Protein AF-A0A4R2L717-F1 (afdb_monomer_lite)

Radius of gyration: 45.85 Å; chains: 1; bounding box: 84×86×149 Å

Structure (mmCIF, N/CA/C/O backbone):
data_AF-A0A4R2L717-F1
#
_entry.id   AF-A0A4R2L717-F1
#
loop_
_atom_site.group_PDB
_atom_site.id
_atom_site.type_symbol
_atom_site.label_atom_id
_atom_site.label_alt_id
_atom_site.label_comp_id
_atom_site.label_asym_id
_atom_site.label_entity_id
_atom_site.label_seq_id
_atom_site.pdbx_PDB_ins_code
_atom_site.Cartn_x
_atom_site.Cartn_y
_atom_site.Cartn_z
_atom_site.occupancy
_atom_site.B_iso_or_equiv
_atom_site.auth_seq_id
_atom_site.auth_comp_id
_atom_site.auth_asym_id
_atom_site.auth_atom_id
_atom_site.pdbx_PDB_model_num
ATOM 1 N N . MET A 1 1 ? -19.821 -28.194 11.674 1.00 50.19 1 MET A N 1
ATOM 2 C CA . MET A 1 1 ? -19.256 -29.071 12.723 1.00 50.19 1 MET A CA 1
ATOM 3 C C . MET A 1 1 ? -17.752 -29.122 12.517 1.00 50.19 1 MET A C 1
ATOM 5 O O . MET A 1 1 ? -17.297 -29.710 11.534 1.00 50.19 1 MET A O 1
ATOM 9 N N . PHE A 1 2 ? -17.032 -28.384 13.361 1.00 59.56 2 PHE A N 1
ATOM 10 C CA . PHE A 1 2 ? -15.597 -28.119 13.251 1.00 59.56 2 PHE A CA 1
ATOM 11 C C . PHE A 1 2 ? -14.777 -29.414 13.313 1.00 59.56 2 PHE A C 1
ATOM 13 O O . PHE A 1 2 ? -15.174 -30.356 13.999 1.00 59.56 2 PHE A O 1
ATOM 20 N N . SER A 1 3 ? -13.671 -29.494 12.567 1.00 55.31 3 SER A N 1
ATOM 21 C CA . SER A 1 3 ? -12.818 -30.693 12.468 1.00 55.31 3 SER A CA 1
ATOM 22 C C . SER A 1 3 ? -12.301 -31.165 13.831 1.00 55.31 3 SER A C 1
ATOM 24 O O . SER A 1 3 ? -12.278 -32.369 14.065 1.00 55.31 3 SER A O 1
ATOM 26 N N . TRP A 1 4 ? -11.991 -30.240 14.741 1.00 62.75 4 TRP A N 1
ATOM 27 C CA . TRP A 1 4 ? -11.524 -30.509 16.108 1.00 62.75 4 TRP A CA 1
ATOM 28 C C . TRP A 1 4 ? -12.632 -30.970 17.077 1.00 62.75 4 TRP A C 1
ATOM 30 O O . TRP A 1 4 ? -12.350 -31.631 18.075 1.00 62.75 4 TRP A O 1
ATOM 40 N N . LEU A 1 5 ? -13.908 -30.721 16.756 1.00 59.00 5 LEU A N 1
ATOM 41 C CA . LEU A 1 5 ? -15.060 -31.270 17.491 1.00 59.00 5 LEU A CA 1
ATOM 42 C C . LEU A 1 5 ? -15.490 -32.653 16.981 1.00 59.00 5 LEU A C 1
ATOM 44 O O . LEU A 1 5 ? -16.258 -33.352 17.648 1.00 59.00 5 LEU A O 1
ATOM 48 N N . ARG A 1 6 ? -15.023 -33.086 15.800 1.00 52.25 6 ARG A N 1
ATOM 49 C CA . ARG A 1 6 ? -15.427 -34.378 15.226 1.00 52.25 6 ARG A CA 1
ATOM 50 C C . ARG A 1 6 ? -14.872 -35.532 16.061 1.00 52.25 6 ARG A C 1
ATOM 52 O O . ARG A 1 6 ? -13.673 -35.772 16.091 1.00 52.25 6 ARG A O 1
ATOM 59 N N . GLY A 1 7 ? -15.776 -36.288 16.683 1.00 55.59 7 GLY A N 1
ATOM 60 C CA . GLY A 1 7 ? -15.457 -37.501 17.443 1.00 55.59 7 GLY A CA 1
ATOM 61 C C . GLY A 1 7 ? -15.521 -37.345 18.964 1.00 55.59 7 GLY A C 1
ATOM 62 O O . GLY A 1 7 ? -15.533 -38.363 19.656 1.00 55.59 7 GLY A O 1
ATOM 63 N N . ARG A 1 8 ? -15.641 -36.119 19.498 1.00 63.66 8 ARG A N 1
ATOM 64 C CA . ARG A 1 8 ? -15.919 -35.907 20.928 1.00 63.66 8 ARG A CA 1
ATOM 65 C C . ARG A 1 8 ? -17.413 -36.136 21.193 1.00 63.66 8 ARG A C 1
ATOM 67 O O . ARG A 1 8 ? -18.266 -35.520 20.557 1.00 63.66 8 ARG A O 1
ATOM 74 N N . LYS A 1 9 ? -17.744 -37.078 22.084 1.00 63.84 9 LYS A N 1
ATOM 75 C CA . LYS A 1 9 ? -19.128 -37.320 22.527 1.00 63.84 9 LYS A CA 1
ATOM 76 C C . LYS A 1 9 ? -19.512 -36.271 23.567 1.00 63.84 9 LYS A C 1
ATOM 78 O O . LYS A 1 9 ? -18.685 -35.943 24.410 1.00 63.84 9 LYS A O 1
ATOM 83 N N . LYS A 1 10 ? -20.768 -35.809 23.529 1.00 69.94 10 LYS A N 1
ATOM 84 C CA . LYS A 1 10 ? -21.333 -34.938 24.567 1.00 69.94 10 LYS A CA 1
ATOM 85 C C . LYS A 1 10 ? -21.115 -35.595 25.945 1.00 69.94 10 LYS A C 1
ATOM 87 O O . LYS A 1 10 ? -21.568 -36.731 26.113 1.00 69.94 10 LYS A O 1
ATOM 92 N N . PRO A 1 11 ? -20.415 -34.935 26.880 1.00 67.69 11 PRO A N 1
ATOM 93 C CA . PRO A 1 11 ? -20.192 -35.470 28.215 1.00 67.69 11 PRO A CA 1
ATOM 94 C C . PRO A 1 11 ? -21.500 -35.530 29.017 1.00 67.69 11 PRO A C 1
ATOM 96 O O . PRO A 1 11 ? -22.428 -34.755 28.771 1.00 67.69 11 PRO A O 1
ATOM 99 N N . ASP A 1 12 ? -21.578 -36.478 29.953 1.00 62.78 12 ASP A N 1
ATOM 100 C CA . ASP A 1 12 ? -22.677 -36.588 30.918 1.00 62.78 12 ASP A CA 1
ATOM 101 C C . ASP A 1 12 ? -22.446 -35.543 32.019 1.00 62.78 12 ASP A C 1
ATOM 103 O O . ASP A 1 12 ? -21.710 -35.763 32.979 1.00 62.78 12 ASP A O 1
ATOM 107 N N . THR A 1 13 ? -22.939 -34.328 31.781 1.00 60.38 13 THR A N 1
ATOM 108 C CA . THR A 1 13 ? -22.642 -33.149 32.601 1.00 60.38 13 THR A CA 1
ATOM 109 C C . THR A 1 13 ? -23.613 -33.039 33.771 1.00 60.38 13 THR A C 1
ATOM 111 O O . THR A 1 13 ? -24.789 -32.746 33.560 1.00 60.38 13 THR A O 1
ATOM 114 N N . ASP A 1 14 ? -23.105 -33.143 35.000 1.00 58.16 14 ASP A N 1
ATOM 115 C CA . ASP A 1 14 ? -23.853 -32.835 36.235 1.00 58.16 14 ASP A CA 1
ATOM 116 C C . ASP A 1 14 ? -23.930 -31.308 36.513 1.00 58.16 14 ASP A C 1
ATOM 118 O O . ASP A 1 14 ? -24.453 -30.873 37.534 1.00 58.16 14 ASP A O 1
ATOM 122 N N . GLY A 1 15 ? -23.403 -30.471 35.602 1.00 58.78 15 GLY A N 1
ATOM 123 C CA . GLY A 1 15 ? -23.671 -29.025 35.526 1.00 58.78 15 GLY A CA 1
ATOM 124 C C . GLY A 1 15 ? -23.180 -28.166 36.698 1.00 58.78 15 GLY A C 1
ATOM 125 O O . GLY A 1 15 ? -23.770 -27.123 36.959 1.00 58.78 15 GLY A O 1
ATOM 126 N N . LYS A 1 16 ? -22.128 -28.580 37.417 1.00 69.25 16 LYS A N 1
ATOM 127 C CA . LYS A 1 16 ? -21.693 -27.919 38.667 1.00 69.25 16 LYS A CA 1
ATOM 128 C C . LYS A 1 16 ? -20.899 -26.622 38.482 1.00 69.25 16 LYS A C 1
ATOM 130 O O . LYS A 1 16 ? -20.743 -25.878 39.447 1.00 69.25 16 LYS A O 1
ATOM 135 N N . VAL A 1 17 ? -20.394 -26.350 37.277 1.00 80.38 17 VAL A N 1
ATOM 136 C CA . VAL A 1 17 ? -19.567 -25.168 36.990 1.00 80.38 17 VAL A CA 1
ATOM 137 C C . VAL A 1 17 ? -20.219 -24.319 35.901 1.00 80.38 17 VAL A C 1
ATOM 139 O O . VAL A 1 17 ? -20.562 -24.823 34.828 1.00 80.38 17 VAL A O 1
ATOM 142 N N . THR A 1 18 ? -20.394 -23.028 36.178 1.00 86.69 18 THR A N 1
ATOM 143 C CA . THR A 1 18 ? -20.945 -22.045 35.238 1.00 86.69 18 THR A CA 1
ATOM 144 C C . THR A 1 18 ? -19.836 -21.193 34.640 1.00 86.69 18 THR A C 1
ATOM 146 O O . THR A 1 18 ? -18.924 -20.759 35.345 1.00 86.69 18 THR A O 1
ATOM 149 N N . LEU A 1 19 ? -19.920 -20.946 33.332 1.00 91.69 19 LEU A N 1
ATOM 150 C CA . LEU A 1 19 ? -19.039 -20.028 32.618 1.00 91.69 19 LEU A CA 1
ATOM 151 C C . LEU A 1 19 ? -19.712 -18.653 32.533 1.00 91.69 19 LEU A C 1
ATOM 153 O O . LEU A 1 19 ? -20.883 -18.546 32.177 1.00 91.69 19 LEU A O 1
ATOM 157 N N . HIS A 1 20 ? -18.966 -17.607 32.855 1.00 92.06 20 HIS A N 1
ATOM 158 C CA . HIS A 1 20 ? -19.392 -16.219 32.780 1.00 92.06 20 HIS A CA 1
ATOM 159 C C . HIS A 1 20 ? -18.513 -15.476 31.780 1.00 92.06 20 HIS A C 1
ATOM 161 O O . HIS A 1 20 ? -17.288 -15.527 31.870 1.00 92.06 20 HIS A O 1
ATOM 167 N N . GLU A 1 21 ? -19.148 -14.776 30.846 1.00 93.50 21 GLU A N 1
ATOM 168 C CA . GLU A 1 21 ? -18.487 -13.897 29.882 1.00 93.50 21 GLU A CA 1
ATOM 169 C C . GLU A 1 21 ? -18.650 -12.430 30.294 1.00 93.50 21 GLU A C 1
ATOM 171 O O . GLU A 1 21 ? -19.705 -12.025 30.791 1.00 93.50 21 GLU A O 1
ATOM 176 N N . ALA A 1 22 ? -17.621 -11.620 30.063 1.00 94.62 22 ALA A N 1
ATOM 177 C CA . ALA A 1 22 ? -17.687 -10.176 30.233 1.00 94.62 22 ALA A CA 1
ATOM 178 C C . ALA A 1 22 ? -16.895 -9.457 29.134 1.00 94.62 22 ALA A C 1
ATOM 180 O O . ALA A 1 22 ? -15.776 -9.843 28.794 1.00 94.62 22 ALA A O 1
ATOM 181 N N . PHE A 1 23 ? -17.462 -8.374 28.601 1.00 95.44 23 PHE A N 1
ATOM 182 C CA . PHE A 1 23 ? -16.757 -7.481 27.680 1.00 95.44 23 PHE A CA 1
ATOM 183 C C . PHE A 1 23 ? -15.988 -6.421 28.469 1.00 95.44 23 PHE A C 1
ATOM 185 O O . PHE A 1 23 ? -16.565 -5.728 29.307 1.00 95.44 23 PHE A O 1
ATOM 192 N N . THR A 1 24 ? -14.698 -6.262 28.179 1.00 95.06 24 THR A N 1
ATOM 193 C CA . THR A 1 24 ? -13.829 -5.262 28.815 1.00 95.06 24 THR A CA 1
ATOM 194 C C . THR A 1 24 ? -13.195 -4.338 27.774 1.00 95.06 24 THR A C 1
ATOM 196 O O . THR A 1 24 ? -13.299 -4.554 26.563 1.00 95.06 24 THR A O 1
ATOM 199 N N . GLU A 1 25 ? -12.508 -3.280 28.223 1.00 92.56 25 GLU A N 1
ATOM 200 C CA . GLU A 1 25 ? -11.735 -2.424 27.307 1.00 92.56 25 GLU A CA 1
ATOM 201 C C . GLU A 1 25 ? -10.632 -3.198 26.563 1.00 92.56 25 GLU A C 1
ATOM 203 O O . GLU A 1 25 ? -10.272 -2.810 25.450 1.00 92.56 25 GLU A O 1
ATOM 208 N N . GLY A 1 26 ? -10.109 -4.278 27.157 1.00 91.31 26 GLY A N 1
ATOM 209 C CA . GLY A 1 26 ? -9.015 -5.079 26.603 1.00 91.31 26 GLY A CA 1
ATOM 210 C C . GLY A 1 26 ? -9.463 -6.244 25.718 1.00 91.31 26 GLY A C 1
ATOM 211 O O . GLY A 1 26 ? -8.753 -6.585 24.773 1.00 91.31 26 GLY A O 1
ATOM 212 N N . GLY A 1 27 ? -10.636 -6.830 25.974 1.00 95.44 27 GLY A N 1
ATOM 213 C CA . GLY A 1 27 ? -11.073 -8.026 25.257 1.00 95.44 27 GLY A CA 1
ATOM 214 C C . GLY A 1 27 ? -12.342 -8.665 25.815 1.00 95.44 27 GLY A C 1
ATOM 215 O O . GLY A 1 27 ? -13.158 -8.004 26.460 1.00 95.44 27 GLY A O 1
ATOM 216 N N . LEU A 1 28 ? -12.486 -9.964 25.557 1.00 96.31 28 LEU A N 1
ATOM 217 C CA . LEU A 1 28 ? -13.472 -10.828 26.197 1.00 96.31 28 LEU A CA 1
ATOM 218 C C . LEU A 1 28 ? -12.797 -11.551 27.361 1.00 96.31 28 LEU A C 1
ATOM 220 O O . LEU A 1 28 ? -11.792 -12.234 27.162 1.00 96.31 28 LEU A O 1
ATOM 224 N N . GLU A 1 29 ? -13.361 -11.411 28.556 1.00 96.69 29 GLU A N 1
ATOM 225 C CA . GLU A 1 29 ? -12.954 -12.172 29.733 1.00 96.69 29 GLU A CA 1
ATOM 226 C C . GLU A 1 29 ? -13.935 -13.312 29.996 1.00 96.69 29 GLU A C 1
ATOM 228 O O . GLU A 1 29 ? -15.150 -13.104 30.035 1.00 96.69 29 GLU A O 1
ATOM 233 N N . TYR A 1 30 ? -13.393 -14.506 30.225 1.00 96.31 30 TYR A N 1
ATOM 234 C CA . TYR A 1 30 ? -14.153 -15.693 30.603 1.00 96.31 30 TYR A CA 1
ATOM 235 C C . TYR A 1 30 ? -13.751 -16.130 32.004 1.00 96.31 30 TYR A C 1
ATOM 237 O O . TYR A 1 30 ? -12.570 -16.353 32.262 1.00 96.31 30 TYR A O 1
ATOM 245 N N . ARG A 1 31 ? -14.724 -16.274 32.903 1.00 95.00 31 ARG A N 1
ATOM 246 C CA . ARG A 1 31 ? -14.524 -16.716 34.290 1.00 95.00 31 ARG A CA 1
ATOM 247 C C . ARG A 1 31 ? -15.406 -17.917 34.577 1.00 95.00 31 ARG A C 1
ATOM 249 O O . ARG A 1 31 ? -16.551 -17.950 34.136 1.00 95.00 31 ARG A O 1
ATOM 256 N N . ALA A 1 32 ? -14.906 -18.878 35.340 1.00 92.00 32 ALA A N 1
ATOM 257 C CA . ALA A 1 32 ? -15.693 -20.029 35.769 1.00 92.00 32 ALA A CA 1
ATOM 258 C C . ALA A 1 32 ? -15.964 -19.977 37.274 1.00 92.00 32 ALA A C 1
ATOM 260 O O . ALA A 1 32 ? -15.086 -19.602 38.052 1.00 92.00 32 ALA A O 1
ATOM 261 N N . ALA A 1 33 ? -17.165 -20.383 37.684 1.00 88.25 33 ALA A N 1
ATOM 262 C CA . ALA A 1 33 ? -17.533 -20.514 39.089 1.00 88.25 33 ALA A CA 1
ATOM 263 C C . ALA A 1 33 ? -18.156 -21.889 39.363 1.00 88.25 33 ALA A C 1
ATOM 265 O O . ALA A 1 33 ? -19.104 -22.288 38.689 1.00 88.25 33 ALA A O 1
ATOM 266 N N . GLY A 1 34 ? -17.628 -22.610 40.355 1.00 83.12 34 GLY A N 1
ATOM 267 C CA . GLY A 1 34 ? -18.190 -23.864 40.865 1.00 83.12 34 GLY A CA 1
ATOM 268 C C . GLY A 1 34 ? -18.826 -23.626 42.230 1.00 83.12 34 GLY A C 1
ATOM 269 O O . GLY A 1 34 ? -18.161 -23.101 43.120 1.00 83.12 34 GLY A O 1
ATOM 270 N N . ASP A 1 35 ? -20.114 -23.937 42.393 1.00 77.31 35 ASP A N 1
ATOM 271 C CA . ASP A 1 35 ? -20.881 -23.656 43.625 1.00 77.31 35 ASP A CA 1
ATOM 272 C C . ASP A 1 35 ? -20.751 -22.192 44.126 1.00 77.31 35 ASP A C 1
ATOM 274 O O . ASP A 1 35 ? -20.801 -21.906 45.323 1.00 77.31 35 ASP A O 1
ATOM 278 N N . GLY A 1 36 ? -20.570 -21.242 43.199 1.00 72.94 36 GLY A N 1
ATOM 279 C CA . GLY A 1 36 ? -20.388 -19.813 43.489 1.00 72.94 36 GLY A CA 1
ATOM 280 C C . GLY A 1 36 ? -18.957 -19.386 43.848 1.00 72.94 36 GLY A C 1
ATOM 281 O O . GLY A 1 36 ? -18.739 -18.209 44.136 1.00 72.94 36 GLY A O 1
ATOM 282 N N . VAL A 1 37 ? -17.982 -20.299 43.812 1.00 78.94 37 VAL A N 1
ATOM 283 C CA . VAL A 1 37 ? -16.562 -20.017 44.073 1.00 78.94 37 VAL A CA 1
ATOM 284 C C . VAL A 1 37 ? -15.788 -19.929 42.749 1.00 78.94 37 VAL A C 1
ATOM 286 O O . VAL A 1 37 ? -15.922 -20.841 41.929 1.00 78.94 37 VAL A O 1
ATOM 289 N N . PRO A 1 38 ? -14.977 -18.874 42.518 1.00 82.62 38 PRO A N 1
ATOM 290 C CA . PRO A 1 38 ? -14.131 -18.768 41.330 1.00 82.62 38 PRO A CA 1
ATOM 291 C C . PRO A 1 38 ? -13.175 -19.957 41.186 1.00 82.62 38 PRO A C 1
ATOM 293 O O . PRO A 1 38 ? -12.563 -20.391 42.163 1.00 82.62 38 PRO A O 1
ATOM 296 N N . VAL A 1 39 ? -13.032 -20.459 39.961 1.00 86.06 39 VAL A N 1
ATOM 297 C CA . VAL A 1 39 ? -12.113 -21.551 39.613 1.00 86.06 39 VAL A CA 1
ATOM 298 C C . VAL A 1 39 ? -10.928 -20.984 38.835 1.00 86.06 39 VAL A C 1
ATOM 300 O O . VAL A 1 39 ? -11.103 -20.131 37.965 1.00 86.06 39 VAL A O 1
ATOM 303 N N . VAL A 1 40 ? -9.724 -21.476 39.130 1.00 88.88 40 VAL A N 1
ATOM 304 C CA . VAL A 1 40 ? -8.482 -21.075 38.450 1.00 88.88 40 VAL A CA 1
ATOM 305 C C . VAL A 1 40 ? -8.575 -21.353 36.950 1.00 88.88 40 VAL A C 1
ATOM 307 O O . VAL A 1 40 ? -9.007 -22.439 36.555 1.00 88.88 40 VAL A O 1
ATOM 310 N N . ALA A 1 41 ? -8.139 -20.396 36.121 1.00 88.06 41 ALA A N 1
ATOM 311 C CA . ALA A 1 41 ? -8.300 -20.451 34.664 1.00 88.06 41 ALA A CA 1
ATOM 312 C C . ALA A 1 41 ? -7.777 -21.748 34.044 1.00 88.06 41 ALA A C 1
ATOM 314 O O . ALA A 1 41 ? -8.489 -22.459 33.334 1.00 88.06 41 ALA A O 1
ATOM 315 N N . VAL A 1 42 ? -6.536 -22.087 34.387 1.00 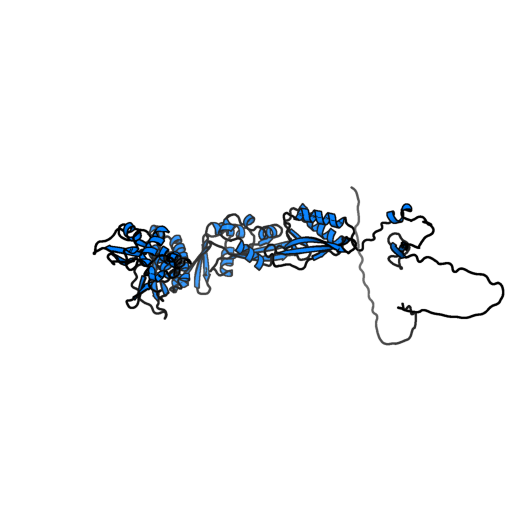89.19 42 VAL A N 1
ATOM 316 C CA . VAL A 1 42 ? -5.835 -23.267 33.871 1.00 89.19 42 VAL A CA 1
ATOM 317 C C . VAL A 1 42 ? -6.553 -24.571 34.232 1.00 89.19 42 VAL A C 1
ATOM 319 O O . VAL A 1 42 ? -6.554 -25.512 33.440 1.00 89.19 42 VAL A O 1
ATOM 322 N N . ASP A 1 43 ? -7.180 -24.642 35.406 1.00 88.56 43 ASP A N 1
ATOM 323 C CA . ASP A 1 43 ? -7.818 -25.870 35.882 1.00 88.56 43 ASP A CA 1
ATOM 324 C C . ASP A 1 43 ? -9.139 -26.137 35.153 1.00 88.56 43 ASP A C 1
ATOM 326 O O . ASP A 1 43 ? -9.420 -27.274 34.754 1.00 88.56 43 ASP A O 1
ATOM 330 N N . TRP A 1 44 ? -9.943 -25.095 34.926 1.00 90.62 44 TRP A N 1
ATOM 331 C CA . TRP A 1 44 ? -11.224 -25.270 34.247 1.00 90.62 44 TRP A CA 1
ATOM 332 C C . TRP A 1 44 ? -11.095 -25.418 32.729 1.00 90.62 44 TRP A C 1
ATOM 334 O O . TRP A 1 44 ? -11.880 -26.150 32.127 1.00 90.62 44 TRP A O 1
ATOM 344 N N . LEU A 1 45 ? -10.070 -24.824 32.109 1.00 92.56 45 LEU A N 1
ATOM 345 C CA . LEU A 1 45 ? -9.764 -25.044 30.687 1.00 92.56 45 LEU A CA 1
ATOM 346 C C . LEU A 1 45 ? -9.390 -26.504 30.394 1.00 92.56 45 LEU A C 1
ATOM 348 O O . LEU A 1 45 ? -9.692 -27.024 29.322 1.00 92.56 45 LEU A O 1
ATOM 352 N N . ARG A 1 46 ? -8.792 -27.198 31.370 1.00 91.25 46 ARG A N 1
ATOM 353 C CA . ARG A 1 46 ? -8.410 -28.617 31.269 1.00 91.25 46 ARG A CA 1
ATOM 354 C C . ARG A 1 46 ? -9.544 -29.595 31.544 1.00 91.25 46 ARG A C 1
ATOM 356 O O . ARG A 1 46 ? -9.360 -30.791 31.334 1.00 91.25 46 ARG A O 1
ATOM 363 N N . THR A 1 47 ? -10.696 -29.107 32.001 1.00 88.44 47 THR A N 1
ATOM 364 C CA . THR A 1 47 ? -11.863 -29.936 32.331 1.00 88.44 47 THR A CA 1
ATOM 365 C C . THR A 1 47 ? -13.151 -29.477 31.618 1.00 88.44 47 THR A C 1
ATOM 367 O O . THR A 1 47 ? -14.176 -29.274 32.282 1.00 88.44 47 THR A O 1
ATOM 370 N N . PRO A 1 48 ? -13.166 -29.329 30.269 1.00 88.31 48 PRO A N 1
ATOM 371 C CA . PRO A 1 48 ? -14.348 -28.863 29.533 1.00 88.31 48 PRO A CA 1
ATOM 372 C C . PRO 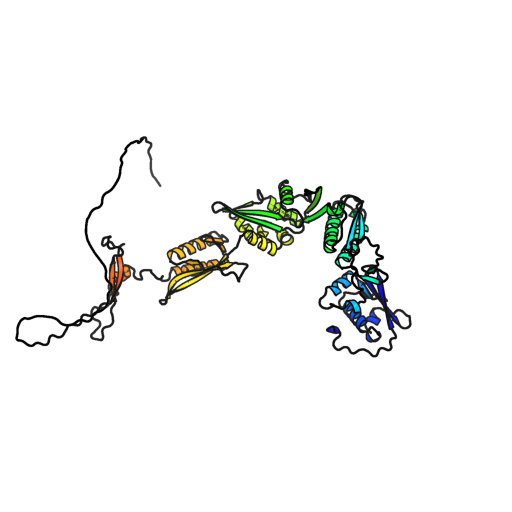A 1 48 ? -15.615 -29.687 29.786 1.00 88.31 48 PRO A C 1
ATOM 374 O O . PRO A 1 48 ? -16.722 -29.155 29.738 1.00 88.31 48 PRO A O 1
ATOM 377 N N . GLU A 1 49 ? -15.470 -30.978 30.078 1.00 86.31 49 GLU A N 1
ATOM 378 C CA . GLU A 1 49 ? -16.563 -31.903 30.377 1.00 86.31 49 GLU A CA 1
ATOM 379 C C . GLU A 1 49 ? -17.348 -31.572 31.652 1.00 86.31 49 GLU A C 1
ATOM 381 O O . GLU A 1 49 ? -18.439 -32.104 31.844 1.00 86.31 49 GLU A O 1
ATOM 386 N N . SER A 1 50 ? -16.828 -30.683 32.501 1.00 86.38 50 SER A N 1
ATOM 387 C CA . SER A 1 50 ? -17.515 -30.214 33.710 1.00 86.38 50 SER A CA 1
ATOM 388 C C . SER A 1 50 ? -18.583 -29.150 33.420 1.00 86.38 50 SER A C 1
ATOM 390 O O . SER A 1 50 ? -19.386 -28.831 34.299 1.00 86.38 50 SER A O 1
ATOM 392 N N . PHE A 1 51 ? -18.613 -28.608 32.197 1.00 87.50 51 PHE A N 1
ATOM 393 C CA . PHE A 1 51 ? -19.480 -27.501 31.798 1.00 87.50 51 PHE A CA 1
ATOM 394 C C . PHE A 1 51 ? -20.627 -27.962 30.901 1.00 87.50 51 PHE A C 1
ATOM 396 O O . PHE A 1 51 ? -20.439 -28.742 29.970 1.00 87.50 51 PHE A O 1
ATOM 403 N N . ALA A 1 52 ? -21.818 -27.386 31.096 1.00 85.88 52 ALA A N 1
ATOM 404 C CA . ALA A 1 52 ? -22.916 -27.547 30.138 1.00 85.88 52 ALA A CA 1
ATOM 405 C C . ALA A 1 52 ? -22.538 -26.998 28.743 1.00 85.88 52 ALA A C 1
ATOM 407 O O . ALA A 1 52 ? -22.904 -27.577 27.719 1.00 85.88 52 ALA A O 1
ATOM 408 N N . GLU A 1 53 ? -21.743 -25.923 28.714 1.00 87.38 53 GLU A N 1
ATOM 409 C CA . GLU A 1 53 ? -21.174 -25.288 27.519 1.00 87.38 53 GLU A CA 1
ATOM 410 C C . GLU A 1 53 ? -19.813 -25.905 27.115 1.00 87.38 53 GLU A C 1
ATOM 412 O O . GLU A 1 53 ? -18.896 -25.197 26.701 1.00 87.38 53 GLU A O 1
ATOM 417 N N . TRP A 1 54 ? -19.643 -27.228 27.237 1.00 89.19 54 TRP A N 1
ATOM 418 C CA . TRP A 1 54 ? -18.357 -27.916 27.005 1.00 89.19 54 TRP A CA 1
ATOM 419 C C . TRP A 1 54 ? -17.713 -27.624 25.635 1.00 89.19 54 TRP A C 1
ATOM 421 O O . TRP A 1 54 ? -16.487 -27.595 25.528 1.00 89.19 54 TRP A O 1
ATOM 431 N N . GLU A 1 55 ? -18.511 -27.395 24.581 1.00 91.31 55 GLU A N 1
ATOM 432 C CA . GLU A 1 55 ? -18.009 -27.042 23.241 1.00 91.31 55 GLU A CA 1
ATOM 433 C C . GLU A 1 55 ? -17.285 -25.693 23.254 1.00 91.31 55 GLU A C 1
ATOM 435 O O . GLU A 1 55 ? -16.222 -25.546 22.651 1.00 91.31 55 GLU A O 1
ATOM 440 N N . ARG A 1 56 ? -17.844 -24.725 23.987 1.00 93.25 56 ARG A N 1
ATOM 441 C CA . ARG A 1 56 ? -17.258 -23.403 24.184 1.00 93.25 56 ARG A CA 1
ATOM 442 C C . ARG A 1 56 ? -15.983 -23.496 25.005 1.00 93.25 56 ARG A C 1
ATOM 444 O O . ARG A 1 56 ? -14.964 -22.975 24.579 1.00 93.25 56 ARG A O 1
ATOM 451 N N . VAL A 1 57 ? -16.001 -24.216 26.125 1.00 93.69 57 VAL A N 1
ATOM 452 C CA . VAL A 1 57 ? -14.798 -24.385 26.959 1.00 93.69 57 VAL A CA 1
ATOM 453 C C . VAL A 1 57 ? -13.689 -25.127 26.207 1.00 93.69 57 VAL A C 1
ATOM 455 O O . VAL A 1 57 ? -12.525 -24.760 26.318 1.00 93.69 57 VAL A O 1
ATOM 458 N N . THR A 1 58 ? -14.042 -26.103 25.364 1.00 93.81 58 THR A N 1
ATOM 459 C CA . THR A 1 58 ? -13.077 -26.784 24.485 1.00 93.81 58 THR A CA 1
ATOM 460 C C . THR A 1 58 ? -12.436 -25.815 23.492 1.00 93.81 58 THR A C 1
ATOM 462 O O . THR A 1 58 ? -11.224 -25.860 23.305 1.00 93.81 58 THR A O 1
ATOM 465 N N . LEU A 1 59 ? -13.229 -24.936 22.867 1.00 94.75 59 LEU A N 1
ATOM 466 C CA . LEU A 1 59 ? -12.699 -23.895 21.986 1.00 94.75 59 LEU A CA 1
ATOM 467 C C . LEU A 1 59 ? -11.753 -22.958 22.743 1.00 94.75 59 LEU A C 1
ATOM 469 O O . LEU A 1 59 ? -10.677 -22.656 22.243 1.00 94.75 59 LEU A O 1
ATOM 473 N N . LEU A 1 60 ? -12.155 -22.513 23.937 1.00 96.00 60 LEU A N 1
ATOM 474 C CA . LEU A 1 60 ? -11.366 -21.608 24.774 1.00 96.00 60 LEU A CA 1
ATOM 475 C C . LEU A 1 60 ? -10.017 -22.218 25.174 1.00 96.00 60 LEU A C 1
ATOM 477 O O . LEU A 1 60 ? -9.008 -21.524 25.119 1.00 96.00 60 LEU A O 1
ATOM 481 N N . ALA A 1 61 ? -9.989 -23.508 25.515 1.00 94.94 61 ALA A N 1
ATOM 482 C CA . ALA A 1 61 ? -8.748 -24.228 25.791 1.00 94.94 61 ALA A CA 1
ATOM 483 C C . ALA A 1 61 ? -7.842 -24.283 24.555 1.00 94.94 61 ALA A C 1
ATOM 485 O O . ALA A 1 61 ? -6.650 -24.022 24.651 1.00 94.94 61 ALA A O 1
ATOM 486 N N . GLN A 1 62 ? -8.410 -24.545 23.376 1.00 94.69 62 GLN A N 1
ATOM 487 C CA . GLN A 1 62 ? -7.616 -24.627 22.154 1.00 94.69 62 GLN A CA 1
ATOM 488 C C . GLN A 1 62 ? -7.021 -23.273 21.731 1.00 94.69 62 GLN A C 1
ATOM 490 O O . GLN A 1 62 ? -5.845 -23.204 21.387 1.00 94.69 62 GLN A O 1
ATOM 495 N N . ILE A 1 63 ? -7.794 -22.184 21.785 1.00 95.88 63 ILE A N 1
ATOM 496 C CA . ILE A 1 63 ? -7.266 -20.855 21.428 1.00 95.88 63 ILE A CA 1
ATOM 497 C C . ILE A 1 63 ? -6.244 -20.340 22.455 1.00 95.88 63 ILE A C 1
ATOM 499 O O . ILE A 1 63 ? -5.412 -19.503 22.114 1.00 95.88 63 ILE A O 1
ATOM 503 N N . GLU A 1 64 ? -6.297 -20.820 23.700 1.00 96.44 64 GLU A N 1
ATOM 504 C CA . GLU A 1 64 ? -5.263 -20.565 24.708 1.00 96.44 64 GLU A CA 1
ATOM 505 C C . GLU A 1 64 ? -3.976 -21.329 24.375 1.00 96.44 64 GLU A C 1
ATOM 507 O O . GLU A 1 64 ? -2.919 -20.708 24.282 1.00 96.44 64 GLU A O 1
ATOM 512 N N . GLU A 1 65 ? -4.068 -22.629 24.069 1.00 95.31 65 GLU A N 1
ATOM 513 C CA . GLU A 1 65 ? -2.923 -23.454 23.652 1.00 95.31 65 GLU A CA 1
ATOM 514 C C . GLU A 1 65 ? -2.229 -22.910 22.388 1.00 95.31 65 GLU A C 1
ATOM 516 O O . GLU A 1 65 ? -1.004 -22.978 22.262 1.00 95.31 65 GLU A O 1
ATOM 521 N N . GLU A 1 66 ? -2.998 -22.341 21.457 1.00 95.06 66 GLU A N 1
ATOM 522 C CA . GLU A 1 66 ? -2.492 -21.705 20.233 1.00 95.06 66 GLU A CA 1
ATOM 523 C C . GLU A 1 66 ? -1.971 -20.269 20.448 1.00 95.06 66 GLU A C 1
ATOM 525 O O . GLU A 1 66 ? -1.393 -19.679 19.534 1.00 95.06 66 GLU A O 1
ATOM 530 N N . GLY A 1 67 ? -2.135 -19.705 21.649 1.00 95.12 67 GLY A N 1
ATOM 531 C CA . GLY A 1 67 ? -1.610 -18.390 22.026 1.00 95.12 67 GLY A CA 1
ATOM 532 C C . GLY A 1 67 ? -2.471 -17.190 21.615 1.00 95.12 67 GLY A C 1
ATOM 533 O O . GLY A 1 67 ? -2.001 -16.056 21.688 1.00 95.12 67 GLY A O 1
ATOM 534 N N . TYR A 1 68 ? -3.724 -17.403 21.203 1.00 95.50 68 TYR A N 1
ATOM 535 C CA . TYR A 1 68 ? -4.683 -16.323 20.925 1.00 95.50 68 TYR A CA 1
ATOM 536 C C . TYR A 1 68 ? -5.315 -15.738 22.195 1.00 95.50 68 TYR A C 1
ATOM 538 O O . TYR A 1 68 ? -5.804 -14.609 22.179 1.00 95.50 68 TYR A O 1
ATOM 546 N N . ALA A 1 69 ? -5.349 -16.500 23.285 1.00 96.62 69 ALA A N 1
ATOM 547 C CA . ALA A 1 69 ? -5.882 -16.061 24.568 1.00 96.62 69 ALA A CA 1
ATOM 548 C C . ALA A 1 69 ? -4.865 -16.308 25.686 1.00 96.62 69 ALA A C 1
ATOM 550 O O . ALA A 1 69 ? -4.043 -17.215 25.599 1.00 96.62 69 ALA A O 1
ATOM 551 N N . VAL A 1 70 ? -4.923 -15.494 26.739 1.00 96.19 70 VAL A N 1
ATOM 552 C CA . VAL A 1 70 ? -3.996 -15.567 27.874 1.00 96.19 70 VAL A CA 1
ATOM 553 C C . VAL A 1 70 ? -4.762 -15.942 29.133 1.00 96.19 70 VAL A C 1
ATOM 555 O O . VAL A 1 70 ? -5.669 -15.216 29.553 1.00 96.19 70 VAL A O 1
ATOM 558 N N . ALA A 1 71 ? -4.398 -17.068 29.745 1.00 94.75 71 ALA A N 1
ATOM 559 C CA . ALA A 1 71 ? -4.909 -17.454 31.052 1.00 94.75 71 ALA A CA 1
ATOM 560 C C . ALA A 1 71 ? -4.292 -16.563 32.145 1.00 94.75 71 ALA A C 1
ATOM 562 O O . ALA A 1 71 ? -3.074 -16.472 32.298 1.00 94.75 71 ALA A O 1
ATOM 563 N N . MET A 1 72 ? -5.155 -15.892 32.898 1.00 91.31 72 MET A N 1
ATOM 564 C CA . MET A 1 72 ? -4.848 -15.183 34.140 1.00 91.31 72 MET A CA 1
ATOM 565 C C . MET A 1 72 ? -5.198 -16.083 35.338 1.00 91.31 72 MET A C 1
ATOM 567 O O . MET A 1 72 ? -5.553 -17.244 35.153 1.00 91.31 72 MET A O 1
ATOM 571 N N . ASP A 1 73 ? -5.123 -15.571 36.571 1.00 88.81 73 ASP A N 1
ATOM 572 C CA . ASP A 1 73 ? -5.390 -16.376 37.774 1.00 88.81 73 ASP A CA 1
ATOM 573 C C . ASP A 1 73 ? -6.781 -17.042 37.742 1.00 88.81 73 ASP A C 1
ATOM 575 O O . ASP A 1 73 ? -6.892 -18.263 37.825 1.00 88.81 73 ASP A O 1
ATOM 579 N N . ASP A 1 74 ? -7.850 -16.262 37.570 1.00 89.81 74 ASP A N 1
ATOM 580 C CA . ASP A 1 74 ? -9.241 -16.741 37.606 1.00 89.81 74 ASP A CA 1
ATOM 581 C C . ASP A 1 74 ? -10.033 -16.455 36.317 1.00 89.81 74 ASP A C 1
ATOM 583 O O . ASP A 1 74 ? -11.245 -16.678 36.256 1.00 89.81 74 ASP A O 1
ATOM 587 N N . ALA A 1 75 ? -9.358 -15.964 35.276 1.00 93.94 75 ALA A N 1
ATOM 588 C CA . ALA A 1 75 ? -9.976 -15.581 34.013 1.00 93.94 75 ALA A CA 1
ATOM 589 C C . ALA A 1 75 ? -9.126 -15.982 32.806 1.00 93.94 75 ALA A C 1
ATOM 591 O O . ALA A 1 75 ? -7.903 -16.009 32.880 1.00 93.94 75 ALA A O 1
ATOM 592 N N . LEU A 1 76 ? -9.770 -16.223 31.670 1.00 96.94 76 LEU A N 1
ATOM 593 C CA . LEU A 1 76 ? -9.121 -16.263 30.363 1.00 96.94 76 LEU A CA 1
ATOM 594 C C . LEU A 1 76 ? -9.413 -14.948 29.632 1.00 96.94 76 LEU A C 1
ATOM 596 O O . LEU A 1 76 ? -10.580 -14.577 29.510 1.00 96.94 76 LEU A O 1
ATOM 600 N N . LEU A 1 77 ? -8.381 -14.266 29.129 1.00 97.31 77 LEU A N 1
ATOM 601 C CA . LEU A 1 77 ? -8.521 -13.048 28.330 1.00 97.31 77 LEU A CA 1
ATOM 602 C C . LEU A 1 77 ? -8.264 -13.344 26.851 1.00 97.31 77 LEU A C 1
ATOM 604 O O . LEU A 1 77 ? -7.148 -13.683 26.465 1.00 97.31 77 LEU A O 1
ATOM 608 N N . LEU A 1 78 ? -9.280 -13.133 26.017 1.00 97.44 78 LEU A N 1
ATOM 609 C CA . LEU A 1 78 ? -9.135 -13.045 24.566 1.00 97.44 78 LEU A CA 1
ATOM 610 C C . LEU A 1 78 ? -9.103 -11.567 24.167 1.00 97.44 78 LEU A C 1
ATOM 612 O O . LEU A 1 78 ? -10.134 -10.890 24.210 1.00 97.44 78 LEU A O 1
ATOM 616 N N . GLY A 1 79 ? -7.929 -11.059 23.793 1.00 96.62 79 GLY A N 1
ATOM 617 C CA . GLY A 1 79 ? -7.763 -9.668 23.377 1.00 96.62 79 GLY A CA 1
ATOM 618 C C . GLY A 1 79 ? -8.576 -9.336 22.124 1.00 96.62 79 GLY A C 1
ATOM 619 O O . GLY A 1 79 ? -8.846 -10.194 21.281 1.00 96.62 79 GLY A O 1
ATOM 620 N N . TRP A 1 80 ? -9.003 -8.076 21.977 1.00 96.56 80 TRP A N 1
ATOM 621 C CA . TRP A 1 80 ? -9.802 -7.686 20.807 1.00 96.56 80 TRP A CA 1
ATOM 622 C C . TRP A 1 80 ? -9.054 -7.882 19.483 1.00 96.56 80 TRP A C 1
ATOM 624 O O . TRP A 1 80 ? -9.684 -8.208 18.478 1.00 96.56 80 TRP A O 1
ATOM 634 N N . GLY A 1 81 ? -7.731 -7.682 19.466 1.00 94.19 81 GLY A N 1
ATOM 635 C CA . GLY A 1 81 ? -6.908 -7.904 18.276 1.00 94.19 81 GLY A CA 1
ATOM 636 C C . GLY A 1 81 ? -6.973 -9.358 17.818 1.00 94.19 81 GLY A C 1
ATOM 637 O O . GLY A 1 81 ? -7.296 -9.630 16.662 1.00 94.19 81 GLY A O 1
ATOM 638 N N . GLU A 1 82 ? -6.759 -10.276 18.752 1.00 95.69 82 GLU A N 1
ATOM 639 C CA . GLU A 1 82 ? -6.784 -11.723 18.558 1.00 95.69 82 GLU A CA 1
ATOM 640 C C . GLU A 1 82 ? -8.199 -12.208 18.218 1.00 95.69 82 GLU A C 1
ATOM 642 O O . GLU A 1 82 ? -8.372 -13.014 17.306 1.00 95.69 82 GLU A O 1
ATOM 647 N N . ALA A 1 83 ? -9.237 -11.643 18.845 1.00 95.50 83 ALA A N 1
ATOM 648 C CA . ALA A 1 83 ? -10.628 -11.938 18.507 1.00 95.50 83 ALA A CA 1
ATOM 649 C C . ALA A 1 83 ? -10.939 -11.635 17.030 1.00 95.50 83 ALA A C 1
ATOM 651 O O . ALA A 1 83 ? -11.557 -12.455 16.353 1.00 95.50 83 ALA A O 1
ATOM 652 N N . TYR A 1 84 ? -10.497 -10.488 16.495 1.00 94.81 84 TYR A N 1
ATOM 653 C CA . TYR A 1 84 ? -10.677 -10.189 15.068 1.00 94.81 84 TYR A CA 1
ATOM 654 C C . TYR A 1 84 ? -9.817 -11.078 14.164 1.00 94.81 84 TYR A C 1
ATOM 656 O O . TYR A 1 84 ? -10.291 -11.463 13.097 1.00 94.81 84 TYR A O 1
ATOM 664 N N . GLN A 1 85 ? -8.604 -11.450 14.586 1.00 93.50 85 GLN A N 1
ATOM 665 C CA . GLN A 1 85 ? -7.775 -12.403 13.836 1.00 93.50 85 GLN A CA 1
ATOM 666 C C . GLN A 1 85 ? -8.451 -13.777 13.723 1.00 93.50 85 GLN A C 1
ATOM 668 O O . GLN A 1 85 ? -8.518 -14.336 12.629 1.00 93.50 85 GLN A O 1
ATOM 673 N N . LEU A 1 86 ? -9.027 -14.293 14.817 1.00 93.75 86 LEU A N 1
ATOM 674 C CA . LEU A 1 86 ? -9.787 -15.548 14.809 1.00 93.75 86 LEU A CA 1
ATOM 675 C C . LEU A 1 86 ? -10.974 -15.483 13.836 1.00 93.75 86 LEU A C 1
ATOM 677 O O . LEU A 1 86 ? -11.215 -16.432 13.095 1.00 93.75 86 LEU A O 1
ATOM 681 N N . ARG A 1 87 ? -11.687 -14.352 13.770 1.00 91.88 87 ARG A N 1
ATOM 682 C CA . ARG A 1 87 ? -12.804 -14.167 12.822 1.00 91.88 87 ARG A CA 1
ATOM 683 C C . ARG A 1 87 ? -12.374 -14.171 11.357 1.00 91.88 87 ARG A C 1
ATOM 685 O O . ARG A 1 87 ? -13.135 -14.613 10.496 1.00 91.88 87 ARG A O 1
ATOM 692 N N . GLU A 1 88 ? -11.193 -13.632 11.068 1.00 90.75 88 GLU A N 1
ATOM 693 C CA . GLU A 1 88 ? -10.619 -13.594 9.719 1.00 90.75 88 GLU A CA 1
ATOM 694 C C . GLU A 1 88 ? -9.995 -14.953 9.326 1.00 90.75 88 GLU A C 1
ATOM 696 O O . GLU A 1 88 ? -9.874 -15.256 8.135 1.00 90.75 88 GLU A O 1
ATOM 701 N N . SER A 1 89 ? -9.673 -15.809 10.305 1.00 92.06 89 SER A N 1
ATOM 702 C CA . SER A 1 89 ? -9.111 -17.143 10.082 1.00 92.06 89 SER A CA 1
ATOM 703 C C . SER A 1 89 ? -10.098 -18.099 9.403 1.00 92.06 89 SER A C 1
ATOM 705 O O . SER A 1 89 ? -11.275 -18.215 9.757 1.00 92.06 89 SER A O 1
ATOM 707 N N . ALA A 1 90 ? -9.595 -18.854 8.424 1.00 90.75 90 ALA A N 1
ATOM 708 C CA . ALA A 1 90 ? -10.368 -19.897 7.757 1.00 90.75 90 ALA A CA 1
ATOM 709 C C . ALA A 1 90 ? -10.715 -21.066 8.698 1.00 90.75 90 ALA A C 1
ATOM 711 O O . ALA A 1 90 ? -11.755 -21.699 8.513 1.00 90.75 90 ALA A O 1
ATOM 712 N N . GLU A 1 91 ? -9.870 -21.336 9.695 1.00 89.00 91 GLU A N 1
ATOM 713 C CA . GLU A 1 91 ? -10.017 -22.450 10.639 1.00 89.00 91 GLU A CA 1
ATOM 714 C C . GLU A 1 91 ? -11.123 -22.202 11.673 1.00 89.00 91 GLU A C 1
ATOM 716 O O . GLU A 1 91 ? -11.916 -23.095 11.977 1.00 89.00 91 GLU A O 1
ATOM 721 N N . TYR A 1 92 ? -11.235 -20.955 12.131 1.00 89.94 92 TYR A N 1
ATOM 722 C CA . TYR A 1 92 ? -12.183 -20.521 13.160 1.00 89.94 92 TYR A CA 1
ATOM 723 C C . TYR A 1 92 ? -13.458 -19.887 12.597 1.00 89.94 92 TYR A C 1
ATOM 725 O O . TYR A 1 92 ? -14.283 -19.334 13.332 1.00 89.94 92 TYR A O 1
ATOM 733 N N . ARG A 1 93 ? -13.665 -19.988 11.280 1.00 86.00 93 ARG A N 1
ATOM 734 C CA . ARG A 1 93 ? -14.830 -19.416 10.607 1.00 86.00 93 ARG A CA 1
ATOM 735 C C . ARG A 1 93 ? -16.130 -19.964 11.204 1.00 86.00 93 ARG A C 1
ATOM 737 O O . ARG A 1 93 ? -16.436 -21.148 11.080 1.00 86.00 93 ARG A O 1
ATOM 744 N N . GLY A 1 94 ? -16.935 -19.074 11.781 1.00 85.00 94 GLY A N 1
ATOM 745 C CA . GLY A 1 94 ? -18.226 -19.411 12.389 1.00 85.00 94 GLY A CA 1
ATOM 746 C C . GLY A 1 94 ? -18.169 -19.732 13.885 1.00 85.00 94 GLY A C 1
ATOM 747 O O . GLY A 1 94 ? -19.194 -20.113 14.447 1.00 85.00 94 GLY A O 1
ATOM 748 N N . CYS A 1 95 ? -17.017 -19.561 14.542 1.00 91.06 95 CYS A N 1
ATOM 749 C CA . CYS A 1 95 ? -16.893 -19.694 15.996 1.00 91.06 95 CYS A CA 1
ATOM 750 C C . CYS A 1 95 ? -17.475 -18.505 16.782 1.00 91.06 95 CYS A C 1
ATOM 752 O O . CYS A 1 95 ? -17.510 -18.574 18.005 1.00 91.06 95 CYS A O 1
ATOM 754 N N . ASP A 1 96 ? -17.965 -17.449 16.121 1.00 91.69 96 ASP A N 1
ATOM 755 C CA . ASP A 1 96 ? -18.478 -16.225 16.759 1.00 91.69 96 ASP A CA 1
ATOM 756 C C . ASP A 1 96 ? -19.464 -16.513 17.904 1.00 91.69 96 ASP A C 1
ATOM 758 O O . ASP A 1 96 ? -19.312 -15.988 19.004 1.00 91.69 96 ASP A O 1
ATOM 762 N N . ALA A 1 97 ? -20.429 -17.410 17.671 1.00 91.50 97 ALA A N 1
ATOM 763 C CA . ALA A 1 97 ? -21.419 -17.787 18.678 1.00 91.50 97 ALA A CA 1
ATOM 764 C C . ALA A 1 97 ? -20.807 -18.562 19.858 1.00 91.50 97 ALA A C 1
ATOM 766 O O . ALA A 1 97 ? -21.221 -18.359 20.994 1.00 91.50 97 ALA A O 1
ATOM 767 N N . LEU A 1 98 ? -19.808 -19.418 19.607 1.00 92.50 98 LEU A N 1
ATOM 768 C CA . LEU A 1 98 ? -19.094 -20.138 20.668 1.00 92.50 98 LEU A CA 1
ATOM 769 C C . LEU A 1 98 ? -18.202 -19.196 21.480 1.00 92.50 98 LEU A C 1
ATOM 771 O O . LEU A 1 98 ? -18.059 -19.380 22.680 1.00 92.50 98 LEU A O 1
ATOM 775 N N . LEU A 1 99 ? -17.632 -18.164 20.860 1.00 93.81 99 LEU A N 1
ATOM 776 C CA . LEU A 1 99 ? -16.870 -17.135 21.568 1.00 93.81 99 LEU A CA 1
ATOM 777 C C . LEU A 1 99 ? -17.778 -16.163 22.339 1.00 93.81 99 LEU A C 1
ATOM 779 O O . LEU A 1 99 ? -17.302 -15.466 23.224 1.00 93.8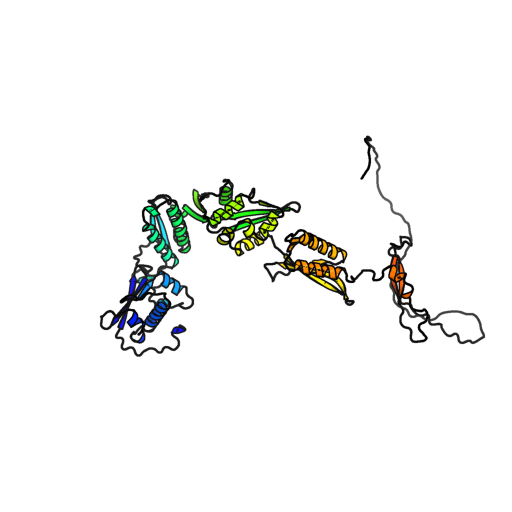1 99 LEU A O 1
ATOM 783 N N . GLY A 1 100 ? -19.086 -16.130 22.071 1.00 92.62 100 GLY A N 1
ATOM 784 C CA . GLY A 1 100 ? -19.991 -15.125 22.647 1.00 92.62 100 GLY A CA 1
ATOM 785 C C . GLY A 1 100 ? -19.811 -13.741 22.023 1.00 92.62 100 GLY A C 1
ATOM 786 O O . GLY A 1 100 ? -20.091 -12.716 22.641 1.00 92.62 100 GLY A O 1
ATOM 787 N N . LEU A 1 101 ? -19.319 -13.688 20.782 1.00 94.38 101 LEU A N 1
ATOM 788 C CA . LEU A 1 101 ? -19.173 -12.438 20.048 1.00 94.38 101 LEU A CA 1
ATOM 789 C C . LEU A 1 101 ? -20.548 -11.949 19.565 1.00 94.38 101 LEU A C 1
ATOM 791 O O . LEU A 1 101 ? -21.250 -12.690 18.870 1.00 94.38 101 LEU A O 1
ATOM 795 N N . PRO A 1 102 ? -20.933 -10.694 19.862 1.00 94.75 102 PRO A N 1
ATOM 796 C CA . PRO A 1 102 ? -22.180 -10.137 19.359 1.00 94.75 102 PRO A CA 1
ATOM 797 C C . PRO A 1 102 ? -22.172 -9.934 17.838 1.00 94.75 102 PRO A C 1
ATOM 799 O O . PRO A 1 102 ? -21.124 -9.861 17.187 1.00 94.75 102 PRO A O 1
ATOM 802 N N . GLU A 1 103 ? -23.363 -9.747 17.268 1.00 94.25 103 GLU A N 1
ATOM 803 C CA . GLU A 1 103 ? -23.513 -9.339 15.867 1.00 94.25 103 GLU A CA 1
ATOM 804 C C . GLU A 1 103 ? -22.876 -7.968 15.602 1.00 94.25 103 GLU A C 1
ATOM 806 O O . GLU A 1 103 ? -22.798 -7.115 16.491 1.00 94.25 103 GLU A O 1
ATOM 811 N N . LEU A 1 104 ? -22.467 -7.735 14.352 1.00 94.94 104 LEU A N 1
ATOM 812 C CA . LEU A 1 104 ? -21.839 -6.479 13.952 1.00 94.94 104 LEU A CA 1
ATOM 813 C C . LEU A 1 104 ? -22.809 -5.292 14.043 1.00 94.94 104 LEU A C 1
ATOM 815 O O . LEU A 1 104 ? -23.964 -5.358 13.621 1.00 94.94 104 LEU A O 1
ATOM 819 N N . ALA A 1 105 ? -22.305 -4.174 14.552 1.00 95.12 105 ALA A N 1
ATOM 820 C CA . ALA A 1 105 ? -22.976 -2.891 14.564 1.00 95.12 105 ALA A CA 1
ATOM 821 C C . ALA A 1 105 ? -22.960 -2.285 13.155 1.00 95.12 105 ALA A C 1
ATOM 823 O O . ALA A 1 105 ? -21.903 -2.116 12.544 1.00 95.12 105 ALA A O 1
ATOM 824 N N . ALA A 1 106 ? -24.132 -1.894 12.660 1.00 93.50 106 ALA A N 1
ATOM 825 C CA . ALA A 1 106 ? -24.265 -1.136 11.421 1.00 93.50 106 ALA A CA 1
ATOM 826 C C . ALA A 1 106 ? -24.078 0.365 11.705 1.00 93.50 106 ALA A C 1
ATOM 828 O O . ALA A 1 106 ? -25.036 1.132 11.690 1.00 93.50 106 ALA A O 1
ATOM 829 N N . VAL A 1 107 ? -22.851 0.775 12.030 1.00 94.31 107 VAL A N 1
ATOM 830 C CA . VAL A 1 107 ? -22.493 2.175 12.311 1.00 94.31 107 VAL A CA 1
ATOM 831 C C . VAL A 1 107 ? -21.227 2.566 11.560 1.00 94.31 107 VAL A C 1
ATOM 833 O O . VAL A 1 107 ? -20.334 1.741 11.367 1.00 94.31 107 VAL A O 1
ATOM 836 N N . ALA A 1 108 ? -21.142 3.831 11.158 1.00 95.31 108 ALA A N 1
ATOM 837 C CA . ALA A 1 108 ? -19.953 4.406 10.539 1.00 95.31 108 ALA A CA 1
ATOM 838 C C . ALA A 1 108 ? -19.286 5.400 11.505 1.00 95.31 108 ALA A C 1
ATOM 840 O O . ALA A 1 108 ? -19.993 6.206 12.118 1.00 95.31 108 ALA A O 1
ATOM 841 N N . PRO A 1 109 ? -17.952 5.386 11.661 1.00 97.25 109 PRO A N 1
ATOM 842 C CA . PRO A 1 109 ? -17.265 6.390 12.465 1.00 97.25 109 PRO A CA 1
ATOM 843 C C . PRO A 1 109 ? -17.344 7.784 11.829 1.00 97.25 109 PRO A C 1
ATOM 845 O O . PRO A 1 109 ? -17.470 7.928 10.612 1.00 97.25 109 PRO A O 1
ATOM 848 N N . MET A 1 110 ? -17.209 8.822 12.646 1.00 97.12 110 MET A N 1
ATOM 849 C CA . MET A 1 110 ? -17.076 10.210 12.209 1.00 97.12 110 MET A CA 1
ATOM 850 C C . MET A 1 110 ? -15.946 10.879 12.991 1.00 97.12 110 MET A C 1
ATOM 852 O O . MET A 1 110 ? -15.938 10.814 14.216 1.00 97.12 110 MET A O 1
ATOM 856 N N . LEU A 1 111 ? -14.989 11.503 12.309 1.00 97.88 111 LEU A N 1
ATOM 857 C CA . LEU A 1 111 ? -13.865 12.201 12.931 1.00 97.88 111 LEU A CA 1
ATOM 858 C C . LEU A 1 111 ? -14.035 13.710 12.823 1.00 97.88 111 LEU A C 1
ATOM 860 O O . LEU A 1 111 ? -14.314 14.224 11.739 1.00 97.88 111 LEU A O 1
ATOM 864 N N . HIS A 1 112 ? -13.781 14.399 13.932 1.00 97.25 112 HIS A N 1
ATOM 865 C CA . HIS A 1 112 ? -13.679 15.855 13.965 1.00 97.25 112 HIS A CA 1
ATOM 866 C C . HIS A 1 112 ? -12.332 16.277 14.530 1.00 97.25 112 HIS A C 1
ATOM 868 O O . HIS A 1 112 ? -11.856 15.704 15.516 1.00 97.25 112 HIS A O 1
ATOM 874 N N . ALA A 1 113 ? -11.761 17.303 13.920 1.00 96.81 113 ALA A N 1
ATOM 875 C CA . ALA A 1 113 ? -10.561 17.977 14.363 1.00 96.81 113 ALA A CA 1
ATOM 876 C C . ALA A 1 113 ? -10.882 19.153 15.285 1.00 96.81 113 ALA A C 1
ATOM 878 O O . ALA A 1 113 ? -11.835 19.903 15.074 1.00 96.81 113 ALA A O 1
ATOM 879 N N . SER A 1 114 ? -10.003 19.366 16.257 1.00 96.19 114 SER A N 1
ATOM 880 C CA . SER A 1 114 ? -9.862 20.633 16.968 1.00 96.19 114 SER A CA 1
ATOM 881 C C . SER A 1 114 ? -8.411 21.097 16.845 1.00 96.19 114 SER A C 1
ATOM 883 O O . SER A 1 114 ? -7.491 20.317 17.086 1.00 96.19 114 SER A O 1
ATOM 885 N N . GLY A 1 115 ? -8.194 22.351 16.440 1.00 93.31 115 GLY A N 1
ATOM 886 C CA . GLY A 1 115 ? -6.860 22.877 16.117 1.00 93.31 115 GLY A CA 1
ATOM 887 C C . GLY A 1 115 ? -6.350 22.468 14.727 1.00 93.31 115 GLY A C 1
ATOM 888 O O . GLY A 1 115 ? -7.071 21.860 13.937 1.00 93.31 115 GLY A O 1
ATOM 889 N N . SER A 1 116 ? -5.105 22.832 14.408 1.00 92.56 116 SER A N 1
ATOM 890 C CA . SER A 1 116 ? -4.451 22.484 13.139 1.00 92.56 116 SER A CA 1
ATOM 891 C C . SER A 1 116 ? -3.468 21.334 13.335 1.00 92.56 116 SER A C 1
ATOM 893 O O . SER A 1 116 ? -2.731 21.365 14.307 1.00 92.56 116 SER A O 1
ATOM 895 N N . VAL A 1 117 ? -3.376 20.375 12.402 1.00 92.44 117 VAL A N 1
ATOM 896 C CA . VAL A 1 117 ? -2.518 19.170 12.497 1.00 92.44 117 VAL A CA 1
ATOM 897 C C . VAL A 1 117 ? -1.080 19.478 12.925 1.00 92.44 117 VAL A C 1
ATOM 899 O O . VAL A 1 117 ? -0.477 18.687 13.635 1.00 92.44 117 VAL A O 1
ATOM 902 N N . GLY A 1 118 ? -0.511 20.616 12.523 1.00 88.31 118 GLY A N 1
ATOM 903 C CA . GLY A 1 118 ? 0.860 20.972 12.903 1.00 88.31 118 GLY A CA 1
ATOM 904 C C . GLY A 1 118 ? 1.031 21.466 14.344 1.00 88.31 118 GLY A C 1
ATOM 905 O O . GLY A 1 118 ? 2.162 21.536 14.824 1.00 88.31 118 GLY A O 1
ATOM 906 N N . ASP A 1 119 ? -0.059 21.807 15.028 1.00 92.75 119 ASP A N 1
ATOM 907 C CA . ASP A 1 119 ? -0.034 22.417 16.351 1.00 92.75 119 ASP A CA 1
ATOM 908 C C . ASP A 1 119 ? 0.025 21.343 17.449 1.00 92.75 119 ASP A C 1
ATOM 910 O O . ASP A 1 119 ? -0.667 20.327 17.355 1.00 92.75 119 ASP A O 1
ATOM 914 N N . PRO A 1 120 ? 0.750 21.568 18.561 1.00 91.75 120 PRO A N 1
ATOM 915 C CA . PRO A 1 120 ? 0.756 20.637 19.694 1.00 91.75 120 PRO A CA 1
ATOM 916 C C . PRO A 1 120 ? -0.633 20.408 20.311 1.00 91.75 120 PRO A C 1
ATOM 918 O O . PRO A 1 120 ? -0.881 19.363 20.902 1.00 91.75 120 PRO A O 1
ATOM 921 N N . GLY A 1 121 ? -1.542 21.378 20.169 1.00 93.50 121 GLY A N 1
ATOM 922 C CA . GLY A 1 121 ? -2.923 21.300 20.652 1.00 93.50 121 GLY A CA 1
ATOM 923 C C . GLY A 1 121 ? -3.905 20.620 19.694 1.00 93.50 121 GLY A C 1
ATOM 924 O O . GLY A 1 121 ? -5.105 20.709 19.926 1.00 93.50 121 GLY A O 1
ATOM 925 N N . PHE A 1 122 ? -3.436 20.002 18.604 1.00 95.75 122 PHE A N 1
ATOM 926 C CA . PHE A 1 122 ? -4.311 19.278 17.684 1.00 95.75 122 PHE A CA 1
ATOM 927 C C . PHE A 1 122 ? -4.919 18.041 18.347 1.00 95.75 122 PHE A C 1
ATOM 929 O O . PHE A 1 122 ? -4.204 17.173 18.859 1.00 95.75 122 PHE A O 1
ATOM 936 N N . GLU A 1 123 ? -6.244 17.949 18.287 1.00 95.94 123 GLU A N 1
ATOM 937 C CA . GLU A 1 123 ? -7.027 16.866 18.868 1.00 95.94 123 GLU A CA 1
ATOM 938 C C . GLU A 1 123 ? -7.988 16.267 17.843 1.00 95.94 123 GLU A C 1
ATOM 940 O O . GLU A 1 123 ? -8.527 16.954 16.972 1.00 95.94 123 GLU A O 1
ATOM 945 N N . LEU A 1 124 ? -8.230 14.966 17.988 1.00 97.00 124 LEU A N 1
ATOM 946 C CA . LEU A 1 124 ? -9.193 14.211 17.201 1.00 97.00 124 LEU A CA 1
ATOM 947 C C . LEU A 1 124 ? -10.275 13.672 18.127 1.00 97.00 124 LEU A C 1
ATOM 949 O O . LEU A 1 124 ? -9.980 13.019 19.128 1.00 97.00 124 LEU A O 1
ATOM 953 N N . SER A 1 125 ? -11.531 13.910 17.766 1.00 95.81 125 SER A N 1
ATOM 954 C CA . SER A 1 125 ? -12.689 13.356 18.463 1.00 95.81 125 SER A CA 1
ATOM 955 C C . SER A 1 125 ? -13.461 12.405 17.556 1.00 95.81 125 SER A C 1
ATOM 957 O O . SER A 1 125 ? -13.578 12.622 16.347 1.00 95.81 125 SER A O 1
ATOM 959 N N . LEU A 1 126 ? -13.982 11.334 18.154 1.00 95.69 126 LEU A N 1
ATOM 960 C CA . LEU A 1 126 ? -14.720 10.286 17.463 1.00 95.69 126 LEU A CA 1
ATOM 961 C C . LEU A 1 126 ? -16.217 10.397 17.774 1.00 95.69 126 LEU A C 1
ATOM 963 O O . LEU A 1 126 ? -16.624 10.362 18.933 1.00 95.69 126 LEU A O 1
ATOM 967 N N . GLY A 1 127 ? -17.027 10.489 16.728 1.00 95.56 127 GLY A N 1
ATOM 968 C CA . GLY A 1 127 ? -18.475 10.318 16.746 1.00 95.56 127 GLY A CA 1
ATOM 969 C C . GLY A 1 127 ? -18.903 9.119 15.900 1.00 95.56 127 GLY A C 1
ATOM 970 O O . GLY A 1 127 ? -18.074 8.437 15.293 1.00 95.56 127 GLY A O 1
ATOM 971 N N . TRP A 1 128 ? -20.211 8.876 15.841 1.00 96.19 128 TRP A N 1
ATOM 972 C CA . TRP A 1 128 ? -20.787 7.740 15.123 1.00 96.19 128 TRP A CA 1
ATOM 973 C C . TRP A 1 128 ? -22.021 8.151 14.338 1.00 96.19 128 TRP A C 1
ATOM 975 O O . TRP A 1 128 ? -22.780 9.025 14.759 1.00 96.19 128 TRP A O 1
ATOM 985 N N . LEU A 1 129 ? -22.227 7.489 13.207 1.00 95.62 129 LEU A N 1
ATOM 986 C CA . LEU A 1 129 ? -23.375 7.657 12.332 1.00 95.62 129 LEU A CA 1
ATOM 987 C C . LEU A 1 129 ? -24.118 6.329 12.201 1.00 95.62 129 LEU A C 1
ATOM 989 O O . LEU A 1 129 ? -23.505 5.281 11.989 1.00 95.62 129 LEU A O 1
ATOM 993 N N . ALA A 1 130 ? -25.441 6.384 12.300 1.00 92.94 130 ALA A N 1
ATOM 994 C CA . ALA A 1 130 ? -26.321 5.280 11.944 1.00 92.94 130 ALA A CA 1
ATOM 995 C C . ALA A 1 130 ? -26.347 5.065 10.408 1.00 92.94 130 ALA A C 1
ATOM 997 O O . ALA A 1 130 ? -25.852 5.917 9.661 1.00 92.94 130 ALA A O 1
ATOM 998 N N . PRO A 1 131 ? -26.934 3.962 9.895 1.00 91.00 131 PRO A N 1
ATOM 999 C CA . PRO A 1 131 ? -26.959 3.665 8.456 1.00 91.00 131 PRO A CA 1
ATOM 1000 C C . PRO A 1 131 ? -27.628 4.742 7.591 1.00 91.00 131 PRO A C 1
ATOM 1002 O O . PRO A 1 131 ? -27.352 4.847 6.401 1.00 91.00 131 PRO A O 1
ATOM 1005 N N . ASP A 1 132 ? -28.498 5.554 8.188 1.00 92.25 132 ASP A N 1
ATOM 1006 C CA . ASP A 1 132 ? -29.179 6.689 7.561 1.00 92.25 132 ASP A CA 1
ATOM 1007 C C . ASP A 1 132 ? -28.401 8.014 7.679 1.00 92.25 132 ASP A C 1
ATOM 1009 O O . ASP A 1 132 ? -28.958 9.087 7.449 1.00 92.25 132 ASP A O 1
ATOM 1013 N N . ALA A 1 133 ? -27.117 7.938 8.040 1.00 91.12 133 ALA A N 1
ATOM 1014 C CA . ALA A 1 133 ? -26.197 9.057 8.225 1.00 91.12 133 ALA A CA 1
ATOM 1015 C C . ALA A 1 133 ? -26.579 10.044 9.343 1.00 91.12 133 ALA A C 1
ATOM 1017 O O . ALA A 1 133 ? -26.063 11.163 9.377 1.00 91.12 133 ALA A O 1
ATOM 1018 N N . ARG A 1 134 ? -27.440 9.650 10.291 1.00 93.38 134 ARG A N 1
ATOM 1019 C CA . ARG A 1 134 ? -27.724 10.468 11.477 1.00 93.38 134 ARG A CA 1
ATOM 1020 C C . ARG A 1 134 ? -26.693 10.229 12.587 1.00 93.38 134 ARG A C 1
ATOM 1022 O O . ARG A 1 134 ? -26.364 9.070 12.848 1.00 93.38 134 ARG A O 1
ATOM 1029 N N . PRO A 1 135 ? -26.218 11.284 13.279 1.00 93.88 135 PRO A N 1
ATOM 1030 C CA . PRO A 1 135 ? -25.385 11.134 14.468 1.00 93.88 135 PRO A CA 1
ATOM 1031 C C . PRO A 1 135 ? -26.062 10.294 15.551 1.00 93.88 135 PRO A C 1
ATOM 1033 O O . PRO A 1 135 ? -27.232 10.514 15.870 1.00 93.88 135 PRO A O 1
ATOM 1036 N N . VAL A 1 136 ? -25.316 9.354 16.128 1.00 93.44 136 VAL A N 1
ATOM 1037 C CA . VAL A 1 136 ? -25.768 8.483 17.217 1.00 93.44 136 VAL A CA 1
ATOM 1038 C C . VAL A 1 136 ? -24.739 8.470 18.345 1.00 93.44 136 VAL A C 1
ATOM 1040 O O . VAL A 1 136 ? -23.532 8.426 18.107 1.00 93.44 136 VAL A O 1
ATOM 1043 N N . ALA A 1 137 ? -25.217 8.528 19.586 1.00 90.81 137 ALA A N 1
ATOM 1044 C CA . ALA A 1 137 ? -24.381 8.321 20.761 1.00 90.81 137 ALA A CA 1
ATOM 1045 C C . ALA A 1 137 ? -24.254 6.819 21.028 1.00 90.81 137 ALA A C 1
ATOM 1047 O O . ALA A 1 137 ? -25.260 6.111 21.059 1.00 90.81 137 ALA A O 1
ATOM 1048 N N . LEU A 1 138 ? -23.022 6.351 21.218 1.00 90.81 138 LEU A N 1
ATOM 1049 C CA . LEU A 1 138 ? -22.721 4.956 21.511 1.00 90.81 138 LEU A CA 1
ATOM 1050 C C . LEU A 1 138 ? -22.078 4.849 22.888 1.00 90.81 138 LEU A C 1
ATOM 1052 O O . LEU A 1 138 ? -21.010 5.415 23.121 1.00 90.81 138 LEU A O 1
ATOM 1056 N N . GLU A 1 139 ? -22.696 4.076 23.774 1.00 90.75 139 GLU A N 1
ATOM 1057 C CA . GLU A 1 139 ? -21.998 3.543 24.940 1.00 90.75 139 GLU A CA 1
ATOM 1058 C C . GLU A 1 139 ? -21.137 2.372 24.464 1.00 90.75 139 GLU A C 1
ATOM 1060 O O . GLU A 1 139 ? -21.636 1.454 23.803 1.00 90.75 139 GLU A O 1
ATOM 1065 N N . ARG A 1 140 ? -19.829 2.442 24.724 1.00 92.50 140 ARG A N 1
ATOM 1066 C CA . ARG A 1 140 ? -18.833 1.484 24.235 1.00 92.50 140 ARG A CA 1
ATOM 1067 C C . ARG A 1 140 ? -18.003 0.955 25.398 1.00 92.50 140 ARG A C 1
ATOM 1069 O O . ARG A 1 140 ? -17.528 1.738 26.215 1.00 92.50 140 ARG A O 1
ATOM 1076 N N . THR A 1 141 ? -17.757 -0.349 25.387 1.00 94.44 141 THR A N 1
ATOM 1077 C CA . THR A 1 141 ? -16.752 -1.016 26.216 1.00 94.44 141 THR A CA 1
ATOM 1078 C C . THR A 1 141 ? -15.892 -1.888 25.310 1.00 94.44 141 THR A C 1
ATOM 1080 O O . THR A 1 141 ? -16.376 -2.847 24.708 1.00 94.44 141 THR A O 1
ATOM 1083 N N . GLY A 1 142 ? -14.623 -1.514 25.142 1.00 94.06 142 GLY A N 1
ATOM 1084 C CA . GLY A 1 142 ? -13.743 -2.187 24.180 1.00 94.06 142 GLY A CA 1
ATOM 1085 C C . GLY A 1 142 ? -14.306 -2.144 22.753 1.00 94.06 142 GLY A C 1
ATOM 1086 O O . GLY A 1 142 ? -14.772 -1.099 22.297 1.00 94.06 142 GLY A O 1
ATOM 1087 N N . ALA A 1 143 ? -14.307 -3.263 22.037 1.00 95.94 143 ALA A N 1
ATOM 1088 C CA . ALA A 1 143 ? -14.876 -3.310 20.692 1.00 95.94 143 ALA A CA 1
ATOM 1089 C C . ALA A 1 143 ? -16.409 -3.477 20.655 1.00 95.94 143 ALA A C 1
ATOM 1091 O O . ALA A 1 143 ? -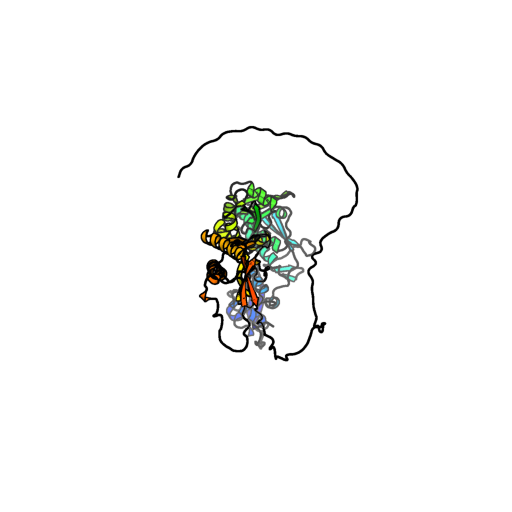16.971 -3.576 19.565 1.00 95.94 143 ALA A O 1
ATOM 1092 N N . VAL A 1 144 ? -17.094 -3.514 21.804 1.00 96.75 144 VAL A N 1
ATOM 1093 C CA . VAL A 1 144 ? -18.550 -3.708 21.895 1.00 96.75 144 VAL A CA 1
ATOM 1094 C C . VAL A 1 144 ? -19.249 -2.398 22.233 1.00 96.75 144 VAL A C 1
ATOM 1096 O O . VAL A 1 144 ? -18.756 -1.580 23.007 1.00 96.75 144 VAL A O 1
ATOM 1099 N N . THR A 1 145 ? -20.423 -2.199 21.649 1.00 95.12 145 THR A N 1
ATOM 1100 C CA . THR A 1 145 ? -21.320 -1.079 21.921 1.00 95.12 145 THR A CA 1
ATOM 1101 C C . THR A 1 145 ? -22.740 -1.563 22.190 1.00 95.12 145 THR A C 1
ATOM 1103 O O . THR A 1 145 ? -23.126 -2.635 21.730 1.00 95.12 145 THR A O 1
ATOM 1106 N N . VAL A 1 146 ? -23.534 -0.783 22.922 1.00 92.50 146 VAL A N 1
ATOM 1107 C CA . VAL A 1 146 ? -24.949 -1.082 23.168 1.00 92.50 146 VAL A CA 1
ATOM 1108 C C . VAL A 1 146 ? -25.825 -0.272 22.212 1.00 92.50 146 VAL A C 1
ATOM 1110 O O . VAL A 1 146 ? -25.866 0.954 22.270 1.00 92.50 146 VAL A O 1
ATOM 1113 N N . LEU A 1 147 ? -26.564 -0.965 21.344 1.00 87.81 147 LEU A N 1
ATOM 1114 C CA . LEU A 1 147 ? -27.505 -0.372 20.392 1.00 87.81 147 LEU A CA 1
ATOM 1115 C C . LEU A 1 147 ? -28.916 -0.887 20.672 1.00 87.81 147 LEU A C 1
ATOM 1117 O O . LEU A 1 147 ? -29.191 -2.077 20.539 1.00 87.81 147 LEU A O 1
ATOM 1121 N N . GLY A 1 148 ? -29.819 0.010 21.081 1.00 84.44 148 GLY A N 1
ATOM 1122 C CA . GLY A 1 148 ? -31.196 -0.362 21.427 1.00 84.44 148 GLY A CA 1
ATOM 1123 C C . GLY A 1 148 ? -31.289 -1.358 22.592 1.00 84.44 148 GLY A C 1
ATOM 1124 O O . GLY A 1 148 ? -32.187 -2.191 22.607 1.00 84.44 148 GLY A O 1
ATOM 1125 N N . GLY A 1 149 ? -30.336 -1.310 23.531 1.00 87.62 149 GLY A N 1
ATOM 1126 C CA . GLY A 1 149 ? -30.238 -2.249 24.655 1.00 87.62 149 GLY A CA 1
ATOM 1127 C C . GLY A 1 149 ? -29.586 -3.595 24.316 1.00 87.62 149 GLY A C 1
ATOM 1128 O O . GLY A 1 149 ? -29.464 -4.437 25.198 1.00 87.62 149 GLY A O 1
ATOM 1129 N N . VAL A 1 150 ? -29.151 -3.803 23.069 1.00 91.56 150 VAL A N 1
ATOM 1130 C CA . VAL A 1 150 ? -28.518 -5.051 22.619 1.00 91.56 150 VAL A CA 1
ATOM 1131 C C . VAL A 1 150 ? -27.024 -4.814 22.374 1.00 91.56 150 VAL A C 1
ATOM 1133 O O . VAL A 1 150 ? -26.678 -3.852 21.680 1.00 91.56 150 VAL A O 1
ATOM 1136 N N . PRO A 1 151 ? -26.123 -5.661 22.907 1.00 94.06 151 PRO A N 1
ATOM 1137 C CA . PRO A 1 151 ? -24.703 -5.565 22.603 1.00 94.06 151 PRO A CA 1
ATOM 1138 C C . PRO A 1 151 ? -24.451 -5.861 21.121 1.00 94.06 151 PRO A C 1
ATOM 1140 O O . PRO A 1 151 ? -25.022 -6.784 20.536 1.00 94.06 151 PRO A O 1
ATOM 1143 N N . ARG A 1 152 ? -23.584 -5.062 20.509 1.00 96.25 152 ARG A N 1
ATOM 1144 C CA . ARG A 1 152 ? -23.155 -5.162 19.115 1.00 96.25 152 ARG A CA 1
ATOM 1145 C C . ARG A 1 152 ? -21.653 -4.965 19.028 1.00 96.25 152 ARG A C 1
ATOM 1147 O O . ARG A 1 152 ? -21.098 -4.103 19.702 1.00 96.25 152 ARG A O 1
ATOM 1154 N N . LEU A 1 153 ? -20.995 -5.743 18.182 1.00 96.25 153 LEU A N 1
ATOM 1155 C CA . LEU A 1 153 ? -19.563 -5.631 17.957 1.00 96.25 153 LEU A CA 1
ATOM 1156 C C . LEU A 1 153 ? -19.281 -4.584 16.878 1.00 96.25 153 LEU A C 1
ATOM 1158 O O . LEU A 1 153 ? -19.925 -4.575 15.833 1.00 96.25 153 LEU A O 1
ATOM 1162 N N . LEU A 1 154 ? -18.303 -3.713 17.083 1.00 96.56 154 LEU A N 1
ATOM 1163 C CA . LEU A 1 154 ? -17.847 -2.816 16.026 1.00 96.56 154 LEU A CA 1
ATOM 1164 C C . LEU A 1 154 ? -17.244 -3.613 14.850 1.00 96.56 154 LEU A C 1
ATOM 1166 O O . LEU A 1 154 ? -16.723 -4.710 15.029 1.00 96.56 154 LEU A O 1
ATOM 1170 N N . PRO A 1 155 ? -17.277 -3.090 13.617 1.00 95.12 155 PRO A N 1
ATOM 1171 C CA . PRO A 1 155 ? -16.456 -3.642 12.545 1.00 95.12 155 PRO A CA 1
ATOM 1172 C C . PRO A 1 155 ? -14.959 -3.547 12.884 1.00 95.12 155 PRO A C 1
ATOM 1174 O O . PRO A 1 155 ? -14.520 -2.554 13.467 1.00 95.12 155 PRO A O 1
ATOM 1177 N N . ALA A 1 156 ? -14.155 -4.525 12.451 1.00 94.62 156 ALA A N 1
ATOM 1178 C CA . ALA A 1 156 ? -12.713 -4.575 12.734 1.00 94.62 156 ALA A CA 1
ATOM 1179 C C . ALA A 1 156 ? -11.985 -3.274 12.351 1.00 94.62 156 ALA A C 1
ATOM 1181 O O . ALA A 1 156 ? -11.196 -2.737 13.127 1.00 94.62 156 ALA A O 1
ATOM 1182 N N . ALA A 1 157 ? -12.298 -2.721 11.175 1.00 96.19 157 ALA A N 1
ATOM 1183 C CA . ALA A 1 157 ? -11.723 -1.462 10.706 1.00 96.19 157 ALA A CA 1
ATOM 1184 C C . ALA A 1 157 ? -12.090 -0.271 11.613 1.00 96.19 157 ALA A C 1
ATOM 1186 O O . ALA A 1 157 ? -11.227 0.541 11.943 1.00 96.19 157 ALA A O 1
ATOM 1187 N N . ALA A 1 158 ? -13.343 -0.199 12.076 1.00 96.31 158 ALA A N 1
ATOM 1188 C CA . ALA A 1 158 ? -13.787 0.835 13.008 1.00 96.31 158 ALA A CA 1
ATOM 1189 C C . ALA A 1 158 ? -13.101 0.695 14.375 1.00 96.31 158 ALA A C 1
ATOM 1191 O O . ALA A 1 158 ? -12.703 1.698 14.963 1.00 96.31 158 ALA A O 1
ATOM 1192 N N . TRP A 1 159 ? -12.903 -0.533 14.864 1.00 95.75 159 TRP A N 1
ATOM 1193 C CA . TRP A 1 159 ? -12.178 -0.768 16.112 1.00 95.75 159 TRP A CA 1
ATOM 1194 C C . TRP A 1 159 ? -10.704 -0.353 16.027 1.00 95.75 159 TRP A C 1
ATOM 1196 O O . TRP A 1 159 ? -10.221 0.354 16.910 1.00 95.75 159 TRP A O 1
ATOM 1206 N N . ARG A 1 160 ? -10.001 -0.708 14.941 1.00 96.19 160 ARG A N 1
ATOM 1207 C CA . ARG A 1 160 ? -8.613 -0.261 14.710 1.00 96.19 160 ARG A CA 1
ATOM 1208 C C . ARG A 1 160 ? -8.513 1.268 14.719 1.00 96.19 160 ARG A C 1
ATOM 1210 O O . ARG A 1 160 ? -7.595 1.815 15.324 1.00 96.19 160 ARG A O 1
ATOM 1217 N N . LEU A 1 161 ? -9.488 1.958 14.120 1.00 97.62 161 LEU A N 1
ATOM 1218 C CA . LEU A 1 161 ? -9.562 3.418 14.162 1.00 97.62 161 LEU A CA 1
ATOM 1219 C C . LEU A 1 161 ? -9.769 3.958 15.588 1.00 97.62 161 LEU A C 1
ATOM 1221 O O . LEU A 1 161 ? -9.078 4.894 15.983 1.00 97.62 161 LEU A O 1
ATOM 1225 N N . VAL A 1 162 ? -10.688 3.373 16.367 1.00 95.88 162 VAL A N 1
ATOM 1226 C CA . VAL A 1 162 ? -10.927 3.756 17.774 1.00 95.88 162 VAL A CA 1
ATOM 1227 C C . VAL A 1 162 ? -9.638 3.665 18.587 1.00 95.88 162 VAL A C 1
ATOM 1229 O O . VAL A 1 162 ? -9.305 4.600 19.315 1.00 95.88 162 VAL A O 1
ATOM 1232 N N . VAL A 1 163 ? -8.911 2.553 18.448 1.00 95.69 163 VAL A N 1
ATOM 1233 C CA . VAL A 1 163 ? -7.632 2.329 19.130 1.00 95.69 163 VAL A CA 1
ATOM 1234 C C . VAL A 1 163 ? -6.621 3.401 18.732 1.00 95.69 163 VAL A C 1
ATOM 1236 O O . VAL A 1 163 ? -6.085 4.070 19.610 1.00 95.69 163 VAL A O 1
ATOM 1239 N N . ALA A 1 164 ? -6.441 3.653 17.433 1.00 96.94 164 ALA A N 1
ATOM 1240 C CA . ALA A 1 164 ? -5.488 4.651 16.954 1.00 96.94 164 ALA A CA 1
ATOM 1241 C C . ALA A 1 164 ? -5.807 6.076 17.443 1.00 96.94 164 ALA A C 1
ATOM 1243 O O . ALA A 1 164 ? -4.901 6.799 17.851 1.00 96.94 164 ALA A O 1
ATOM 1244 N N . VAL A 1 165 ? -7.083 6.480 17.465 1.00 97.00 165 VAL A N 1
ATOM 1245 C CA . VAL A 1 165 ? -7.502 7.798 17.984 1.00 97.00 165 VAL A CA 1
ATOM 1246 C C . VAL A 1 165 ? -7.290 7.895 19.498 1.00 97.00 165 VAL A C 1
ATOM 1248 O O . VAL A 1 165 ? -6.825 8.920 19.998 1.00 97.00 165 VAL A O 1
ATOM 1251 N N . ARG A 1 166 ? -7.591 6.828 20.245 1.00 95.00 166 ARG A N 1
ATOM 1252 C CA . ARG A 1 166 ? -7.349 6.771 21.693 1.00 95.00 166 ARG A CA 1
ATOM 1253 C C . ARG A 1 166 ? -5.861 6.884 22.007 1.00 95.00 166 ARG A C 1
ATOM 1255 O O . ARG A 1 166 ? -5.481 7.648 22.893 1.00 95.00 166 ARG A O 1
ATOM 1262 N N . ASP A 1 167 ? -5.034 6.125 21.304 1.00 95.12 167 ASP A N 1
ATOM 1263 C CA . ASP A 1 167 ? -3.593 6.094 21.532 1.00 95.12 167 ASP A CA 1
ATOM 1264 C C . ASP A 1 167 ? -2.975 7.443 21.134 1.00 95.12 167 ASP A C 1
ATOM 1266 O O . ASP A 1 167 ? -2.197 8.013 21.896 1.00 95.12 167 ASP A O 1
ATOM 1270 N N . PHE A 1 168 ? -3.444 8.046 20.035 1.00 96.19 168 PHE A N 1
ATOM 1271 C CA . PHE A 1 168 ? -3.103 9.413 19.639 1.00 96.19 168 PHE A CA 1
ATOM 1272 C C . PHE A 1 168 ? -3.383 10.447 20.737 1.00 96.19 168 PHE A C 1
ATOM 1274 O O . PHE A 1 168 ? -2.547 11.324 20.970 1.00 96.19 168 PHE A O 1
ATOM 1281 N N . ALA A 1 169 ? -4.530 10.349 21.416 1.00 94.50 169 ALA A N 1
ATOM 1282 C CA . ALA A 1 169 ? -4.908 11.258 22.497 1.00 94.50 169 ALA A CA 1
ATOM 1283 C C . ALA A 1 169 ? -4.069 11.058 23.775 1.00 94.50 169 ALA A C 1
ATOM 1285 O O . ALA A 1 169 ? -3.880 12.004 24.542 1.00 94.50 169 ALA A O 1
ATOM 1286 N N . ARG A 1 170 ? -3.541 9.848 24.001 1.00 94.94 170 ARG A N 1
ATOM 1287 C CA . ARG A 1 170 ? -2.752 9.479 25.192 1.00 94.94 170 ARG A CA 1
ATOM 1288 C C . ARG A 1 170 ? -1.255 9.764 25.086 1.00 94.94 170 ARG A C 1
ATOM 1290 O O . ARG A 1 170 ? -0.566 9.616 26.091 1.00 94.94 170 ARG A O 1
ATOM 1297 N N . ARG A 1 171 ? -0.766 10.169 23.912 1.00 94.50 171 ARG A N 1
ATOM 1298 C CA . ARG A 1 171 ? 0.640 10.550 23.697 1.00 94.50 171 ARG A CA 1
ATOM 1299 C C . ARG A 1 171 ? 1.105 11.605 24.699 1.00 94.50 171 ARG A C 1
ATOM 1301 O O . ARG A 1 171 ? 0.305 12.426 25.160 1.00 94.50 171 ARG A O 1
ATOM 1308 N N . ALA A 1 172 ? 2.389 11.591 25.025 1.00 92.75 172 ALA A N 1
ATOM 1309 C CA . ALA A 1 172 ? 3.000 12.575 25.909 1.00 92.75 172 ALA A CA 1
ATOM 1310 C C . ALA A 1 172 ? 3.163 13.940 25.207 1.00 92.75 172 ALA A C 1
ATOM 1312 O O . ALA A 1 172 ? 2.958 14.065 23.999 1.00 92.75 172 ALA A O 1
ATOM 1313 N N . SER A 1 173 ? 3.494 14.999 25.952 1.00 89.94 173 SER A N 1
ATOM 1314 C CA . SER A 1 173 ? 3.728 16.334 25.372 1.00 89.94 173 SER A CA 1
ATOM 1315 C C . SER A 1 173 ? 4.909 16.361 24.405 1.00 89.94 173 SER A C 1
ATOM 1317 O O . SER A 1 173 ? 4.893 17.117 23.437 1.00 89.94 173 SER A O 1
ATOM 1319 N N . GLU A 1 174 ? 5.915 15.529 24.655 1.00 90.69 174 GLU A N 1
ATOM 1320 C CA . GLU A 1 174 ? 7.147 15.447 23.871 1.00 90.69 174 GLU A CA 1
ATOM 1321 C C . GLU A 1 174 ? 6.902 14.816 22.495 1.00 90.69 174 GLU A C 1
ATOM 1323 O O . GLU A 1 174 ? 7.610 15.142 21.551 1.00 90.69 174 GLU A O 1
ATOM 1328 N N . GLU A 1 175 ? 5.865 13.977 22.382 1.00 89.56 175 GLU A N 1
ATOM 1329 C CA . GLU A 1 175 ? 5.452 13.256 21.166 1.00 89.56 175 GLU A CA 1
ATOM 1330 C C . GLU A 1 175 ? 4.434 14.047 20.313 1.00 89.56 175 GLU A C 1
ATOM 1332 O O . GLU A 1 175 ? 3.837 13.534 19.356 1.00 89.56 175 GLU A O 1
ATOM 1337 N N . ARG A 1 176 ? 4.152 15.297 20.705 1.00 92.31 176 ARG A N 1
ATOM 1338 C CA . ARG A 1 176 ? 3.218 16.213 20.030 1.00 92.31 176 ARG A CA 1
ATOM 1339 C C . ARG A 1 176 ? 3.951 17.260 19.194 1.00 92.31 176 ARG A C 1
ATOM 1341 O O . ARG A 1 176 ? 3.522 18.411 19.098 1.00 92.31 176 ARG A O 1
ATOM 1348 N N . THR A 1 177 ? 5.061 16.874 18.570 1.00 92.19 177 THR A N 1
ATOM 1349 C CA . THR A 1 177 ? 5.727 17.720 17.572 1.00 92.19 177 THR A CA 1
ATOM 1350 C C . THR A 1 177 ? 4.949 17.731 16.254 1.00 92.19 177 THR A C 1
ATOM 1352 O O . THR A 1 177 ? 4.219 16.790 15.948 1.00 92.19 177 THR A O 1
ATOM 1355 N N . GLN A 1 178 ? 5.142 18.761 15.419 1.00 90.31 178 GLN A N 1
ATOM 1356 C CA . GLN A 1 178 ? 4.511 18.831 14.093 1.00 90.31 178 GLN A CA 1
ATOM 1357 C C . GLN A 1 178 ? 4.742 17.547 13.279 1.00 90.31 178 GLN A C 1
ATOM 1359 O O . GLN A 1 178 ? 3.805 16.997 12.713 1.00 90.31 178 GLN A O 1
ATOM 1364 N N . ALA A 1 179 ? 5.977 17.039 13.235 1.00 87.50 179 ALA A N 1
ATOM 1365 C CA . ALA A 1 179 ? 6.303 15.859 12.438 1.00 87.50 179 ALA A CA 1
ATOM 1366 C C . ALA A 1 179 ? 5.581 14.594 12.937 1.00 87.50 179 ALA A C 1
ATOM 1368 O O . ALA A 1 179 ? 5.129 13.778 12.135 1.00 87.50 179 ALA A O 1
ATOM 1369 N N . GLU A 1 180 ? 5.458 14.419 14.252 1.00 89.75 180 GLU A N 1
ATOM 1370 C CA . GLU A 1 180 ? 4.754 13.274 14.841 1.00 89.75 180 GLU A CA 1
ATOM 1371 C C . GLU A 1 180 ? 3.242 13.393 14.685 1.00 89.75 180 GLU A C 1
ATOM 1373 O O . GLU A 1 180 ? 2.586 12.398 14.390 1.00 89.75 180 GLU A O 1
ATOM 1378 N N . GLN A 1 181 ? 2.685 14.598 14.821 1.00 92.25 181 GLN A N 1
ATOM 1379 C CA . GLN A 1 181 ? 1.272 14.856 14.543 1.00 92.25 181 GLN A CA 1
ATOM 1380 C C . GLN A 1 181 ? 0.928 14.531 13.088 1.00 92.25 181 GLN A C 1
ATOM 1382 O O . GLN A 1 181 ? -0.050 13.835 12.824 1.00 92.25 181 GLN A O 1
ATOM 1387 N N . GLU A 1 182 ? 1.755 14.991 12.145 1.00 91.00 182 GLU A N 1
ATOM 1388 C CA . GLU A 1 182 ? 1.546 14.768 10.717 1.00 91.00 182 GLU A CA 1
ATOM 1389 C C . GLU A 1 182 ? 1.614 13.270 10.367 1.00 91.00 182 GLU A C 1
ATOM 1391 O O . GLU A 1 182 ? 0.725 12.761 9.679 1.00 91.00 182 GLU A O 1
ATOM 1396 N N . ARG A 1 183 ? 2.605 12.534 10.897 1.00 88.81 183 ARG A N 1
ATOM 1397 C CA . ARG A 1 183 ? 2.698 11.072 10.719 1.00 88.81 183 ARG A CA 1
ATOM 1398 C C . ARG A 1 183 ? 1.527 10.329 11.357 1.00 88.81 183 ARG A C 1
ATOM 1400 O O . ARG A 1 183 ? 0.963 9.427 10.740 1.00 88.81 183 ARG A O 1
ATOM 1407 N N . ALA A 1 184 ? 1.146 10.704 12.576 1.00 92.38 184 ALA A N 1
ATOM 1408 C CA . ALA A 1 184 ? 0.042 10.059 13.272 1.00 92.38 184 ALA A CA 1
ATOM 1409 C C . ALA A 1 184 ? -1.294 10.319 12.560 1.00 92.38 184 ALA A C 1
ATOM 1411 O O . ALA A 1 184 ? -2.093 9.396 12.405 1.00 92.38 184 ALA A O 1
ATOM 1412 N N . TRP A 1 185 ? -1.514 11.534 12.045 1.00 94.38 185 TRP A N 1
ATOM 1413 C CA . TRP A 1 185 ? -2.680 11.831 11.218 1.00 94.38 185 TRP A CA 1
ATOM 1414 C C . TRP A 1 185 ? -2.678 11.030 9.914 1.00 94.38 185 TRP A C 1
ATOM 1416 O O . TRP A 1 185 ? -3.711 10.456 9.577 1.00 94.38 185 TRP A O 1
ATOM 1426 N N . ALA A 1 186 ? -1.545 10.916 9.210 1.00 91.69 186 ALA A N 1
ATOM 1427 C CA . ALA A 1 186 ? -1.454 10.094 7.999 1.00 91.69 186 ALA A CA 1
ATOM 1428 C C . ALA A 1 186 ? -1.912 8.645 8.262 1.00 91.69 186 ALA A C 1
ATOM 1430 O O . ALA A 1 186 ? -2.749 8.113 7.528 1.00 91.69 186 ALA A O 1
ATOM 1431 N N . HIS A 1 187 ? -1.445 8.046 9.362 1.00 92.69 187 HIS A N 1
ATOM 1432 C CA . HIS A 1 187 ? -1.854 6.707 9.786 1.00 92.69 187 HIS A CA 1
ATOM 1433 C C . HIS A 1 187 ? -3.348 6.624 10.152 1.00 92.69 187 HIS A C 1
ATOM 1435 O O . HIS A 1 187 ? -4.075 5.769 9.641 1.00 92.69 187 HIS A O 1
ATOM 1441 N N . ILE A 1 188 ? -3.847 7.542 10.986 1.00 96.00 188 ILE A N 1
ATOM 1442 C CA . ILE A 1 188 ? -5.263 7.572 11.389 1.00 96.00 188 ILE A CA 1
ATOM 1443 C C . ILE A 1 188 ? -6.171 7.764 10.178 1.00 96.00 188 ILE A C 1
ATOM 1445 O O . ILE A 1 188 ? -7.217 7.126 10.087 1.00 96.00 188 ILE A O 1
ATOM 1449 N N . ARG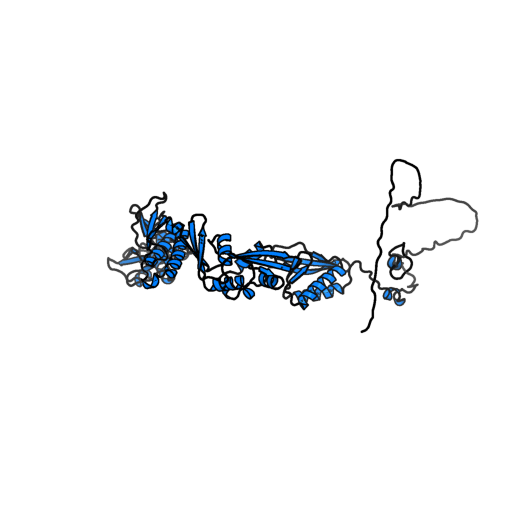 A 1 189 ? -5.776 8.593 9.211 1.00 94.56 189 ARG A N 1
ATOM 1450 C CA . ARG A 1 189 ? -6.552 8.838 7.996 1.00 94.56 189 ARG A CA 1
ATOM 1451 C C . ARG A 1 189 ? -6.654 7.586 7.117 1.00 94.56 189 ARG A C 1
ATOM 1453 O O . ARG A 1 189 ? -7.707 7.351 6.515 1.00 94.56 189 ARG A O 1
ATOM 1460 N N . GLN A 1 190 ? -5.599 6.770 7.038 1.00 92.44 190 GLN A N 1
ATOM 1461 C CA . GLN A 1 190 ? -5.651 5.470 6.354 1.00 92.44 190 GLN A CA 1
ATOM 1462 C C . GLN A 1 190 ? -6.666 4.538 7.029 1.00 92.44 190 GLN A C 1
ATOM 1464 O O . GLN A 1 190 ? -7.543 3.996 6.355 1.00 92.44 190 GLN A O 1
ATOM 1469 N N . LEU A 1 191 ? -6.618 4.429 8.361 1.00 96.12 191 LEU A N 1
ATOM 1470 C CA . LEU A 1 191 ? -7.589 3.650 9.137 1.00 96.12 191 LEU A CA 1
ATOM 1471 C C . LEU A 1 191 ? -9.016 4.194 8.991 1.00 96.12 191 LEU A C 1
ATOM 1473 O O . LEU A 1 191 ? -9.957 3.420 8.840 1.00 96.12 191 LEU A O 1
ATOM 1477 N N . ALA A 1 192 ? -9.178 5.517 8.968 1.00 96.56 192 ALA A N 1
ATOM 1478 C CA . ALA A 1 192 ? -10.458 6.184 8.764 1.00 96.56 192 ALA A CA 1
ATOM 1479 C C . ALA A 1 192 ? -11.049 5.851 7.390 1.00 96.56 192 ALA A C 1
ATOM 1481 O O . ALA A 1 192 ? -12.231 5.533 7.285 1.00 96.56 192 ALA A O 1
ATOM 1482 N N . THR A 1 193 ? -10.212 5.843 6.350 1.00 94.69 193 THR A N 1
ATOM 1483 C CA . THR A 1 193 ? -10.619 5.456 4.992 1.00 94.69 193 THR A CA 1
ATOM 1484 C C . THR A 1 193 ? -11.046 3.986 4.952 1.00 94.69 193 THR A C 1
ATOM 1486 O O . THR A 1 193 ? -12.121 3.679 4.442 1.00 94.69 193 THR A O 1
ATOM 1489 N N . ALA A 1 194 ? -10.261 3.084 5.552 1.00 95.06 194 ALA A N 1
ATOM 1490 C CA . ALA A 1 194 ? -10.588 1.658 5.630 1.00 95.06 194 ALA A CA 1
ATOM 1491 C C . ALA A 1 194 ? -11.869 1.377 6.439 1.00 95.06 194 ALA A C 1
ATOM 1493 O O . ALA A 1 194 ? -12.607 0.444 6.132 1.00 95.06 194 ALA A O 1
ATOM 1494 N N . ALA A 1 195 ? -12.153 2.194 7.457 1.00 96.25 195 ALA A N 1
ATOM 1495 C CA . ALA A 1 195 ? -13.363 2.108 8.270 1.00 96.25 195 ALA A CA 1
ATOM 1496 C C . ALA A 1 195 ? -14.590 2.789 7.637 1.00 96.25 195 ALA A C 1
ATOM 1498 O O . ALA A 1 195 ? -15.666 2.759 8.233 1.00 96.25 195 ALA A O 1
ATOM 1499 N N . GLY A 1 196 ? -14.443 3.430 6.471 1.00 95.62 196 GLY A N 1
ATOM 1500 C CA . GLY A 1 196 ? -15.512 4.214 5.848 1.00 95.62 196 GLY A CA 1
ATOM 1501 C C . GLY A 1 196 ? -15.953 5.412 6.694 1.00 95.62 196 GLY A C 1
ATOM 1502 O O . GLY A 1 196 ? -17.121 5.798 6.655 1.00 95.62 196 GLY A O 1
ATOM 1503 N N . ALA A 1 197 ? -15.042 5.972 7.493 1.00 97.19 197 ALA A N 1
ATOM 1504 C CA . ALA A 1 197 ? -15.346 7.066 8.398 1.00 97.19 197 ALA A CA 1
ATOM 1505 C C . ALA A 1 197 ? -15.673 8.358 7.636 1.00 97.19 197 ALA A C 1
ATOM 1507 O O . ALA A 1 197 ? -15.058 8.676 6.614 1.00 97.19 197 ALA A O 1
ATOM 1508 N N . ARG A 1 198 ? -16.618 9.140 8.163 1.00 97.00 198 ARG A N 1
ATOM 1509 C CA . ARG A 1 198 ? -16.819 10.531 7.742 1.00 97.00 198 ARG A CA 1
ATOM 1510 C C . ARG A 1 198 ? -15.773 11.417 8.397 1.00 97.00 198 ARG A C 1
ATOM 1512 O O . ARG A 1 198 ? -15.460 11.244 9.569 1.00 97.00 198 ARG A O 1
ATOM 1519 N N . LEU A 1 199 ? -15.237 12.355 7.637 1.00 96.69 199 LEU A N 1
ATOM 1520 C CA . LEU A 1 199 ? -14.272 13.334 8.112 1.00 96.69 199 LEU A CA 1
ATOM 1521 C C . LEU A 1 199 ? -14.957 14.700 8.108 1.00 96.69 199 LEU A C 1
ATOM 1523 O O . LEU A 1 199 ? -15.810 14.956 7.259 1.00 96.69 199 LEU A O 1
ATOM 1527 N N . ASP A 1 200 ? -14.619 15.573 9.050 1.00 95.38 200 ASP A N 1
ATOM 1528 C CA . ASP A 1 200 ? -15.020 16.971 8.927 1.00 95.38 200 ASP A CA 1
ATOM 1529 C C . ASP A 1 200 ? -14.305 17.661 7.751 1.00 95.38 200 ASP A C 1
ATOM 1531 O O . ASP A 1 200 ? -13.330 17.156 7.188 1.00 95.38 200 ASP A O 1
ATOM 1535 N N . LEU A 1 201 ? -14.769 18.860 7.396 1.00 93.25 201 LEU A N 1
ATOM 1536 C CA . LEU A 1 201 ? -14.246 19.595 6.245 1.00 93.25 201 LEU A CA 1
ATOM 1537 C C . LEU A 1 201 ? -12.737 19.885 6.343 1.00 93.25 201 LEU A C 1
ATOM 1539 O O . LEU A 1 201 ? -12.056 19.971 5.319 1.00 93.25 201 LEU A O 1
ATOM 1543 N N . TYR A 1 202 ? -12.208 20.070 7.555 1.00 94.12 202 TYR A N 1
ATOM 1544 C CA . TYR A 1 202 ? -10.789 20.342 7.759 1.00 94.12 202 TYR A CA 1
ATOM 1545 C C . TYR A 1 202 ? -9.951 19.091 7.482 1.00 94.12 202 TYR A C 1
ATOM 1547 O O . TYR A 1 202 ? -8.975 19.163 6.732 1.00 94.12 202 TYR A O 1
ATOM 1555 N N . LEU A 1 203 ? -10.352 17.945 8.031 1.00 94.50 203 LEU A N 1
ATOM 1556 C CA . LEU A 1 203 ? -9.696 16.653 7.841 1.00 94.50 203 LEU A CA 1
ATOM 1557 C C . LEU A 1 203 ? -9.833 16.140 6.400 1.00 94.50 203 LEU A C 1
ATOM 1559 O O . LEU A 1 203 ? -8.892 15.550 5.869 1.00 94.50 203 LEU A O 1
ATOM 1563 N N . GLU A 1 204 ? -10.963 16.402 5.736 1.00 92.62 204 GLU A N 1
ATOM 1564 C CA . GLU A 1 204 ? -11.148 16.107 4.308 1.00 92.62 204 GLU A CA 1
ATOM 1565 C C . GLU A 1 204 ? -10.147 16.875 3.439 1.00 92.62 204 GLU A C 1
ATOM 1567 O O . GLU A 1 204 ? -9.567 16.316 2.505 1.00 92.62 204 GLU A O 1
ATOM 1572 N N . ARG A 1 205 ? -9.914 18.150 3.769 1.00 91.88 205 ARG A N 1
ATOM 1573 C CA . ARG A 1 205 ? -9.039 19.054 3.009 1.00 91.88 205 ARG A CA 1
ATOM 1574 C C . ARG A 1 205 ? -7.572 19.001 3.422 1.00 91.88 205 ARG A C 1
ATOM 1576 O O . ARG A 1 205 ? -6.741 19.535 2.689 1.00 91.88 205 ARG A O 1
ATOM 1583 N N . THR A 1 206 ? -7.251 18.387 4.557 1.00 91.75 206 THR A N 1
ATOM 1584 C CA . THR A 1 206 ? -5.887 18.267 5.087 1.00 91.75 206 THR A CA 1
ATOM 1585 C C . THR A 1 206 ? -5.403 16.837 4.908 1.00 91.75 206 THR A C 1
ATOM 1587 O O . THR A 1 206 ? -5.529 15.987 5.790 1.00 91.75 206 THR A O 1
ATOM 1590 N N . VAL A 1 207 ? -4.845 16.555 3.736 1.00 92.25 207 VAL A N 1
ATOM 1591 C CA . VAL A 1 207 ? -4.339 15.226 3.397 1.00 92.25 207 VAL A CA 1
ATOM 1592 C C . VAL A 1 207 ? -2.853 15.172 3.712 1.00 92.25 207 VAL A C 1
ATOM 1594 O O . VAL A 1 207 ? -2.085 16.012 3.250 1.00 92.25 207 VAL A O 1
ATOM 1597 N N . ILE A 1 208 ? -2.437 14.166 4.475 1.00 92.62 208 ILE A N 1
ATOM 1598 C CA . ILE A 1 208 ? -1.023 13.870 4.692 1.00 92.62 208 ILE A CA 1
ATOM 1599 C C . ILE A 1 208 ? -0.749 12.481 4.145 1.00 92.62 208 ILE A C 1
ATOM 1601 O O . ILE A 1 208 ? -1.440 11.523 4.488 1.00 92.62 208 ILE A O 1
ATOM 1605 N N . LEU A 1 209 ? 0.228 12.408 3.252 1.00 91.75 209 LEU A N 1
ATOM 1606 C CA . LEU A 1 209 ? 0.677 11.196 2.592 1.00 91.75 209 LEU A CA 1
ATOM 1607 C C . LEU A 1 209 ? 2.107 10.913 3.028 1.00 91.75 209 LEU A C 1
ATOM 1609 O O . LEU A 1 209 ? 2.918 11.832 3.134 1.00 91.75 209 LEU A O 1
ATOM 1613 N N . THR A 1 210 ? 2.420 9.641 3.220 1.00 90.81 210 THR A N 1
ATOM 1614 C CA . THR A 1 210 ? 3.786 9.184 3.461 1.00 90.81 210 THR A CA 1
ATOM 1615 C C . THR A 1 210 ? 4.270 8.462 2.214 1.00 90.81 210 THR A C 1
ATOM 1617 O O . THR A 1 210 ? 3.655 7.488 1.784 1.00 90.81 210 THR A O 1
ATOM 1620 N N . ALA A 1 211 ? 5.370 8.926 1.633 1.00 91.62 211 ALA A N 1
ATOM 1621 C CA . ALA A 1 211 ? 6.030 8.274 0.511 1.00 91.62 211 ALA A CA 1
ATOM 1622 C C . ALA A 1 211 ? 6.928 7.144 1.033 1.00 91.62 211 ALA A C 1
ATOM 1624 O O . ALA A 1 211 ? 8.149 7.266 1.020 1.00 91.62 211 ALA A O 1
ATOM 1625 N N . ALA A 1 212 ? 6.316 6.086 1.569 1.00 89.50 212 ALA A N 1
ATOM 1626 C CA . ALA A 1 212 ? 7.023 4.855 1.932 1.00 89.50 212 ALA A CA 1
ATOM 1627 C C . ALA A 1 212 ? 7.208 3.941 0.709 1.00 89.50 212 ALA A C 1
ATOM 1629 O O . ALA A 1 212 ? 8.242 3.303 0.555 1.00 89.50 212 ALA A O 1
ATOM 1630 N N . GLU A 1 213 ? 6.225 3.953 -0.191 1.00 92.38 213 GLU A N 1
ATOM 1631 C CA . GLU A 1 213 ? 6.245 3.256 -1.473 1.00 92.38 213 GLU A CA 1
ATOM 1632 C C . GLU A 1 213 ? 6.140 4.271 -2.616 1.00 92.38 213 GLU A C 1
ATOM 1634 O O . GLU A 1 213 ? 5.536 5.340 -2.457 1.00 92.38 213 GLU A O 1
ATOM 1639 N N . LEU A 1 214 ? 6.703 3.929 -3.774 1.00 94.31 214 LEU A N 1
ATOM 1640 C CA . LEU A 1 214 ? 6.600 4.720 -4.998 1.00 94.31 214 LEU A CA 1
ATOM 1641 C C . LEU A 1 214 ? 6.088 3.852 -6.143 1.00 94.31 214 LEU A C 1
ATOM 1643 O O . LEU A 1 214 ? 6.443 2.681 -6.266 1.00 94.31 214 LEU A O 1
ATOM 1647 N N . ASP A 1 215 ? 5.332 4.477 -7.036 1.00 93.94 215 ASP A N 1
ATOM 1648 C CA . ASP A 1 215 ? 5.090 3.940 -8.368 1.00 93.94 215 ASP A CA 1
ATOM 1649 C C . ASP A 1 215 ? 5.998 4.671 -9.360 1.00 93.94 215 ASP A C 1
ATOM 1651 O O . ASP A 1 215 ? 6.263 5.865 -9.219 1.00 93.94 215 ASP A O 1
ATOM 1655 N N . LEU A 1 216 ? 6.496 3.974 -10.378 1.00 94.81 216 LEU A N 1
ATOM 1656 C CA . LEU A 1 216 ? 7.271 4.595 -11.450 1.00 94.81 216 LEU A CA 1
ATOM 1657 C C . LEU A 1 216 ? 6.455 4.526 -12.732 1.00 94.81 216 LEU A C 1
ATOM 1659 O O . LEU A 1 216 ? 6.165 3.440 -13.209 1.00 94.81 216 LEU A O 1
ATOM 1663 N N . ALA A 1 217 ? 6.107 5.666 -13.320 1.00 94.94 217 ALA A N 1
ATOM 1664 C CA . ALA A 1 217 ? 5.600 5.694 -14.685 1.00 94.94 217 ALA A CA 1
ATOM 1665 C C . ALA A 1 217 ? 6.772 5.895 -15.648 1.00 94.94 217 ALA A C 1
ATOM 1667 O O . ALA A 1 217 ? 7.572 6.820 -15.494 1.00 94.94 217 ALA A O 1
ATOM 1668 N N . LEU A 1 218 ? 6.880 5.012 -16.639 1.00 94.56 218 LEU A N 1
ATOM 1669 C CA . LEU A 1 218 ? 7.950 5.039 -17.629 1.00 94.56 218 LEU A CA 1
ATOM 1670 C C . LEU A 1 218 ? 7.401 5.487 -18.980 1.00 94.56 218 LEU A C 1
ATOM 1672 O O . LEU A 1 218 ? 6.337 5.049 -19.416 1.00 94.56 218 LEU A O 1
ATOM 1676 N N . ARG A 1 219 ? 8.156 6.337 -19.674 1.00 92.25 219 ARG A N 1
ATOM 1677 C CA . ARG A 1 219 ? 7.884 6.694 -21.068 1.00 92.25 219 ARG A CA 1
ATOM 1678 C C . ARG A 1 219 ? 9.134 6.458 -21.894 1.00 92.25 219 ARG A C 1
ATOM 1680 O O . ARG A 1 219 ? 10.137 7.143 -21.712 1.00 92.25 219 ARG A O 1
ATOM 1687 N N . HIS A 1 220 ? 9.064 5.488 -22.799 1.00 88.00 220 HIS A N 1
ATOM 1688 C CA . HIS A 1 220 ? 10.157 5.124 -23.696 1.00 88.00 220 HIS A CA 1
ATOM 1689 C C . HIS A 1 220 ? 9.944 5.733 -25.084 1.00 88.00 220 HIS A C 1
ATOM 1691 O O . HIS A 1 220 ? 8.843 5.692 -25.635 1.00 88.00 220 HIS A O 1
ATOM 1697 N N . VAL A 1 221 ? 10.994 6.346 -25.628 1.00 86.38 221 VAL A N 1
ATOM 1698 C CA . VAL A 1 221 ? 11.018 6.933 -26.969 1.00 86.38 221 VAL A CA 1
ATOM 1699 C C . VAL A 1 221 ? 12.361 6.613 -27.620 1.00 86.38 221 VAL A C 1
ATOM 1701 O O . VAL A 1 221 ? 13.410 6.891 -27.048 1.00 86.38 221 VAL A O 1
ATOM 1704 N N . ASP A 1 222 ? 12.328 6.085 -28.839 1.00 79.31 222 ASP A N 1
ATOM 1705 C CA . ASP A 1 222 ? 13.507 5.936 -29.697 1.00 79.31 222 ASP A CA 1
ATOM 1706 C C . ASP A 1 222 ? 13.690 7.223 -30.517 1.00 79.31 222 ASP A C 1
ATOM 1708 O O . ASP A 1 222 ? 12.833 7.584 -31.332 1.00 79.31 222 ASP A O 1
ATOM 1712 N N . VAL A 1 223 ? 14.785 7.947 -30.272 1.00 79.94 223 VAL A N 1
ATOM 1713 C CA . VAL A 1 223 ? 15.139 9.164 -31.010 1.00 79.94 223 VAL A CA 1
ATOM 1714 C C . VAL A 1 223 ? 16.373 8.879 -31.854 1.00 79.94 223 VAL A C 1
ATOM 1716 O O . VAL A 1 223 ? 17.494 8.842 -31.350 1.00 79.94 223 VAL A O 1
ATOM 1719 N N . SER A 1 224 ? 16.169 8.698 -33.161 1.00 77.88 224 SER A N 1
ATOM 1720 C CA . SER A 1 224 ? 17.244 8.455 -34.135 1.00 77.88 224 SER A CA 1
ATOM 1721 C C . SER A 1 224 ? 18.140 7.254 -33.786 1.00 77.88 224 SER A C 1
ATOM 1723 O O . SER A 1 224 ? 19.352 7.310 -33.988 1.00 77.88 224 SER A O 1
ATOM 1725 N N . GLY A 1 225 ? 17.559 6.172 -33.256 1.00 71.62 225 GLY A N 1
ATOM 1726 C CA . GLY A 1 225 ? 18.283 4.964 -32.852 1.00 71.62 225 GLY A CA 1
ATOM 1727 C C . GLY A 1 225 ? 18.909 5.046 -31.460 1.00 71.62 225 GLY A C 1
ATOM 1728 O O . GLY A 1 225 ? 19.663 4.152 -31.090 1.00 71.62 225 GLY A O 1
ATOM 1729 N N . THR A 1 226 ? 18.632 6.107 -30.696 1.00 76.50 226 THR A N 1
ATOM 1730 C CA . THR A 1 226 ? 19.021 6.225 -29.286 1.00 76.50 226 THR A CA 1
ATOM 1731 C C . THR A 1 226 ? 17.785 6.099 -28.411 1.00 76.50 226 THR A C 1
ATOM 1733 O O . THR A 1 226 ? 16.878 6.930 -28.491 1.00 76.50 226 THR A O 1
ATOM 1736 N N . ASP A 1 227 ? 17.771 5.092 -27.542 1.00 82.38 227 ASP A N 1
ATOM 1737 C CA . ASP A 1 227 ? 16.705 4.927 -26.561 1.00 82.38 227 ASP A CA 1
ATOM 1738 C C . ASP A 1 227 ? 16.738 6.060 -25.537 1.00 82.38 227 ASP A C 1
ATOM 1740 O O . ASP A 1 227 ? 17.788 6.390 -24.985 1.00 82.38 227 ASP A O 1
ATOM 1744 N N . VAL A 1 228 ? 15.580 6.657 -25.273 1.00 89.56 228 VAL A N 1
ATOM 1745 C CA . VAL A 1 228 ? 15.368 7.652 -24.224 1.00 89.56 228 VAL A CA 1
ATOM 1746 C C . VAL A 1 228 ? 14.225 7.171 -23.346 1.00 89.56 228 VAL A C 1
ATOM 1748 O O . VAL A 1 228 ? 13.133 6.885 -23.833 1.00 89.56 228 VAL A O 1
ATOM 1751 N N . VAL A 1 229 ? 14.468 7.098 -22.042 1.00 92.56 229 VAL A N 1
ATOM 1752 C CA . VAL A 1 229 ? 13.457 6.728 -21.049 1.00 92.56 229 VAL A CA 1
ATOM 1753 C C . VAL A 1 229 ? 13.281 7.888 -20.092 1.00 92.56 229 VAL A C 1
ATOM 1755 O O . VAL A 1 229 ? 14.234 8.320 -19.446 1.00 92.56 229 VAL A O 1
ATOM 1758 N N . GLU A 1 230 ? 12.060 8.397 -20.013 1.00 95.06 230 GLU A N 1
ATOM 1759 C CA . GLU A 1 230 ? 11.630 9.317 -18.970 1.00 95.06 230 GLU A CA 1
ATOM 1760 C C . GLU A 1 230 ? 11.024 8.526 -17.811 1.00 95.06 230 GLU A C 1
ATOM 1762 O O . GLU A 1 230 ? 10.202 7.632 -18.024 1.00 95.06 230 GLU A O 1
ATOM 1767 N N . VAL A 1 231 ? 11.438 8.871 -16.594 1.00 95.56 231 VAL A N 1
ATOM 1768 C CA . VAL A 1 231 ? 11.004 8.238 -15.348 1.00 95.56 231 VAL A CA 1
ATOM 1769 C C . VAL A 1 231 ? 10.199 9.251 -14.543 1.00 95.56 231 VAL A C 1
ATOM 1771 O O . VAL A 1 231 ? 10.713 10.300 -14.161 1.00 95.56 231 VAL A O 1
ATOM 1774 N N . ALA A 1 232 ? 8.936 8.962 -14.260 1.00 96.50 232 ALA A N 1
ATOM 1775 C CA . ALA A 1 232 ? 8.105 9.800 -13.408 1.00 96.50 232 ALA A CA 1
ATOM 1776 C C . ALA A 1 232 ? 7.814 9.059 -12.095 1.00 96.50 232 ALA A C 1
ATOM 1778 O O . ALA A 1 232 ? 7.074 8.075 -12.116 1.00 96.50 232 ALA A O 1
ATOM 1779 N N . PRO A 1 233 ? 8.397 9.485 -10.960 1.00 96.62 233 PRO A N 1
ATOM 1780 C CA . PRO A 1 233 ? 8.048 8.919 -9.668 1.00 96.62 233 PRO A CA 1
ATOM 1781 C C . PRO A 1 233 ? 6.672 9.429 -9.248 1.00 96.62 233 PRO A C 1
ATOM 1783 O O . PRO A 1 233 ? 6.426 10.632 -9.286 1.00 96.62 233 PRO A O 1
ATOM 1786 N N . LEU A 1 234 ? 5.789 8.533 -8.836 1.00 96.69 234 LEU A N 1
ATOM 1787 C CA . LEU A 1 234 ? 4.418 8.809 -8.430 1.00 96.69 234 LEU A CA 1
ATOM 1788 C C . LEU A 1 234 ? 4.193 8.331 -6.995 1.00 96.69 234 LEU A C 1
ATOM 1790 O O . LEU A 1 234 ? 4.825 7.383 -6.529 1.00 96.69 234 LEU A O 1
ATOM 1794 N N . ILE A 1 235 ? 3.280 9.007 -6.300 1.00 94.94 235 ILE A N 1
ATOM 1795 C CA . ILE A 1 235 ? 2.910 8.708 -4.916 1.00 94.94 235 ILE A CA 1
ATOM 1796 C C . ILE A 1 235 ? 1.409 8.470 -4.871 1.00 94.94 235 ILE A C 1
ATOM 1798 O O . ILE A 1 235 ? 0.625 9.320 -5.300 1.00 94.94 235 ILE A O 1
ATOM 1802 N N . ALA A 1 236 ? 1.009 7.325 -4.325 1.00 90.56 236 ALA A N 1
ATOM 1803 C CA . ALA A 1 236 ? -0.393 6.972 -4.181 1.00 90.56 236 ALA A CA 1
ATOM 1804 C C . ALA A 1 236 ? -1.165 8.057 -3.404 1.00 90.56 236 ALA A C 1
ATOM 1806 O O . ALA A 1 236 ? -0.768 8.485 -2.320 1.00 90.56 236 ALA A O 1
ATOM 1807 N N . GLY A 1 237 ? -2.281 8.514 -3.975 1.00 89.00 237 GLY A N 1
ATOM 1808 C CA . GLY A 1 237 ? -3.126 9.566 -3.400 1.00 89.00 237 GLY A CA 1
ATOM 1809 C C . GLY A 1 237 ? -2.691 11.004 -3.713 1.00 89.00 237 GLY A C 1
ATOM 1810 O O . GLY A 1 237 ? -3.474 11.922 -3.471 1.00 89.00 237 GLY A O 1
ATOM 1811 N N . ALA A 1 238 ? -1.500 11.226 -4.280 1.00 93.44 238 ALA A N 1
ATOM 1812 C CA . ALA A 1 238 ? -1.086 12.538 -4.771 1.00 93.44 238 ALA A CA 1
ATOM 1813 C C . ALA A 1 238 ? -1.468 12.701 -6.258 1.00 93.44 238 ALA A C 1
ATOM 1815 O O . ALA A 1 238 ? -1.196 11.798 -7.052 1.00 93.44 238 ALA A O 1
ATOM 1816 N N . PRO A 1 239 ? -2.060 13.836 -6.681 1.00 94.44 239 PRO A N 1
ATOM 1817 C CA . PRO A 1 239 ? -2.295 14.107 -8.098 1.00 94.44 239 PRO A CA 1
ATOM 1818 C C . PRO A 1 239 ? -0.962 14.134 -8.873 1.00 94.44 239 PRO A C 1
ATOM 1820 O O . PRO A 1 239 ? -0.105 14.952 -8.524 1.00 94.44 239 PRO A O 1
ATOM 1823 N N . PRO A 1 240 ? -0.771 13.289 -9.910 1.00 94.94 240 PRO A N 1
ATOM 1824 C CA . PRO A 1 240 ? 0.524 13.113 -10.573 1.00 94.94 240 PRO A CA 1
ATOM 1825 C C . PRO A 1 240 ? 1.161 14.407 -11.080 1.00 94.94 240 PRO A C 1
ATOM 1827 O O . PRO A 1 240 ? 2.328 14.657 -10.805 1.00 94.94 240 PRO A O 1
ATOM 1830 N N . GLU A 1 241 ? 0.394 15.244 -11.780 1.00 94.19 241 GLU A N 1
ATOM 1831 C CA . GLU A 1 241 ? 0.899 16.492 -12.368 1.00 94.19 241 GLU A CA 1
ATOM 1832 C C . GLU A 1 241 ? 1.375 17.464 -11.282 1.00 94.19 241 GLU A C 1
ATOM 1834 O O . GLU A 1 241 ? 2.517 17.911 -11.299 1.00 94.19 241 GLU A O 1
ATOM 1839 N N . LEU A 1 242 ? 0.537 17.697 -10.267 1.00 95.25 242 LEU A N 1
ATOM 1840 C CA . LEU A 1 242 ? 0.854 18.595 -9.157 1.00 95.25 242 LEU A CA 1
ATOM 1841 C C . LEU A 1 242 ? 2.063 18.108 -8.347 1.00 95.25 242 LEU A C 1
ATOM 1843 O O . LEU A 1 242 ? 2.890 18.912 -7.917 1.00 95.25 242 LEU A O 1
ATOM 1847 N N . TRP A 1 243 ? 2.163 16.794 -8.132 1.00 96.56 243 TRP A N 1
ATOM 1848 C CA . TRP A 1 243 ? 3.313 16.180 -7.478 1.00 96.56 243 TRP A CA 1
ATOM 1849 C C . TRP A 1 243 ? 4.594 16.373 -8.293 1.00 96.56 243 TRP A C 1
ATOM 1851 O O . TRP A 1 243 ? 5.582 16.851 -7.739 1.00 96.56 243 TRP A O 1
ATOM 1861 N N . LEU A 1 244 ? 4.584 16.034 -9.585 1.00 96.56 244 LEU A N 1
ATOM 1862 C CA . LEU A 1 244 ? 5.766 16.122 -10.443 1.00 96.56 244 LEU A CA 1
ATOM 1863 C C . LEU A 1 244 ? 6.235 17.570 -10.609 1.00 96.56 244 LEU A C 1
ATOM 1865 O O . LEU A 1 244 ? 7.423 17.829 -10.438 1.00 96.56 244 LEU A O 1
ATOM 1869 N N . ASP A 1 245 ? 5.316 18.516 -10.820 1.00 95.62 245 ASP A N 1
ATOM 1870 C CA . ASP A 1 245 ? 5.631 19.947 -10.885 1.00 95.62 245 ASP A CA 1
ATOM 1871 C C . ASP A 1 245 ? 6.328 20.417 -9.605 1.00 95.62 245 ASP A C 1
ATOM 1873 O O . ASP A 1 245 ? 7.362 21.096 -9.636 1.00 95.62 245 ASP A O 1
ATOM 1877 N N . ARG A 1 246 ? 5.784 20.029 -8.444 1.00 96.56 246 ARG A N 1
ATOM 1878 C CA . ARG A 1 246 ? 6.361 20.405 -7.153 1.00 96.56 246 ARG A CA 1
ATOM 1879 C C . ARG A 1 246 ? 7.691 19.712 -6.901 1.00 96.56 246 ARG A C 1
ATOM 1881 O O . ARG A 1 246 ? 8.594 20.341 -6.357 1.00 96.56 246 ARG A O 1
ATOM 1888 N N . PHE A 1 247 ? 7.813 18.443 -7.271 1.00 96.94 247 PHE A N 1
ATOM 1889 C CA . PHE A 1 247 ? 9.047 17.683 -7.170 1.00 96.94 247 PHE A CA 1
ATOM 1890 C C . PHE A 1 247 ? 10.141 18.357 -7.996 1.00 96.94 247 PHE A C 1
ATOM 1892 O O . PHE A 1 247 ? 11.205 18.653 -7.456 1.00 96.94 247 PHE A O 1
ATOM 1899 N N . ASP A 1 248 ? 9.874 18.668 -9.262 1.00 95.69 248 ASP A N 1
ATOM 1900 C CA . ASP A 1 248 ? 10.827 19.248 -10.213 1.00 95.69 248 ASP A CA 1
ATOM 1901 C C . ASP A 1 248 ? 11.255 20.673 -9.883 1.00 95.69 248 ASP A C 1
ATOM 1903 O O . ASP A 1 248 ? 12.376 21.064 -10.205 1.00 95.69 248 ASP A O 1
ATOM 1907 N N . ALA A 1 249 ? 10.400 21.436 -9.199 1.00 95.69 249 ALA A N 1
ATOM 1908 C CA . ALA A 1 249 ? 10.706 22.801 -8.782 1.00 95.69 249 ALA A CA 1
ATOM 1909 C C . ALA A 1 249 ? 11.925 22.904 -7.840 1.00 95.69 249 ALA A C 1
ATOM 1911 O O . ALA A 1 249 ? 12.509 23.981 -7.712 1.00 95.69 249 ALA A O 1
ATOM 1912 N N . TYR A 1 250 ? 12.317 21.811 -7.176 1.00 95.12 250 TYR A N 1
ATOM 1913 C CA . TYR A 1 250 ? 13.474 21.772 -6.278 1.00 95.12 250 TYR A CA 1
ATOM 1914 C C . TYR A 1 250 ? 14.667 21.044 -6.903 1.00 95.12 250 TYR A C 1
ATOM 1916 O O . TYR A 1 250 ? 14.513 19.994 -7.525 1.00 95.12 250 TYR A O 1
ATOM 1924 N N . ALA A 1 251 ? 15.879 21.549 -6.662 1.00 92.62 251 ALA A N 1
ATOM 1925 C CA . ALA A 1 251 ? 17.116 20.894 -7.097 1.00 92.62 251 ALA A CA 1
ATOM 1926 C C . ALA A 1 251 ? 17.408 19.597 -6.319 1.00 92.62 251 ALA A C 1
ATOM 1928 O O . ALA A 1 251 ? 17.876 18.626 -6.904 1.00 92.62 251 ALA A O 1
ATOM 1929 N N . ASP A 1 252 ? 17.063 19.566 -5.028 1.00 95.25 252 ASP A N 1
ATOM 1930 C CA . ASP A 1 252 ? 17.256 18.424 -4.131 1.00 95.25 252 ASP A CA 1
ATOM 1931 C C . ASP A 1 252 ? 15.925 17.881 -3.602 1.00 95.25 252 ASP A C 1
ATOM 1933 O O . ASP A 1 252 ? 14.900 18.574 -3.584 1.00 95.25 252 ASP A O 1
ATOM 1937 N N . VAL A 1 253 ? 15.944 16.626 -3.146 1.00 96.88 253 VAL A N 1
ATOM 1938 C CA . VAL A 1 253 ? 14.779 15.996 -2.515 1.00 96.88 253 VAL A CA 1
ATOM 1939 C C . VAL A 1 253 ? 14.520 16.632 -1.155 1.00 96.88 253 VAL A C 1
ATOM 1941 O O . VAL A 1 253 ? 15.408 16.680 -0.305 1.00 96.88 253 VAL A O 1
ATOM 1944 N N . GLN A 1 254 ? 13.293 17.105 -0.958 1.00 95.75 254 GLN A N 1
ATOM 1945 C CA . GLN A 1 254 ? 12.857 17.717 0.290 1.00 95.75 254 GLN A CA 1
ATOM 1946 C C . GLN A 1 254 ? 12.344 16.647 1.266 1.00 95.75 254 GLN A C 1
ATOM 1948 O O . GLN A 1 254 ? 11.809 15.630 0.822 1.00 95.75 254 GLN A O 1
ATOM 1953 N N . PRO A 1 255 ? 12.449 16.870 2.590 1.00 92.38 255 PRO A N 1
ATOM 1954 C CA . PRO A 1 255 ? 11.856 15.970 3.583 1.00 92.38 255 PRO A CA 1
ATOM 1955 C C . PRO A 1 255 ? 10.323 15.951 3.508 1.00 92.38 255 PRO A C 1
ATOM 1957 O O . PRO A 1 255 ? 9.690 14.986 3.926 1.00 92.38 255 PRO A O 1
ATOM 1960 N N . HIS A 1 256 ? 9.721 17.020 2.981 1.00 92.94 256 HIS A N 1
ATOM 1961 C CA . HIS A 1 256 ? 8.298 17.083 2.692 1.00 92.94 256 HIS A CA 1
ATOM 1962 C C . HIS A 1 256 ? 8.000 18.005 1.506 1.00 92.94 256 HIS A C 1
ATOM 1964 O O . HIS A 1 256 ? 8.758 18.932 1.219 1.00 92.94 256 HIS A O 1
ATOM 1970 N N . TYR A 1 257 ? 6.857 17.781 0.863 1.00 95.31 257 TYR A N 1
ATOM 1971 C CA . TYR A 1 257 ? 6.320 18.616 -0.205 1.00 95.31 257 TYR A CA 1
ATOM 1972 C C . TYR A 1 257 ? 4.885 19.019 0.119 1.00 95.31 257 TYR A C 1
ATOM 1974 O O . TYR A 1 257 ? 4.061 18.176 0.456 1.00 95.31 257 TYR A O 1
ATOM 1982 N N . ASP A 1 258 ? 4.580 20.308 -0.006 1.00 93.88 258 ASP A N 1
ATOM 1983 C CA . ASP A 1 258 ? 3.221 20.830 0.132 1.00 93.88 258 ASP A CA 1
ATOM 1984 C C . ASP A 1 258 ? 2.627 21.109 -1.252 1.00 93.88 258 ASP A C 1
ATOM 1986 O O . ASP A 1 258 ? 3.184 21.894 -2.031 1.00 93.88 258 ASP A O 1
ATOM 1990 N N . LEU A 1 259 ? 1.501 20.458 -1.530 1.00 94.50 259 LEU A N 1
ATOM 1991 C CA . LEU A 1 259 ? 0.711 20.554 -2.750 1.00 94.50 259 LEU A CA 1
ATOM 1992 C C . LEU A 1 259 ? -0.625 21.237 -2.429 1.00 94.50 259 LEU A C 1
ATOM 1994 O O . LEU A 1 259 ? -1.293 20.890 -1.451 1.00 94.50 259 LEU A O 1
ATOM 1998 N N . THR A 1 260 ? -1.035 22.188 -3.262 1.00 92.12 260 THR A N 1
ATOM 1999 C CA . THR A 1 260 ? -2.319 22.888 -3.118 1.00 92.12 260 THR A CA 1
ATOM 2000 C C . THR A 1 260 ? -3.276 22.411 -4.199 1.00 92.12 260 THR A C 1
ATOM 2002 O O . THR A 1 260 ? -2.979 22.537 -5.385 1.00 92.12 260 THR A O 1
ATOM 2005 N N . THR A 1 261 ? -4.415 21.846 -3.800 1.00 88.94 261 THR A N 1
ATOM 2006 C CA . THR A 1 261 ? -5.429 21.372 -4.750 1.00 88.94 261 THR A CA 1
ATOM 2007 C C . THR A 1 261 ? -6.245 22.542 -5.301 1.00 88.94 261 THR A C 1
ATOM 2009 O O . THR A 1 261 ? -6.345 23.598 -4.672 1.00 88.94 261 THR A O 1
ATOM 2012 N N . ALA A 1 262 ? -6.874 22.354 -6.466 1.00 83.19 262 ALA A N 1
ATOM 2013 C CA . ALA A 1 262 ? -7.719 23.378 -7.091 1.00 83.19 262 ALA A CA 1
ATOM 2014 C C . ALA A 1 262 ? -8.901 23.818 -6.201 1.00 83.19 262 ALA A C 1
ATOM 2016 O O . ALA A 1 262 ? -9.361 24.952 -6.288 1.00 83.19 262 ALA A O 1
ATOM 2017 N N . GLU A 1 263 ? -9.359 22.939 -5.309 1.00 82.19 263 GLU A N 1
ATOM 2018 C CA . GLU A 1 263 ? -10.454 23.187 -4.363 1.00 82.19 263 GLU A CA 1
ATOM 2019 C C . GLU A 1 263 ? -9.991 23.866 -3.058 1.00 82.19 263 GLU A C 1
ATOM 2021 O O . GLU A 1 263 ? -10.770 24.014 -2.115 1.00 82.19 263 GLU A O 1
ATOM 2026 N N . GLY A 1 264 ? -8.718 24.271 -2.976 1.00 81.00 264 GLY A N 1
ATOM 2027 C CA . GLY A 1 264 ? -8.137 24.908 -1.792 1.00 81.00 264 GLY A CA 1
ATOM 2028 C C . GLY A 1 264 ? -7.763 23.935 -0.670 1.00 81.00 264 GLY A C 1
ATOM 2029 O O . GLY A 1 264 ? -7.523 24.367 0.456 1.00 81.00 264 GLY A O 1
ATOM 2030 N N . GLY A 1 265 ? -7.715 22.631 -0.954 1.00 87.44 265 GLY A N 1
ATOM 2031 C CA . GLY A 1 265 ? -7.169 21.622 -0.048 1.00 87.44 265 GLY A CA 1
ATOM 2032 C C . GLY A 1 265 ? -5.639 21.624 -0.040 1.00 87.44 265 GLY A C 1
ATOM 2033 O O . GLY A 1 265 ? -4.987 22.089 -0.979 1.00 87.44 265 GLY A O 1
ATOM 2034 N N . ARG A 1 266 ? -5.057 21.076 1.026 1.00 90.88 266 ARG A N 1
ATOM 2035 C CA . ARG A 1 266 ? -3.612 20.905 1.192 1.00 90.88 266 ARG A CA 1
ATOM 2036 C C . ARG A 1 266 ? -3.288 19.419 1.252 1.00 90.88 266 ARG A C 1
ATOM 2038 O O . ARG A 1 266 ? -3.789 18.711 2.123 1.00 90.88 266 ARG A O 1
ATOM 2045 N N . ILE A 1 267 ? -2.414 18.970 0.357 1.00 93.94 267 ILE A N 1
ATOM 2046 C CA . ILE A 1 267 ? -1.810 17.640 0.413 1.00 93.94 267 ILE A CA 1
ATOM 2047 C C . ILE A 1 267 ? -0.349 17.823 0.798 1.00 93.94 267 ILE A C 1
ATOM 2049 O O . ILE A 1 267 ? 0.409 18.464 0.074 1.00 93.94 267 ILE A O 1
ATOM 2053 N N . ARG A 1 268 ? 0.052 17.270 1.936 1.00 93.94 268 ARG A N 1
ATOM 2054 C CA . ARG A 1 268 ? 1.443 17.248 2.373 1.00 93.94 268 ARG A CA 1
ATOM 2055 C C . ARG A 1 268 ? 2.002 15.850 2.204 1.00 93.94 268 ARG A C 1
ATOM 2057 O O . ARG A 1 268 ? 1.464 14.895 2.748 1.00 93.94 268 ARG A O 1
ATOM 2064 N N . VAL A 1 269 ? 3.079 15.737 1.449 1.00 94.94 269 VAL A N 1
ATOM 2065 C CA . VAL A 1 269 ? 3.795 14.488 1.217 1.00 94.94 269 VAL A CA 1
ATOM 2066 C C . VAL A 1 269 ? 5.030 14.483 2.104 1.00 94.94 269 VAL A C 1
ATOM 2068 O O . VAL A 1 269 ? 5.900 15.328 1.921 1.00 94.94 269 VAL A O 1
ATOM 2071 N N . ILE A 1 270 ? 5.119 13.550 3.046 1.00 92.25 270 ILE A N 1
ATOM 2072 C CA . ILE A 1 270 ? 6.313 13.282 3.854 1.00 92.25 270 ILE A CA 1
ATOM 2073 C C . ILE A 1 270 ? 7.144 12.232 3.124 1.00 92.25 270 ILE A C 1
ATOM 2075 O O . ILE A 1 270 ? 6.612 11.197 2.726 1.00 92.25 270 ILE A O 1
ATOM 2079 N N . VAL A 1 271 ? 8.437 12.488 2.938 1.00 93.81 271 VAL A N 1
ATOM 2080 C CA . VAL A 1 271 ? 9.328 11.576 2.213 1.00 93.81 271 VAL A CA 1
ATOM 2081 C C . VAL A 1 271 ? 10.134 10.741 3.200 1.00 93.81 271 VAL A C 1
ATOM 2083 O O . VAL A 1 271 ? 10.926 11.285 3.970 1.00 93.81 271 VAL A O 1
ATOM 2086 N N . GLU A 1 272 ? 9.948 9.421 3.162 1.00 92.69 272 GLU A N 1
ATOM 2087 C CA . GLU A 1 272 ? 10.709 8.488 3.998 1.00 92.69 272 GLU A CA 1
ATOM 2088 C C . GLU A 1 272 ? 12.151 8.311 3.483 1.00 92.69 272 GLU A C 1
ATOM 2090 O O . GLU A 1 272 ? 12.419 8.561 2.302 1.00 92.69 272 GLU A O 1
ATOM 2095 N N . PRO A 1 273 ? 13.107 7.885 4.334 1.00 93.69 273 PRO A N 1
ATOM 2096 C CA . PRO A 1 273 ? 14.524 7.811 3.973 1.00 93.69 273 PRO A CA 1
ATOM 2097 C C . PRO A 1 273 ? 14.824 7.004 2.702 1.00 93.69 273 PRO A C 1
ATOM 2099 O O . PRO A 1 273 ? 15.584 7.481 1.853 1.00 93.69 273 PRO A O 1
ATOM 2102 N N . ASP A 1 274 ? 14.202 5.831 2.547 1.00 95.31 274 ASP A N 1
ATOM 2103 C CA . ASP A 1 274 ? 14.415 4.957 1.388 1.00 95.31 274 ASP A CA 1
ATOM 2104 C C . ASP A 1 274 ? 13.853 5.572 0.101 1.00 95.31 274 ASP A C 1
ATOM 2106 O O . ASP A 1 274 ? 14.549 5.645 -0.915 1.00 95.31 274 ASP A O 1
ATOM 2110 N N . ALA A 1 275 ? 12.633 6.116 0.146 1.00 95.69 275 ALA A N 1
ATOM 2111 C CA . ALA A 1 275 ? 12.059 6.824 -0.996 1.00 95.69 275 ALA A CA 1
ATOM 2112 C C . ALA A 1 275 ? 12.885 8.065 -1.351 1.00 95.69 275 ALA A C 1
ATOM 2114 O O . ALA A 1 275 ? 13.118 8.342 -2.528 1.00 95.69 275 ALA A O 1
ATOM 2115 N N . ALA A 1 276 ? 13.403 8.787 -0.353 1.00 96.62 276 ALA A N 1
ATOM 2116 C CA . ALA A 1 276 ? 14.278 9.926 -0.584 1.00 96.62 276 ALA A CA 1
ATOM 2117 C C . ALA A 1 276 ? 15.565 9.521 -1.317 1.00 96.62 276 ALA A C 1
ATOM 2119 O O . ALA A 1 276 ? 16.033 10.276 -2.167 1.00 96.62 276 ALA A O 1
ATOM 2120 N N . ALA A 1 277 ? 16.146 8.353 -1.018 1.00 96.00 277 ALA A N 1
ATOM 2121 C CA . ALA A 1 277 ? 17.320 7.845 -1.728 1.00 96.00 277 ALA A CA 1
ATOM 2122 C C . ALA A 1 277 ? 17.018 7.609 -3.217 1.00 96.00 277 ALA A C 1
ATOM 2124 O O . ALA A 1 277 ? 17.708 8.169 -4.070 1.00 96.00 277 ALA A O 1
ATOM 2125 N N . VAL A 1 278 ? 15.927 6.902 -3.523 1.00 96.31 278 VAL A N 1
ATOM 2126 C CA . VAL A 1 278 ? 15.488 6.642 -4.906 1.00 96.31 278 VAL A CA 1
ATOM 2127 C C . VAL A 1 278 ? 15.185 7.945 -5.654 1.00 96.31 278 VAL A C 1
ATOM 2129 O O . VAL A 1 278 ? 15.665 8.167 -6.768 1.00 96.31 278 VAL A O 1
ATOM 2132 N N . LEU A 1 279 ? 14.433 8.858 -5.032 1.00 96.94 279 LEU A N 1
ATOM 2133 C CA . LEU A 1 279 ? 14.088 10.153 -5.621 1.00 96.94 279 LEU A CA 1
ATOM 2134 C C . LEU A 1 279 ? 15.330 11.015 -5.907 1.00 96.94 279 LEU A C 1
ATOM 2136 O O . LEU A 1 279 ? 15.345 11.745 -6.901 1.00 96.94 279 LEU A O 1
ATOM 2140 N N . ARG A 1 280 ? 16.383 10.935 -5.078 1.00 96.44 280 ARG A N 1
ATOM 2141 C CA . ARG A 1 280 ? 17.649 11.654 -5.317 1.00 96.44 280 ARG A CA 1
ATOM 2142 C C . ARG A 1 280 ? 18.358 11.129 -6.561 1.00 96.44 280 ARG A C 1
ATOM 2144 O O . ARG A 1 280 ? 18.845 11.941 -7.345 1.00 96.44 280 ARG A O 1
ATOM 2151 N N . GLU A 1 281 ? 18.380 9.814 -6.780 1.00 95.31 281 GLU A N 1
ATOM 2152 C CA . GLU A 1 281 ? 18.948 9.246 -8.010 1.00 95.31 281 GLU A CA 1
ATOM 2153 C C . GLU A 1 281 ? 18.165 9.683 -9.252 1.00 95.31 281 GLU A C 1
ATOM 2155 O O . GLU A 1 281 ? 18.766 10.064 -10.258 1.00 95.31 281 GLU A O 1
ATOM 2160 N N . ILE A 1 282 ? 16.833 9.735 -9.164 1.00 95.25 282 ILE A N 1
ATOM 2161 C CA . ILE A 1 282 ? 15.986 10.256 -10.246 1.00 95.25 282 ILE A CA 1
ATOM 2162 C C . ILE A 1 282 ? 16.288 11.739 -10.519 1.00 95.25 282 ILE A C 1
ATOM 2164 O O . ILE A 1 282 ? 16.396 12.135 -11.678 1.00 95.25 282 ILE A O 1
ATOM 2168 N N . LYS A 1 283 ? 16.497 12.571 -9.487 1.00 94.75 283 LYS A N 1
ATOM 2169 C CA . LYS A 1 283 ? 16.862 13.992 -9.670 1.00 94.75 283 LYS A CA 1
ATOM 2170 C C . LYS A 1 283 ? 18.213 14.207 -10.346 1.00 94.75 283 LYS A C 1
ATOM 2172 O O . LYS A 1 283 ? 18.394 15.215 -11.025 1.00 94.75 283 LYS A O 1
ATOM 2177 N N . ARG A 1 284 ? 19.157 13.272 -10.204 1.00 93.06 284 ARG A N 1
ATOM 2178 C CA . ARG A 1 284 ? 20.447 13.331 -10.915 1.00 93.06 284 ARG A CA 1
ATOM 2179 C C . ARG A 1 284 ? 20.301 13.129 -12.424 1.00 93.06 284 ARG A C 1
ATOM 2181 O O . ARG A 1 284 ? 21.238 13.428 -13.161 1.00 93.06 284 ARG A O 1
ATOM 2188 N N . MET A 1 285 ? 19.159 12.623 -12.889 1.00 93.00 285 MET A N 1
ATOM 2189 C CA . MET A 1 285 ? 18.836 12.480 -14.306 1.00 93.00 285 MET A CA 1
ATOM 2190 C C . MET A 1 285 ? 18.223 13.797 -14.816 1.00 93.00 285 MET A C 1
ATOM 2192 O O . MET A 1 285 ? 17.137 14.175 -14.369 1.00 93.00 285 MET A O 1
ATOM 2196 N N . PRO A 1 286 ? 18.862 14.517 -15.756 1.00 89.00 286 PRO A N 1
ATOM 2197 C CA . PRO A 1 286 ? 18.320 15.771 -16.275 1.00 89.00 286 PRO A CA 1
ATOM 2198 C C . PRO A 1 286 ? 16.930 15.570 -16.891 1.00 89.00 286 PRO A C 1
ATOM 2200 O O . PRO A 1 286 ? 16.749 14.741 -17.783 1.00 89.00 286 PRO A O 1
ATOM 2203 N N . GLY A 1 287 ? 15.931 16.305 -16.392 1.00 90.75 287 GLY A N 1
ATOM 2204 C CA . GLY A 1 287 ? 14.533 16.136 -16.808 1.00 90.75 287 GLY A CA 1
ATOM 2205 C C . GLY A 1 287 ? 13.974 14.733 -16.545 1.00 90.75 287 GLY A C 1
ATOM 2206 O O . GLY A 1 287 ? 13.075 14.306 -17.266 1.00 90.75 287 GLY A O 1
ATOM 2207 N N . ARG A 1 288 ? 14.551 14.008 -15.573 1.00 94.62 288 ARG A N 1
ATOM 2208 C CA . ARG A 1 288 ? 14.270 12.601 -15.245 1.00 94.62 288 ARG A CA 1
ATOM 2209 C C . ARG A 1 288 ? 14.433 11.647 -16.428 1.00 94.62 288 ARG A C 1
ATOM 2211 O O . ARG A 1 288 ? 13.705 10.664 -16.554 1.00 94.62 288 ARG A O 1
ATOM 2218 N N . ARG A 1 289 ? 15.366 11.960 -17.330 1.00 94.06 289 ARG A N 1
ATOM 2219 C CA . ARG A 1 289 ? 15.617 11.179 -18.542 1.00 94.06 289 ARG A CA 1
ATOM 2220 C C . ARG A 1 289 ? 16.967 10.490 -18.492 1.00 94.06 289 ARG A C 1
ATOM 2222 O O . ARG A 1 289 ? 17.985 11.100 -18.167 1.00 94.06 289 ARG A O 1
ATOM 2229 N N . VAL A 1 290 ? 16.969 9.227 -18.891 1.00 91.88 290 VAL A N 1
ATOM 2230 C CA . VAL A 1 290 ? 18.172 8.457 -19.214 1.00 91.88 290 VAL A CA 1
ATOM 2231 C C . VAL A 1 290 ? 18.171 8.143 -20.702 1.00 91.88 290 VAL A C 1
ATOM 2233 O O . VAL A 1 290 ? 17.109 7.986 -21.303 1.00 91.88 290 VAL A O 1
ATOM 2236 N N . SER A 1 291 ? 19.355 8.074 -21.310 1.00 88.94 291 SER A N 1
ATOM 2237 C CA . SER A 1 291 ? 19.496 7.841 -22.749 1.00 88.94 291 SER A CA 1
ATOM 2238 C C . SER A 1 291 ? 20.602 6.842 -23.095 1.00 88.94 291 SER A C 1
ATOM 2240 O O . SER A 1 291 ? 21.560 6.674 -22.333 1.00 88.94 291 SER A O 1
ATOM 2242 N N . GLY A 1 292 ? 20.487 6.221 -24.270 1.00 84.88 292 GLY A N 1
ATOM 2243 C CA . GLY A 1 292 ? 21.446 5.265 -24.825 1.00 84.88 292 GLY A CA 1
ATOM 2244 C C . GLY A 1 292 ? 21.670 4.065 -23.906 1.00 84.88 292 GLY A C 1
ATOM 2245 O O . GLY A 1 292 ? 20.750 3.619 -23.223 1.00 84.88 292 GLY A O 1
ATOM 2246 N N . ARG A 1 293 ? 22.924 3.607 -23.796 1.00 80.88 293 ARG A N 1
ATOM 2247 C CA . ARG A 1 293 ? 23.304 2.456 -22.953 1.00 80.88 293 ARG A CA 1
ATOM 2248 C C . ARG A 1 293 ? 22.815 2.549 -21.504 1.00 80.88 293 ARG A C 1
ATOM 2250 O O . ARG A 1 293 ? 22.489 1.538 -20.894 1.00 80.88 293 ARG A O 1
ATOM 2257 N N . ARG A 1 294 ? 22.741 3.760 -20.934 1.00 83.50 294 ARG A N 1
ATOM 2258 C CA . ARG A 1 294 ? 22.234 3.947 -19.564 1.00 83.50 294 ARG A CA 1
ATOM 2259 C C . ARG A 1 294 ? 20.725 3.707 -19.475 1.00 83.50 294 ARG A C 1
ATOM 2261 O O . ARG A 1 294 ? 20.270 3.196 -18.459 1.00 83.50 294 ARG A O 1
ATOM 2268 N N . ALA A 1 295 ? 19.965 4.062 -20.512 1.00 86.06 295 ALA A N 1
ATOM 2269 C CA . ALA A 1 295 ? 18.537 3.764 -20.589 1.00 86.06 295 ALA A CA 1
ATOM 2270 C C . ALA A 1 295 ? 18.285 2.261 -20.734 1.00 86.06 295 ALA A C 1
ATOM 2272 O O . ALA A 1 295 ? 17.448 1.712 -20.023 1.00 86.06 295 ALA A O 1
ATOM 2273 N N . GLU A 1 296 ? 19.056 1.587 -21.585 1.00 80.31 296 GLU A N 1
ATOM 2274 C CA . GLU A 1 296 ? 18.975 0.133 -21.758 1.00 80.31 296 GLU A CA 1
ATOM 2275 C C . GLU A 1 296 ? 19.301 -0.611 -20.455 1.00 80.31 296 GLU A C 1
ATOM 2277 O O . GLU A 1 296 ? 18.545 -1.486 -20.032 1.00 80.31 296 GLU A O 1
ATOM 2282 N N . ALA A 1 297 ? 20.379 -0.215 -19.769 1.00 82.88 297 ALA A N 1
ATOM 2283 C CA . ALA A 1 297 ? 20.741 -0.770 -18.466 1.00 82.88 297 ALA A CA 1
ATOM 2284 C C . ALA A 1 297 ? 19.652 -0.522 -17.409 1.00 82.88 297 ALA A C 1
ATOM 2286 O O . ALA A 1 297 ? 19.319 -1.431 -16.651 1.00 82.88 297 ALA A O 1
ATOM 2287 N N . PHE A 1 298 ? 19.057 0.676 -17.391 1.00 88.62 298 PHE A N 1
ATOM 2288 C CA . PHE A 1 298 ? 17.963 1.022 -16.483 1.00 88.62 298 PHE A CA 1
ATOM 2289 C C . PHE A 1 298 ? 16.715 0.156 -16.698 1.00 88.62 298 PHE A C 1
ATOM 2291 O O . PHE A 1 298 ? 16.150 -0.346 -15.733 1.00 88.62 298 PHE A O 1
ATOM 2298 N N . LEU A 1 299 ? 16.292 -0.047 -17.950 1.00 85.88 299 LEU A N 1
ATOM 2299 C CA . LEU A 1 299 ? 15.111 -0.860 -18.274 1.00 85.88 299 LEU A CA 1
ATOM 2300 C C . LEU A 1 299 ? 15.279 -2.339 -17.888 1.00 85.88 299 LEU A C 1
ATOM 2302 O O . LEU A 1 299 ? 14.286 -3.036 -17.661 1.00 85.88 299 LEU A O 1
ATOM 2306 N N . ARG A 1 300 ? 16.527 -2.812 -17.833 1.00 80.88 300 ARG A N 1
ATOM 2307 C CA . ARG A 1 300 ? 16.887 -4.187 -17.465 1.00 80.88 300 ARG A CA 1
ATOM 2308 C C . ARG A 1 300 ? 17.003 -4.373 -15.966 1.00 80.88 300 ARG A C 1
ATOM 2310 O O . ARG A 1 300 ? 16.380 -5.269 -15.412 1.00 80.88 300 ARG A O 1
ATOM 2317 N N . ASN A 1 301 ? 17.825 -3.547 -15.329 1.00 85.31 301 ASN A N 1
ATOM 2318 C CA . ASN A 1 301 ? 18.087 -3.627 -13.904 1.00 85.31 301 ASN A CA 1
ATOM 2319 C C . ASN A 1 301 ? 18.060 -2.219 -13.296 1.00 85.31 301 ASN A C 1
ATOM 2321 O O . ASN A 1 301 ? 19.110 -1.584 -13.136 1.00 85.31 301 ASN A O 1
ATOM 2325 N N . PRO A 1 302 ? 16.866 -1.716 -12.947 1.00 88.69 302 PRO A N 1
ATOM 2326 C CA . PRO A 1 302 ? 16.743 -0.390 -12.362 1.00 88.69 302 PRO A CA 1
ATOM 2327 C C . PRO A 1 302 ? 17.338 -0.339 -10.948 1.00 88.69 302 PRO A C 1
ATOM 2329 O O . PRO A 1 302 ? 17.848 0.708 -10.559 1.00 88.69 302 PRO A O 1
ATOM 2332 N N . TYR A 1 303 ? 17.354 -1.458 -10.213 1.00 90.50 303 TYR A N 1
ATOM 2333 C CA . TYR A 1 303 ? 17.881 -1.564 -8.846 1.00 90.50 303 TYR A CA 1
ATOM 2334 C C . TYR A 1 303 ? 19.381 -1.282 -8.789 1.00 90.50 303 TYR A C 1
ATOM 2336 O O . TYR A 1 303 ? 19.853 -0.582 -7.897 1.00 90.50 303 TYR A O 1
ATOM 2344 N N . ALA A 1 304 ? 20.133 -1.747 -9.790 1.00 86.94 304 ALA A N 1
ATOM 2345 C CA . ALA A 1 304 ? 21.555 -1.436 -9.901 1.00 86.94 304 ALA A CA 1
ATOM 2346 C C . ALA A 1 304 ? 21.823 0.061 -10.140 1.00 86.94 304 ALA A C 1
ATOM 2348 O O . ALA A 1 304 ? 22.893 0.552 -9.784 1.00 86.94 304 ALA A O 1
ATOM 2349 N N . LEU A 1 305 ? 20.875 0.791 -10.744 1.00 85.88 305 LEU A N 1
ATOM 2350 C CA . LEU A 1 305 ? 21.036 2.214 -11.048 1.00 85.88 305 LEU A CA 1
ATOM 2351 C C . LEU A 1 305 ? 20.476 3.133 -9.955 1.00 85.88 305 LEU A C 1
ATOM 2353 O O . LEU A 1 305 ? 21.059 4.183 -9.698 1.00 85.88 305 LEU A O 1
ATOM 2357 N N . LEU A 1 306 ? 19.339 2.768 -9.361 1.00 88.19 306 LEU A N 1
ATOM 2358 C CA . LEU A 1 306 ? 18.630 3.558 -8.349 1.00 88.19 306 LEU A CA 1
ATOM 2359 C C . LEU A 1 306 ? 19.043 3.205 -6.910 1.00 88.19 306 LEU A C 1
ATOM 2361 O O . LEU A 1 306 ? 18.701 3.943 -5.987 1.00 88.19 306 LEU A O 1
ATOM 2365 N N . GLY A 1 307 ? 19.813 2.130 -6.725 1.00 87.88 307 GLY A N 1
ATOM 2366 C CA . GLY A 1 307 ? 20.409 1.737 -5.451 1.00 87.88 307 GLY A CA 1
ATOM 2367 C C . GLY A 1 307 ? 19.567 0.754 -4.634 1.00 87.88 307 GLY A C 1
ATOM 2368 O O . GLY A 1 307 ? 18.443 0.400 -4.986 1.00 87.88 307 GLY A O 1
ATOM 2369 N N . GLU A 1 308 ? 20.135 0.321 -3.507 1.00 86.31 308 GLU A N 1
ATOM 2370 C CA . GLU A 1 308 ? 19.596 -0.751 -2.656 1.00 86.31 308 GLU A CA 1
ATOM 2371 C C . GLU A 1 308 ? 18.212 -0.423 -2.070 1.00 86.31 308 GLU A C 1
ATOM 2373 O O . GLU A 1 308 ? 17.343 -1.293 -2.030 1.00 86.31 308 GLU A O 1
ATOM 2378 N N . SER A 1 309 ? 17.957 0.845 -1.715 1.00 91.50 309 SER A N 1
ATOM 2379 C CA . SER A 1 309 ? 16.656 1.298 -1.194 1.00 91.50 309 SER A CA 1
ATOM 2380 C C . SER A 1 309 ? 15.500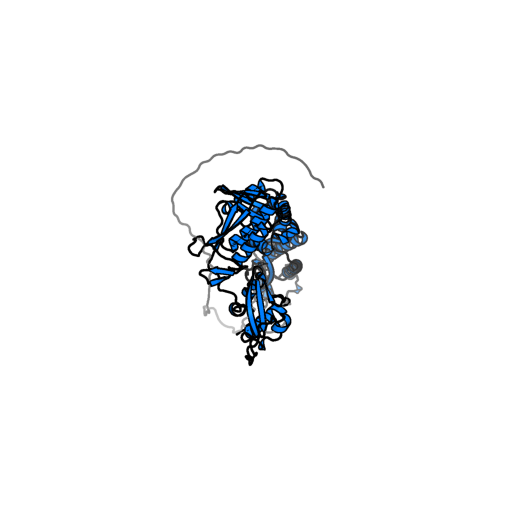 1.114 -2.184 1.00 91.50 309 SER A C 1
ATOM 2382 O O . SER A 1 309 ? 14.343 1.138 -1.771 1.00 91.50 309 SER A O 1
ATOM 2384 N N . MET A 1 310 ? 15.768 0.911 -3.482 1.00 91.94 310 MET A N 1
ATOM 2385 C CA . MET A 1 310 ? 14.708 0.701 -4.470 1.00 91.94 310 MET A CA 1
ATOM 2386 C C . MET A 1 310 ? 13.866 -0.540 -4.153 1.00 91.94 310 MET A C 1
ATOM 2388 O O . MET A 1 310 ? 12.652 -0.480 -4.319 1.00 91.94 310 MET A O 1
ATOM 2392 N N . GLY A 1 311 ? 14.471 -1.621 -3.647 1.00 89.69 311 GLY A N 1
ATOM 2393 C CA . GLY A 1 311 ? 13.749 -2.854 -3.299 1.00 89.69 311 GLY A CA 1
ATOM 2394 C C . GLY A 1 311 ? 12.673 -2.658 -2.230 1.00 89.69 311 GLY A C 1
ATOM 2395 O O . GLY A 1 311 ? 11.625 -3.292 -2.293 1.00 89.69 311 GLY A O 1
ATOM 2396 N N . ASN A 1 312 ? 12.902 -1.733 -1.295 1.00 92.00 312 ASN A N 1
ATOM 2397 C CA . ASN A 1 312 ? 11.977 -1.447 -0.197 1.00 92.00 312 ASN A CA 1
ATOM 2398 C C . ASN A 1 312 ? 10.807 -0.548 -0.624 1.00 92.00 312 ASN A C 1
ATOM 2400 O O . ASN A 1 312 ? 9.783 -0.511 0.049 1.00 92.00 312 ASN A O 1
ATOM 2404 N N . VAL A 1 313 ? 10.974 0.203 -1.716 1.00 94.12 313 VAL A N 1
ATOM 2405 C CA . VAL A 1 313 ? 10.071 1.297 -2.109 1.00 94.12 313 VAL A CA 1
ATOM 2406 C C . VAL A 1 313 ? 9.287 0.960 -3.373 1.00 94.12 313 VAL A C 1
ATOM 2408 O O . VAL A 1 313 ? 8.127 1.345 -3.508 1.00 94.12 313 VAL A O 1
ATOM 2411 N N . VAL A 1 314 ? 9.929 0.264 -4.311 1.00 94.00 314 VAL A N 1
ATOM 2412 C CA . VAL A 1 314 ? 9.362 -0.162 -5.591 1.00 94.00 314 VAL A CA 1
ATOM 2413 C C . VAL A 1 314 ? 9.580 -1.672 -5.724 1.00 94.00 314 VAL A C 1
ATOM 2415 O O . VAL A 1 314 ? 10.654 -2.102 -6.164 1.00 94.00 314 VAL A O 1
ATOM 2418 N N . PRO A 1 315 ? 8.580 -2.495 -5.357 1.00 90.69 315 PRO A N 1
ATOM 2419 C CA . PRO A 1 315 ? 8.640 -3.938 -5.559 1.00 90.69 315 PRO A CA 1
ATOM 2420 C C . PRO A 1 315 ? 8.887 -4.302 -7.038 1.00 90.69 315 PRO A C 1
ATOM 2422 O O . PRO A 1 315 ? 8.370 -3.593 -7.916 1.00 90.69 315 PRO A O 1
ATOM 2425 N N . PRO A 1 316 ? 9.639 -5.381 -7.337 1.00 88.94 316 PRO A N 1
ATOM 2426 C CA . PRO A 1 316 ? 9.952 -5.814 -8.707 1.00 88.94 316 PRO A CA 1
ATOM 2427 C C . PRO A 1 316 ? 8.737 -5.893 -9.625 1.00 88.94 316 PRO A C 1
ATOM 2429 O O . PRO A 1 316 ? 8.753 -5.351 -10.731 1.00 88.94 316 PRO A O 1
ATOM 2432 N N . GLU A 1 317 ? 7.639 -6.442 -9.119 1.00 89.25 317 GLU A N 1
ATOM 2433 C CA . GLU A 1 317 ? 6.405 -6.654 -9.868 1.00 89.25 317 GLU A CA 1
ATOM 2434 C C . GLU A 1 317 ? 5.787 -5.321 -10.325 1.00 89.25 317 GLU A C 1
ATOM 2436 O O . GLU A 1 317 ? 5.214 -5.224 -11.414 1.00 89.25 317 GLU A O 1
ATOM 2441 N N . ARG A 1 318 ? 5.927 -4.254 -9.522 1.00 90.12 318 ARG A N 1
ATOM 2442 C CA . ARG A 1 318 ? 5.437 -2.914 -9.888 1.00 90.12 318 ARG A CA 1
ATOM 2443 C C . ARG A 1 318 ? 6.286 -2.286 -10.985 1.00 90.12 318 ARG A C 1
ATOM 2445 O O . ARG A 1 318 ? 5.738 -1.665 -11.897 1.00 90.12 318 ARG A O 1
ATOM 2452 N N . PHE A 1 319 ? 7.608 -2.450 -10.923 1.00 90.94 319 PHE A N 1
ATOM 2453 C CA . PHE A 1 319 ? 8.487 -1.951 -11.978 1.00 90.94 319 PHE A CA 1
ATOM 2454 C C . PHE A 1 319 ? 8.249 -2.686 -13.300 1.00 90.94 319 PHE A C 1
ATOM 2456 O O . PHE A 1 319 ? 8.155 -2.051 -14.351 1.00 90.94 319 PHE A O 1
ATOM 2463 N N . GLU A 1 320 ? 8.108 -4.009 -13.261 1.00 87.62 320 GLU A N 1
ATOM 2464 C CA . GLU A 1 320 ? 7.797 -4.820 -14.440 1.00 87.62 320 GLU A CA 1
ATOM 2465 C C . GLU A 1 320 ? 6.467 -4.401 -15.074 1.00 87.62 320 GLU A C 1
ATOM 2467 O O . GLU A 1 320 ? 6.399 -4.192 -16.290 1.00 87.62 320 GLU A O 1
ATOM 2472 N N . ALA A 1 321 ? 5.434 -4.164 -14.257 1.00 88.00 321 ALA A N 1
ATOM 2473 C CA . ALA A 1 321 ? 4.157 -3.636 -14.728 1.00 88.00 321 ALA A CA 1
ATOM 2474 C C . ALA A 1 321 ? 4.312 -2.263 -15.407 1.00 88.00 321 ALA A C 1
ATOM 2476 O O . ALA A 1 321 ? 3.768 -2.044 -16.492 1.00 88.00 321 ALA A O 1
ATOM 2477 N N . ALA A 1 322 ? 5.088 -1.350 -14.819 1.00 90.06 322 ALA A N 1
ATOM 2478 C CA . ALA A 1 322 ? 5.375 -0.043 -15.405 1.00 90.06 322 ALA A CA 1
ATOM 2479 C C . ALA A 1 322 ? 6.144 -0.135 -16.732 1.00 90.06 322 ALA A C 1
ATOM 2481 O O . ALA A 1 322 ? 5.828 0.564 -17.699 1.00 90.06 322 ALA A O 1
ATOM 2482 N N . ARG A 1 323 ? 7.135 -1.028 -16.804 1.00 88.88 323 ARG A N 1
ATOM 2483 C CA . ARG A 1 323 ? 7.909 -1.314 -18.017 1.00 88.88 323 ARG A CA 1
ATOM 2484 C C . ARG A 1 323 ? 7.009 -1.838 -19.135 1.00 88.88 323 ARG A C 1
ATOM 2486 O O . ARG A 1 323 ? 7.075 -1.340 -20.261 1.00 88.88 323 ARG A O 1
ATOM 2493 N N . ALA A 1 324 ? 6.126 -2.781 -18.813 1.00 84.31 324 ALA A N 1
ATOM 2494 C CA . ALA A 1 324 ? 5.162 -3.331 -19.757 1.00 84.31 324 ALA A CA 1
ATOM 2495 C C . ALA A 1 324 ? 4.172 -2.265 -20.260 1.00 84.31 324 ALA A C 1
ATOM 2497 O O . ALA A 1 324 ? 3.889 -2.213 -21.460 1.00 84.31 324 ALA A O 1
ATOM 2498 N N . GLN A 1 325 ? 3.688 -1.381 -19.377 1.00 87.19 325 GLN A N 1
ATOM 2499 C CA . GLN A 1 325 ? 2.820 -0.250 -19.740 1.00 87.19 325 GLN A CA 1
ATOM 2500 C C . GLN A 1 325 ? 3.515 0.758 -20.664 1.00 87.19 325 GLN A C 1
ATOM 2502 O O . GLN A 1 325 ? 2.876 1.313 -21.556 1.00 87.19 325 GLN A O 1
ATOM 2507 N N . ALA A 1 326 ? 4.827 0.947 -20.508 1.00 86.56 326 ALA A N 1
ATOM 2508 C CA . ALA A 1 326 ? 5.638 1.775 -21.400 1.00 86.56 326 ALA A CA 1
ATOM 2509 C C . ALA A 1 326 ? 5.893 1.138 -22.778 1.00 86.56 326 ALA A C 1
ATOM 2511 O O . ALA A 1 326 ? 6.553 1.745 -23.620 1.00 86.56 326 ALA A O 1
ATOM 2512 N N . GLY A 1 327 ? 5.401 -0.083 -23.018 1.00 80.25 327 GLY A N 1
ATOM 2513 C CA . GLY A 1 327 ? 5.604 -0.811 -24.270 1.00 80.25 327 GLY A CA 1
ATOM 2514 C C . GLY A 1 327 ? 7.010 -1.389 -24.432 1.00 80.25 327 GLY A C 1
ATOM 2515 O O . GLY A 1 327 ? 7.338 -1.892 -25.507 1.00 80.25 327 GLY A O 1
ATOM 2516 N N . VAL A 1 328 ? 7.833 -1.355 -23.381 1.00 78.00 328 VAL A N 1
ATOM 2517 C CA . VAL A 1 328 ? 9.162 -1.966 -23.381 1.00 78.00 328 VAL A CA 1
ATOM 2518 C C . VAL A 1 328 ? 9.003 -3.442 -23.041 1.00 78.00 328 VAL A C 1
ATOM 2520 O O . VAL A 1 328 ? 8.595 -3.800 -21.937 1.00 78.00 328 VAL A O 1
ATOM 2523 N N . ARG A 1 329 ? 9.329 -4.310 -23.998 1.00 72.69 329 ARG A N 1
ATOM 2524 C CA . ARG A 1 329 ? 9.363 -5.762 -23.803 1.00 72.69 329 ARG A CA 1
ATOM 2525 C C . ARG A 1 329 ? 10.725 -6.289 -24.214 1.00 72.69 329 ARG A C 1
ATOM 2527 O O . ARG A 1 329 ? 11.226 -5.923 -25.278 1.00 72.69 329 ARG A O 1
ATOM 2534 N N . PHE A 1 330 ? 11.290 -7.150 -23.379 1.00 72.69 330 PHE A N 1
ATOM 2535 C CA . PHE A 1 330 ? 12.463 -7.927 -23.740 1.00 72.69 330 PHE A CA 1
ATOM 2536 C C . PHE A 1 330 ? 12.014 -9.260 -24.314 1.00 72.69 330 PHE A C 1
ATOM 2538 O O . PHE A 1 330 ? 11.075 -9.891 -23.819 1.00 72.69 330 PHE A O 1
ATOM 2545 N N . TYR A 1 331 ? 12.651 -9.627 -25.418 1.00 76.56 331 TYR A N 1
ATOM 2546 C CA . TYR A 1 331 ? 12.309 -10.819 -26.159 1.00 76.56 331 TYR A CA 1
ATOM 2547 C C . TYR A 1 331 ? 13.424 -11.839 -26.030 1.00 76.56 331 TYR A C 1
ATOM 2549 O O . TYR A 1 331 ? 14.580 -11.561 -26.359 1.00 76.56 331 TYR A O 1
ATOM 2557 N N . GLU A 1 332 ? 13.044 -13.031 -25.601 1.00 79.88 332 GLU A N 1
ATOM 2558 C CA . GLU A 1 332 ? 13.905 -14.197 -25.652 1.00 79.88 332 GLU A CA 1
ATOM 2559 C C . GLU A 1 332 ? 13.875 -14.779 -27.057 1.00 79.88 332 GLU A C 1
ATOM 2561 O O . GLU A 1 332 ? 12.872 -14.663 -27.770 1.00 79.88 332 GLU A O 1
ATOM 2566 N N . PHE A 1 333 ? 14.967 -15.417 -27.467 1.00 86.50 333 PHE A N 1
ATOM 2567 C CA . PHE A 1 333 ? 15.005 -16.075 -28.759 1.00 86.50 333 PHE A CA 1
ATOM 2568 C C . PHE A 1 333 ? 15.709 -17.422 -28.709 1.00 86.50 333 PHE A C 1
ATOM 2570 O O . PHE A 1 333 ? 16.697 -17.614 -28.009 1.00 86.50 333 PHE A O 1
ATOM 2577 N N . TYR A 1 334 ? 15.210 -18.343 -29.524 1.00 85.50 334 TYR A N 1
ATOM 2578 C CA . TYR A 1 334 ? 15.821 -19.636 -29.777 1.00 85.50 334 TYR A CA 1
ATOM 2579 C C . TYR A 1 334 ? 15.918 -19.862 -31.279 1.00 85.50 334 TYR A C 1
ATOM 2581 O O . TYR A 1 334 ? 14.963 -19.619 -32.017 1.00 85.50 334 TYR A O 1
ATOM 2589 N N . CYS A 1 335 ? 17.063 -20.353 -31.744 1.00 90.44 335 CYS A N 1
ATOM 2590 C CA . CYS A 1 335 ? 17.269 -20.635 -33.157 1.00 90.44 335 CYS A CA 1
ATOM 2591 C C . CYS A 1 335 ? 17.179 -22.140 -33.441 1.00 90.44 335 CYS A C 1
ATOM 2593 O O . CYS A 1 335 ? 17.687 -22.951 -32.672 1.00 90.44 335 CYS A O 1
ATOM 2595 N N . ALA A 1 336 ? 16.609 -22.507 -34.588 1.00 91.75 336 ALA A N 1
ATOM 2596 C CA . ALA A 1 336 ? 16.591 -23.869 -35.112 1.00 91.75 336 ALA A CA 1
ATOM 2597 C C . ALA A 1 336 ? 16.769 -23.871 -36.635 1.00 91.75 336 ALA A C 1
ATOM 2599 O O . ALA A 1 336 ? 16.138 -23.084 -37.340 1.00 91.75 336 ALA A O 1
ATOM 2600 N N . ALA A 1 337 ? 17.593 -24.776 -37.163 1.00 91.50 337 ALA A N 1
ATOM 2601 C CA . ALA A 1 337 ? 17.705 -24.977 -38.606 1.00 91.50 337 ALA A CA 1
ATOM 2602 C C . ALA A 1 337 ? 16.503 -25.766 -39.151 1.00 91.50 337 ALA A C 1
ATOM 2604 O O . ALA A 1 337 ? 16.153 -26.829 -38.638 1.00 91.50 337 ALA A O 1
ATOM 2605 N N . GLU A 1 338 ? 15.906 -25.272 -40.231 1.00 91.62 338 GLU A N 1
ATOM 2606 C CA . GLU A 1 338 ? 14.907 -25.984 -41.022 1.00 91.62 338 GLU A CA 1
ATOM 2607 C C . GLU A 1 338 ? 15.595 -26.687 -42.184 1.00 91.62 338 GLU A C 1
ATOM 2609 O O . GLU A 1 338 ? 16.358 -26.065 -42.927 1.00 91.62 338 GLU A O 1
ATOM 2614 N N . ARG A 1 339 ? 15.308 -27.978 -42.358 1.00 91.69 339 ARG A N 1
ATOM 2615 C CA . ARG A 1 339 ? 15.943 -28.816 -43.376 1.00 91.69 339 ARG A CA 1
ATOM 2616 C C . ARG A 1 339 ? 14.928 -29.345 -44.378 1.00 91.69 339 ARG A C 1
ATOM 2618 O O . ARG A 1 339 ? 13.779 -29.594 -44.018 1.00 91.69 339 ARG A O 1
ATOM 2625 N N . ASP A 1 340 ? 15.359 -29.511 -45.622 1.00 87.88 340 ASP A N 1
ATOM 2626 C CA . ASP A 1 340 ? 14.583 -30.210 -46.645 1.00 87.88 340 ASP A CA 1
ATOM 2627 C C . ASP A 1 340 ? 14.735 -31.737 -46.522 1.00 87.88 340 ASP A C 1
ATOM 2629 O O . ASP A 1 340 ? 15.433 -32.253 -45.645 1.00 87.88 340 ASP A O 1
ATOM 2633 N N . GLY A 1 341 ? 14.055 -32.476 -47.403 1.00 80.94 341 GLY A N 1
ATOM 2634 C CA . GLY A 1 341 ? 14.116 -33.940 -47.441 1.00 80.94 341 GLY A CA 1
ATOM 2635 C C . GLY A 1 341 ? 15.501 -34.510 -47.778 1.00 80.94 341 GLY A C 1
ATOM 2636 O O . GLY A 1 341 ? 15.747 -35.676 -47.486 1.00 80.94 341 GLY A O 1
ATOM 2637 N N . ASP A 1 342 ? 16.406 -33.692 -48.329 1.00 80.88 342 ASP A N 1
ATOM 2638 C CA . ASP A 1 342 ? 17.799 -34.048 -48.624 1.00 80.88 342 ASP A CA 1
ATOM 2639 C C . ASP A 1 342 ? 18.753 -33.643 -47.478 1.00 80.88 342 ASP A C 1
ATOM 2641 O O . ASP A 1 342 ? 19.974 -33.780 -47.595 1.00 80.88 342 ASP A O 1
ATOM 2645 N N . GLY A 1 343 ? 18.214 -33.136 -46.362 1.00 82.81 343 GLY A N 1
ATOM 2646 C CA . GLY A 1 343 ? 18.963 -32.731 -45.173 1.00 82.81 343 GLY A CA 1
ATOM 2647 C C . GLY A 1 343 ? 19.654 -31.368 -45.282 1.00 82.81 343 GLY A C 1
ATOM 2648 O O . GLY A 1 343 ? 20.372 -30.988 -44.351 1.00 82.81 343 GLY A O 1
ATOM 2649 N N . ARG A 1 344 ? 19.440 -30.623 -46.373 1.00 86.94 344 ARG A N 1
ATOM 2650 C CA . ARG A 1 344 ? 20.035 -29.297 -46.605 1.00 86.94 344 ARG A CA 1
ATOM 2651 C C . ARG A 1 344 ? 19.253 -28.223 -45.870 1.00 86.94 344 ARG A C 1
ATOM 2653 O O . ARG A 1 344 ? 18.040 -28.339 -45.710 1.00 86.94 344 ARG A O 1
ATOM 2660 N N . ILE A 1 345 ? 19.939 -27.171 -45.434 1.00 89.25 345 ILE A N 1
ATOM 2661 C CA . ILE A 1 345 ? 19.300 -26.074 -44.704 1.00 89.25 345 ILE A CA 1
ATOM 2662 C C . ILE A 1 345 ? 18.519 -25.191 -45.674 1.00 89.25 345 ILE A C 1
ATOM 2664 O O . ILE A 1 345 ? 19.083 -24.617 -46.603 1.00 89.25 345 ILE A O 1
ATOM 2668 N N . VAL A 1 346 ? 17.220 -25.056 -45.427 1.00 90.81 346 VAL A N 1
ATOM 2669 C CA . VAL A 1 346 ? 16.311 -24.217 -46.221 1.00 90.81 346 VAL A CA 1
ATOM 2670 C C . VAL A 1 346 ? 16.139 -22.844 -45.582 1.00 90.81 346 VAL A C 1
ATOM 2672 O O . VAL A 1 346 ? 15.964 -21.852 -46.280 1.00 90.81 346 VAL A O 1
ATOM 2675 N N . ALA A 1 347 ? 16.163 -22.785 -44.250 1.00 92.00 347 ALA A N 1
ATOM 2676 C CA . ALA A 1 347 ? 16.068 -21.557 -43.474 1.00 92.00 347 ALA A CA 1
ATOM 2677 C C . ALA A 1 347 ? 16.566 -21.788 -42.042 1.00 92.00 347 ALA A C 1
ATOM 2679 O O . ALA A 1 347 ? 16.634 -22.923 -41.571 1.00 92.00 347 ALA A O 1
ATOM 2680 N N . VAL A 1 348 ? 16.842 -20.708 -41.315 1.00 92.50 348 VAL A N 1
ATOM 2681 C CA . VAL A 1 348 ? 16.974 -20.745 -39.851 1.00 92.50 348 VAL A CA 1
ATOM 2682 C C . VAL A 1 348 ? 15.759 -20.060 -39.238 1.00 92.50 348 VAL A C 1
ATOM 2684 O O . VAL A 1 348 ? 15.484 -18.893 -39.515 1.00 92.50 348 VAL A O 1
ATOM 2687 N N . ARG A 1 349 ? 15.016 -20.790 -38.411 1.00 91.81 349 ARG A N 1
ATOM 2688 C CA . ARG A 1 349 ? 13.898 -20.274 -37.628 1.00 91.81 349 ARG A CA 1
ATOM 2689 C C . ARG A 1 349 ? 14.429 -19.671 -36.335 1.00 91.81 349 ARG A C 1
ATOM 2691 O O . ARG A 1 349 ? 15.104 -20.358 -35.580 1.00 91.81 349 ARG A O 1
ATOM 2698 N N . VAL A 1 350 ? 14.089 -18.420 -36.069 1.00 90.50 350 VAL A N 1
ATOM 2699 C CA . VAL A 1 350 ? 14.320 -17.721 -34.805 1.00 90.50 350 VAL A CA 1
ATOM 2700 C C . VAL A 1 350 ? 12.968 -17.606 -34.112 1.00 90.50 350 VAL A C 1
ATOM 2702 O O . VAL A 1 350 ? 12.130 -16.777 -34.469 1.00 90.50 350 VAL A O 1
ATOM 2705 N N . GLN A 1 351 ? 12.721 -18.506 -33.169 1.00 87.19 351 GLN A N 1
ATOM 2706 C CA . GLN A 1 351 ? 11.545 -18.463 -32.318 1.00 87.19 351 GLN A CA 1
ATOM 2707 C C . GLN A 1 351 ? 11.728 -17.349 -31.297 1.00 87.19 351 GLN A C 1
ATOM 2709 O O . GLN A 1 351 ? 12.757 -17.311 -30.634 1.00 87.19 351 GLN A O 1
ATOM 2714 N N . ILE A 1 352 ? 10.741 -16.463 -31.182 1.00 84.31 352 ILE A N 1
ATOM 2715 C CA . ILE A 1 352 ? 10.785 -15.321 -30.270 1.00 84.31 352 ILE A CA 1
ATOM 2716 C C . ILE A 1 352 ? 9.709 -15.511 -29.200 1.00 84.31 352 ILE A C 1
ATOM 2718 O O . ILE A 1 352 ? 8.554 -15.793 -29.532 1.00 84.31 352 ILE A O 1
ATOM 2722 N N . GLY A 1 353 ? 10.106 -15.386 -27.938 1.00 76.06 353 GLY A N 1
ATOM 2723 C CA . GLY A 1 353 ? 9.242 -15.423 -26.759 1.00 76.06 353 GLY A CA 1
ATOM 2724 C C . GLY A 1 353 ? 9.350 -14.126 -25.963 1.00 76.06 353 GLY A C 1
ATOM 2725 O O . GLY A 1 353 ? 10.246 -13.316 -26.198 1.00 76.06 353 GLY A O 1
ATOM 2726 N N . ILE A 1 354 ? 8.424 -13.906 -25.038 1.00 70.56 354 ILE A N 1
ATOM 2727 C CA . ILE A 1 354 ? 8.471 -12.781 -24.099 1.00 70.56 354 ILE A CA 1
ATOM 2728 C C . ILE A 1 354 ? 8.981 -13.337 -22.772 1.00 70.56 354 ILE A C 1
ATOM 2730 O O . ILE A 1 354 ? 8.408 -14.304 -22.280 1.00 70.56 354 ILE A O 1
ATOM 2734 N N . ALA A 1 355 ? 10.037 -12.741 -22.211 1.00 63.25 355 ALA A N 1
ATOM 2735 C CA . ALA A 1 355 ? 10.717 -13.273 -21.022 1.00 63.25 355 ALA A CA 1
ATOM 2736 C C . ALA A 1 355 ? 9.783 -13.493 -19.813 1.00 63.25 355 ALA A C 1
ATOM 2738 O O . ALA A 1 355 ? 9.980 -14.425 -19.041 1.00 63.25 355 ALA A O 1
ATOM 2739 N N . ASP A 1 356 ? 8.724 -12.683 -19.714 1.00 60.09 356 ASP A N 1
ATOM 2740 C CA . ASP A 1 356 ? 7.772 -12.682 -18.595 1.00 60.09 356 ASP A CA 1
ATOM 2741 C C . ASP A 1 356 ? 6.406 -13.320 -18.956 1.00 60.09 356 ASP A C 1
ATOM 2743 O O . ASP A 1 356 ? 5.456 -13.248 -18.178 1.00 60.09 356 ASP A O 1
ATOM 2747 N N . ASP A 1 357 ? 6.261 -13.903 -20.156 1.00 62.12 357 ASP A N 1
ATOM 2748 C CA . ASP A 1 357 ? 5.006 -14.504 -20.636 1.00 62.12 357 ASP A CA 1
ATOM 2749 C C . ASP A 1 357 ? 5.293 -15.728 -21.524 1.00 62.12 357 ASP A C 1
ATOM 2751 O O . ASP A 1 357 ? 5.367 -15.635 -22.754 1.00 62.12 357 ASP A O 1
ATOM 2755 N N . GLU A 1 358 ? 5.426 -16.899 -20.887 1.00 55.69 358 GLU A N 1
ATOM 2756 C CA . GLU A 1 358 ? 5.658 -18.189 -21.561 1.00 55.69 358 GLU A CA 1
ATOM 2757 C C . GLU A 1 358 ? 4.523 -18.579 -22.525 1.00 55.69 358 GLU A C 1
ATOM 2759 O O . GLU A 1 358 ? 4.718 -19.399 -23.426 1.00 55.69 358 GLU A O 1
ATOM 2764 N N . THR A 1 359 ? 3.331 -17.992 -22.370 1.00 56.41 359 THR A N 1
ATOM 2765 C CA . THR A 1 359 ? 2.187 -18.249 -23.253 1.00 56.41 359 THR A CA 1
ATOM 2766 C C . THR A 1 359 ? 2.185 -17.382 -24.511 1.00 56.41 359 THR A C 1
ATOM 2768 O O . THR A 1 359 ? 1.559 -17.750 -25.512 1.00 56.41 359 THR A O 1
ATOM 2771 N N . ALA A 1 360 ? 2.915 -16.264 -24.515 1.00 59.16 360 ALA A N 1
ATOM 2772 C CA . ALA A 1 360 ? 3.032 -15.376 -25.662 1.00 59.16 360 ALA A CA 1
ATOM 2773 C C . ALA A 1 360 ? 4.110 -15.857 -26.647 1.00 59.16 360 ALA A C 1
ATOM 2775 O O . ALA A 1 360 ? 5.254 -15.399 -26.654 1.00 59.16 360 ALA A O 1
ATOM 2776 N N . VAL A 1 361 ? 3.720 -16.750 -27.556 1.00 60.00 361 VAL A N 1
ATOM 2777 C CA . VAL A 1 361 ? 4.558 -17.142 -28.696 1.00 60.00 361 VAL A CA 1
ATOM 2778 C C . VAL A 1 361 ? 4.372 -16.128 -29.824 1.00 60.00 361 VAL A C 1
ATOM 2780 O O . VAL A 1 361 ? 3.320 -16.079 -30.467 1.00 60.00 361 VAL A O 1
ATOM 2783 N N . LEU A 1 362 ? 5.394 -15.311 -30.090 1.00 70.94 362 LEU A N 1
ATOM 2784 C CA . LEU A 1 362 ? 5.385 -14.433 -31.259 1.00 70.94 362 LEU A CA 1
ATOM 2785 C C . LEU A 1 362 ? 5.645 -15.235 -32.547 1.00 70.94 362 LEU A C 1
ATOM 2787 O O . LEU A 1 362 ? 6.281 -16.296 -32.501 1.00 70.94 362 LEU A O 1
ATOM 2791 N N . PRO A 1 363 ? 5.186 -14.742 -33.717 1.00 75.94 363 PRO A N 1
ATOM 2792 C CA . PRO A 1 363 ? 5.514 -15.357 -34.997 1.00 75.94 363 PRO A CA 1
ATOM 2793 C C . PRO A 1 363 ? 7.029 -15.507 -35.136 1.00 75.94 363 PRO A C 1
ATOM 2795 O O . PRO A 1 363 ? 7.768 -14.531 -34.987 1.00 75.94 363 PRO A O 1
ATOM 2798 N N . ALA A 1 364 ? 7.486 -16.728 -35.413 1.00 80.00 364 ALA A N 1
ATOM 2799 C CA . ALA A 1 364 ? 8.903 -16.995 -35.586 1.00 80.00 364 ALA A CA 1
ATOM 2800 C C . ALA A 1 364 ? 9.456 -16.191 -36.768 1.00 80.00 364 ALA A C 1
ATOM 2802 O O . ALA A 1 364 ? 8.879 -16.175 -37.860 1.00 80.00 364 ALA A O 1
ATOM 2803 N N . LEU A 1 365 ? 10.603 -15.555 -36.560 1.00 87.31 365 LEU A N 1
ATOM 2804 C CA . LEU A 1 365 ? 11.353 -14.921 -37.629 1.00 87.31 365 LEU A CA 1
ATOM 2805 C C . LEU A 1 365 ? 12.053 -16.014 -38.444 1.00 87.31 365 LEU A C 1
ATOM 2807 O O . LEU A 1 365 ? 12.743 -16.867 -37.894 1.00 87.31 365 LEU A O 1
ATOM 2811 N N . ARG A 1 366 ? 11.901 -15.985 -39.767 1.00 90.44 366 ARG A N 1
ATOM 2812 C CA . ARG A 1 366 ? 12.495 -16.982 -40.661 1.00 90.44 366 ARG A CA 1
ATOM 2813 C C . ARG A 1 366 ? 13.609 -16.357 -41.494 1.00 90.44 366 ARG A C 1
ATOM 2815 O O . ARG A 1 366 ? 13.363 -15.484 -42.318 1.00 90.44 366 ARG A O 1
ATOM 2822 N N . LEU A 1 367 ? 14.842 -16.796 -41.267 1.00 91.44 367 LEU A N 1
ATOM 2823 C CA . LEU A 1 367 ? 16.028 -16.378 -42.013 1.00 91.44 367 LEU A CA 1
ATOM 2824 C C . LEU A 1 367 ? 16.161 -17.282 -43.244 1.00 91.44 367 LEU A C 1
ATOM 2826 O O . LEU A 1 367 ? 16.724 -18.372 -43.167 1.00 91.44 367 LEU A O 1
ATOM 2830 N N . GLU A 1 368 ? 15.590 -16.846 -44.366 1.00 88.19 368 GLU A N 1
ATOM 2831 C CA . GLU A 1 368 ? 15.377 -17.684 -45.562 1.00 88.19 368 GLU A CA 1
ATOM 2832 C C . GLU A 1 368 ? 16.633 -17.944 -46.402 1.00 88.19 368 GLU A C 1
ATOM 2834 O O . GLU A 1 368 ? 16.606 -18.742 -47.332 1.00 88.19 368 GLU A O 1
ATOM 2839 N N . SER A 1 369 ? 17.743 -17.266 -46.109 1.00 87.38 369 SER A N 1
ATOM 2840 C CA . SER A 1 369 ? 18.989 -17.433 -46.855 1.00 87.38 369 SER A CA 1
ATOM 2841 C C . SER A 1 369 ? 20.207 -17.486 -45.943 1.00 87.38 369 SER A C 1
ATOM 2843 O O . SER A 1 369 ? 20.233 -16.877 -44.864 1.00 87.38 369 SER A O 1
ATOM 2845 N N . ARG A 1 370 ? 21.268 -18.131 -46.437 1.00 87.75 370 ARG A N 1
ATOM 2846 C CA . ARG A 1 370 ? 22.574 -18.161 -45.772 1.00 87.75 370 ARG A CA 1
ATOM 2847 C C . ARG A 1 370 ? 23.107 -16.754 -45.505 1.00 87.75 370 ARG A C 1
ATOM 2849 O O . ARG A 1 370 ? 23.646 -16.496 -44.437 1.00 87.75 370 ARG A O 1
ATOM 2856 N N . ALA A 1 371 ? 22.901 -15.823 -46.440 1.00 86.62 371 ALA A N 1
ATOM 2857 C CA . ALA A 1 371 ? 23.316 -14.429 -46.288 1.00 86.62 371 ALA A CA 1
ATOM 2858 C C . ALA A 1 371 ? 22.586 -13.728 -45.129 1.00 86.62 371 ALA A C 1
ATOM 2860 O O . ALA A 1 371 ? 23.223 -13.075 -44.305 1.00 86.62 371 ALA A O 1
ATOM 2861 N N . THR A 1 372 ? 21.264 -13.900 -45.017 1.00 90.12 372 THR A N 1
ATOM 2862 C CA . THR A 1 372 ? 20.482 -13.333 -43.902 1.00 90.12 372 THR A CA 1
ATOM 2863 C C . THR A 1 372 ? 20.831 -13.968 -42.558 1.00 90.12 372 THR A C 1
ATOM 2865 O O . THR A 1 372 ? 20.918 -13.258 -41.559 1.00 90.12 372 THR A O 1
ATOM 2868 N N . ALA A 1 373 ? 21.090 -15.280 -42.528 1.00 90.88 373 ALA A N 1
ATOM 2869 C CA . ALA A 1 373 ? 21.535 -15.973 -41.322 1.00 90.88 373 ALA A CA 1
ATOM 2870 C C . ALA A 1 373 ? 22.938 -15.529 -40.883 1.00 90.88 373 ALA A C 1
ATOM 2872 O O . ALA A 1 373 ? 23.173 -15.319 -39.696 1.00 90.88 373 ALA A O 1
ATOM 2873 N N . HIS A 1 374 ? 23.842 -15.294 -41.837 1.00 90.88 374 HIS A N 1
ATOM 2874 C CA . HIS A 1 374 ? 25.162 -14.730 -41.570 1.00 90.88 374 HIS A CA 1
ATOM 2875 C C . HIS A 1 374 ? 25.049 -13.300 -41.018 1.00 90.88 374 HIS A C 1
ATOM 2877 O O . HIS A 1 374 ? 25.670 -12.982 -40.011 1.00 90.88 374 HIS A O 1
ATOM 2883 N N . ALA A 1 375 ? 24.206 -12.444 -41.602 1.00 91.69 375 ALA A N 1
ATOM 2884 C CA . ALA A 1 375 ? 23.991 -11.095 -41.079 1.00 91.69 375 ALA A CA 1
ATOM 2885 C C . ALA A 1 375 ? 23.453 -11.099 -39.633 1.00 91.69 375 ALA A C 1
ATOM 2887 O O . ALA A 1 375 ? 23.935 -10.326 -38.806 1.00 91.69 375 ALA A O 1
ATOM 2888 N N . PHE A 1 376 ? 22.514 -11.999 -39.313 1.00 92.94 376 PHE A N 1
ATOM 2889 C CA . PHE A 1 376 ? 22.011 -12.187 -37.946 1.00 92.94 376 PHE A CA 1
ATOM 2890 C C . PHE A 1 376 ? 23.117 -12.648 -36.993 1.00 92.94 376 PHE A C 1
ATOM 2892 O O . PHE A 1 376 ? 23.295 -12.070 -35.924 1.00 92.94 376 PHE A O 1
ATOM 2899 N N . MET A 1 377 ? 23.903 -13.645 -37.407 1.00 92.88 377 MET A N 1
ATOM 2900 C CA . MET A 1 377 ? 25.042 -14.146 -36.640 1.00 92.88 377 MET A CA 1
ATOM 2901 C C . MET A 1 377 ? 26.069 -13.040 -36.357 1.00 92.88 377 MET A C 1
ATOM 2903 O O . MET A 1 377 ? 26.536 -12.934 -35.229 1.00 92.88 377 MET A O 1
ATOM 2907 N N . ASN A 1 378 ? 26.390 -12.189 -37.336 1.00 91.69 378 ASN A N 1
ATOM 2908 C CA . ASN A 1 378 ? 27.335 -11.086 -37.143 1.00 91.69 378 ASN A CA 1
ATOM 2909 C C . ASN A 1 378 ? 26.808 -10.035 -36.160 1.00 91.69 378 ASN A C 1
ATOM 2911 O O . ASN A 1 378 ? 27.581 -9.524 -35.355 1.00 91.69 378 ASN A O 1
ATOM 2915 N N . ALA A 1 379 ? 25.508 -9.727 -36.197 1.00 91.00 379 ALA A N 1
ATOM 2916 C CA . ALA A 1 379 ? 24.892 -8.827 -35.223 1.00 91.00 379 ALA A CA 1
ATOM 2917 C C . ALA A 1 379 ? 24.942 -9.413 -33.800 1.00 91.00 379 ALA A C 1
ATOM 2919 O O . ALA A 1 379 ? 25.297 -8.706 -32.859 1.00 91.00 379 ALA A O 1
ATOM 2920 N N . LEU A 1 380 ? 24.654 -10.713 -33.662 1.00 91.81 380 LEU A N 1
ATOM 2921 C CA . LEU A 1 380 ? 24.752 -11.439 -32.396 1.00 91.81 380 LEU A CA 1
ATOM 2922 C C . LEU A 1 380 ? 26.195 -11.470 -31.861 1.00 91.81 380 LEU A C 1
ATOM 2924 O O . LEU A 1 380 ? 26.424 -11.184 -30.689 1.00 91.81 380 LEU A O 1
ATOM 2928 N N . ALA A 1 381 ? 27.167 -11.783 -32.722 1.00 90.00 381 ALA A N 1
ATOM 2929 C CA . ALA A 1 381 ? 28.584 -11.819 -32.369 1.00 90.00 381 ALA A CA 1
ATOM 2930 C C . ALA A 1 381 ? 29.094 -10.444 -31.924 1.00 90.00 381 ALA A C 1
ATOM 2932 O O . ALA A 1 381 ? 29.700 -10.334 -30.866 1.00 90.00 381 ALA A O 1
ATOM 2933 N N . ALA A 1 382 ? 28.773 -9.385 -32.675 1.00 88.50 382 ALA A N 1
ATOM 2934 C CA . ALA A 1 382 ? 29.174 -8.024 -32.326 1.00 88.50 382 ALA A CA 1
ATOM 2935 C C . ALA A 1 382 ? 28.616 -7.578 -30.965 1.00 88.50 382 ALA A C 1
ATOM 2937 O O . ALA A 1 382 ? 29.299 -6.881 -30.216 1.00 88.50 382 ALA A O 1
ATOM 2938 N N . ALA A 1 383 ? 27.390 -7.987 -30.631 1.00 87.00 383 ALA A N 1
ATOM 2939 C CA . ALA A 1 383 ? 26.785 -7.672 -29.343 1.00 87.00 383 ALA A CA 1
ATOM 2940 C C . ALA A 1 383 ? 27.437 -8.442 -28.185 1.00 87.00 383 ALA A C 1
ATOM 2942 O O . ALA A 1 383 ? 27.714 -7.849 -27.144 1.00 87.00 383 ALA A O 1
ATOM 2943 N N . LEU A 1 384 ? 27.758 -9.725 -28.384 1.00 87.44 384 LEU A N 1
ATOM 2944 C CA . LEU A 1 384 ? 28.512 -10.524 -27.412 1.00 87.44 384 LEU A CA 1
ATOM 2945 C C . LEU A 1 384 ? 29.925 -9.965 -27.185 1.00 87.44 384 LEU A C 1
ATOM 2947 O O . LEU A 1 384 ? 30.326 -9.780 -26.037 1.00 87.44 384 LEU A O 1
ATOM 2951 N N . ASP A 1 385 ? 30.646 -9.625 -28.255 1.00 88.25 385 ASP A N 1
ATOM 2952 C CA . ASP A 1 385 ? 31.987 -9.028 -28.180 1.00 88.25 385 ASP A CA 1
ATOM 2953 C C . ASP A 1 385 ? 31.962 -7.661 -27.478 1.00 88.25 385 ASP A C 1
ATOM 2955 O O . ASP A 1 385 ? 32.861 -7.322 -26.706 1.00 88.25 385 ASP A O 1
ATOM 2959 N N . GLY A 1 386 ? 30.904 -6.880 -27.711 1.00 82.50 386 GLY A N 1
ATOM 2960 C CA . GLY A 1 386 ? 30.670 -5.594 -27.059 1.00 82.50 386 GLY A CA 1
ATOM 2961 C C . GLY A 1 386 ? 30.213 -5.689 -25.600 1.00 82.50 386 GLY A C 1
ATOM 2962 O O . GLY A 1 386 ? 30.086 -4.648 -24.957 1.00 82.50 386 GLY A O 1
ATOM 2963 N N . SER A 1 387 ? 29.971 -6.899 -25.074 1.00 79.06 387 SER A N 1
ATOM 2964 C CA . SER A 1 387 ? 29.299 -7.122 -23.782 1.00 79.06 387 SER A CA 1
ATOM 2965 C C . SER A 1 387 ? 27.963 -6.373 -23.674 1.00 79.06 387 SER A C 1
ATOM 2967 O O . SER A 1 387 ? 27.571 -5.923 -22.596 1.00 79.06 387 SER A O 1
ATOM 2969 N N . GLU A 1 388 ? 27.277 -6.206 -24.806 1.00 78.81 388 GLU A N 1
ATOM 2970 C CA . GLU A 1 388 ? 25.964 -5.578 -24.855 1.00 78.81 388 GLU A CA 1
ATOM 2971 C C . GLU A 1 388 ? 24.923 -6.572 -24.319 1.00 78.81 388 GLU A C 1
ATOM 2973 O O . GLU A 1 388 ? 25.017 -7.771 -24.581 1.00 78.81 388 GLU A O 1
ATOM 2978 N N . PRO A 1 389 ? 23.910 -6.122 -23.568 1.00 73.69 389 PRO A N 1
ATOM 2979 C CA . PRO A 1 389 ? 22.921 -7.025 -22.985 1.00 73.69 389 PRO A CA 1
ATOM 2980 C C . PRO A 1 389 ? 21.799 -7.403 -23.977 1.00 73.69 389 PRO A C 1
ATOM 2982 O O . PRO A 1 389 ? 21.038 -8.345 -23.750 1.00 73.69 389 PRO A O 1
ATOM 2985 N N . CYS A 1 390 ? 21.680 -6.690 -25.099 1.00 79.38 390 CYS A N 1
ATOM 2986 C CA . CYS A 1 390 ? 20.795 -7.014 -26.221 1.00 79.38 390 CYS A CA 1
ATOM 2987 C C . CYS A 1 390 ? 21.397 -6.579 -27.554 1.00 79.38 390 CYS A C 1
ATOM 2989 O O . CYS A 1 390 ? 22.341 -5.797 -27.608 1.00 79.38 390 CYS A O 1
ATOM 2991 N N . PHE A 1 391 ? 20.771 -7.024 -28.640 1.00 84.38 391 PHE A N 1
ATOM 2992 C CA . PHE A 1 391 ? 20.982 -6.451 -29.960 1.00 84.38 391 PHE A CA 1
ATOM 2993 C C . PHE A 1 391 ? 19.656 -6.239 -30.678 1.00 84.38 391 PHE A C 1
ATOM 2995 O O . PHE A 1 391 ? 18.653 -6.910 -30.418 1.00 84.38 391 PHE A O 1
ATOM 3002 N N . ARG A 1 392 ? 19.644 -5.273 -31.594 1.00 80.75 392 ARG A N 1
ATOM 3003 C CA . ARG A 1 392 ? 18.455 -4.940 -32.370 1.00 80.75 392 ARG A CA 1
ATOM 3004 C C . ARG A 1 392 ? 18.475 -5.678 -33.699 1.00 80.75 392 ARG A C 1
ATOM 3006 O O . ARG A 1 392 ? 19.433 -5.570 -34.461 1.00 80.75 392 ARG A O 1
ATOM 3013 N N . TRP A 1 393 ? 17.390 -6.382 -33.999 1.00 85.44 393 TRP A N 1
ATOM 3014 C CA . TRP A 1 393 ? 17.181 -7.027 -35.288 1.00 85.44 393 TRP A CA 1
ATOM 3015 C C . TRP A 1 393 ? 15.835 -6.596 -35.873 1.00 85.44 393 TRP A C 1
ATOM 3017 O O . TRP A 1 393 ? 14.761 -6.915 -35.358 1.00 85.44 393 TRP A O 1
ATOM 3027 N N . GLY A 1 394 ? 15.880 -5.802 -36.944 1.00 79.88 394 GLY A N 1
ATOM 3028 C CA . GLY A 1 394 ? 14.688 -5.158 -37.494 1.00 79.88 394 GLY A CA 1
ATOM 3029 C C . GLY A 1 394 ? 14.019 -4.229 -36.472 1.00 79.88 394 GLY A C 1
ATOM 3030 O O . GLY A 1 394 ? 14.598 -3.224 -36.060 1.00 79.88 394 GLY A O 1
ATOM 3031 N N . ARG A 1 395 ? 12.779 -4.550 -36.079 1.00 72.06 395 ARG A N 1
ATOM 3032 C CA . ARG A 1 395 ? 11.988 -3.777 -35.095 1.00 72.06 395 ARG A CA 1
ATOM 3033 C C . ARG A 1 395 ? 12.001 -4.388 -33.689 1.00 72.06 395 ARG A C 1
ATOM 3035 O O . ARG A 1 395 ? 11.315 -3.868 -32.817 1.00 72.06 395 ARG A O 1
ATOM 3042 N N . GLN A 1 396 ? 12.722 -5.488 -33.490 1.00 76.06 396 GLN A N 1
ATOM 3043 C CA . GLN A 1 396 ? 12.758 -6.230 -32.233 1.00 76.06 396 GLN A CA 1
ATOM 3044 C C . GLN A 1 396 ? 14.100 -6.022 -31.532 1.00 76.06 396 GLN A C 1
ATOM 3046 O O . GLN A 1 396 ? 15.149 -5.989 -32.181 1.00 76.06 396 GLN A O 1
ATOM 3051 N N . THR A 1 397 ? 14.053 -5.911 -30.208 1.00 78.31 397 THR A N 1
ATOM 3052 C CA . THR A 1 397 ? 15.232 -5.907 -29.337 1.00 78.31 397 THR A CA 1
ATOM 3053 C C . THR A 1 397 ? 15.337 -7.282 -28.693 1.00 78.31 397 THR A C 1
ATOM 3055 O O . THR A 1 397 ? 14.495 -7.645 -27.875 1.00 78.31 397 THR A O 1
ATOM 3058 N N . LEU A 1 398 ? 16.332 -8.064 -29.109 1.00 84.38 398 LEU A N 1
ATOM 3059 C CA . LEU A 1 398 ? 16.528 -9.442 -28.665 1.00 84.38 398 LEU A CA 1
ATOM 3060 C C . LEU A 1 398 ? 17.518 -9.475 -27.502 1.00 84.38 398 LEU A C 1
ATOM 3062 O O . LEU A 1 398 ? 18.591 -8.870 -27.572 1.00 84.38 398 LEU A O 1
ATOM 3066 N N . GLU A 1 399 ? 17.147 -10.161 -26.428 1.00 82.62 399 GLU A N 1
ATOM 3067 C CA . GLU A 1 399 ? 17.940 -10.254 -25.207 1.00 82.62 399 GLU A CA 1
ATOM 3068 C C . GLU A 1 399 ? 19.001 -11.356 -25.280 1.00 82.62 399 GLU A C 1
ATOM 3070 O O . GLU A 1 399 ? 18.734 -12.471 -25.723 1.00 82.62 399 GLU A O 1
ATOM 3075 N N . LEU A 1 400 ? 20.214 -11.040 -24.821 1.00 82.75 400 LEU A N 1
ATOM 3076 C CA . LEU A 1 400 ? 21.322 -11.984 -24.721 1.00 82.75 400 LEU A CA 1
ATOM 3077 C C . LEU A 1 400 ? 21.282 -12.670 -23.352 1.00 82.75 400 LEU A C 1
ATOM 3079 O O . LEU A 1 400 ? 21.575 -12.048 -22.332 1.00 82.75 400 LEU A O 1
ATOM 3083 N N . ARG A 1 401 ? 20.923 -13.958 -23.326 1.00 78.31 401 ARG A N 1
ATOM 3084 C CA . ARG A 1 401 ? 20.952 -14.792 -22.113 1.00 78.31 401 ARG A CA 1
ATOM 3085 C C . ARG A 1 401 ? 22.249 -15.603 -22.027 1.00 78.31 401 ARG A C 1
ATOM 3087 O O . ARG A 1 401 ? 23.107 -15.540 -22.905 1.00 78.31 401 ARG A O 1
ATOM 3094 N N . GLY A 1 402 ? 22.395 -16.385 -20.956 1.00 75.31 402 GLY A N 1
ATOM 3095 C CA . GLY A 1 402 ? 23.581 -17.220 -20.724 1.00 75.31 402 GLY A CA 1
ATOM 3096 C C . GLY A 1 402 ? 23.863 -18.255 -21.824 1.00 75.31 402 GLY A C 1
ATOM 3097 O O . GLY A 1 402 ? 25.003 -18.681 -21.976 1.00 75.31 402 GLY A O 1
ATOM 3098 N N . ASP A 1 403 ? 22.864 -18.623 -22.628 1.00 82.88 403 ASP A N 1
ATOM 3099 C CA . ASP A 1 403 ? 22.985 -19.547 -23.761 1.00 82.88 403 ASP A CA 1
ATOM 3100 C C . ASP A 1 403 ? 23.304 -18.846 -25.098 1.00 82.88 403 ASP A C 1
ATOM 3102 O O . ASP A 1 403 ? 23.461 -19.509 -26.127 1.00 82.88 403 ASP A O 1
ATOM 3106 N N . ALA A 1 404 ? 23.437 -17.515 -25.120 1.00 85.50 404 ALA A N 1
ATOM 3107 C CA . ALA A 1 404 ? 23.674 -16.753 -26.346 1.00 85.50 404 ALA A CA 1
ATOM 3108 C C . ALA A 1 404 ? 24.961 -17.182 -27.075 1.00 85.50 404 ALA A C 1
ATOM 3110 O O . ALA A 1 404 ? 24.972 -17.270 -28.304 1.00 85.50 404 ALA A O 1
ATOM 3111 N N . ALA A 1 405 ? 26.023 -17.511 -26.331 1.00 86.44 405 ALA A N 1
ATOM 3112 C CA . ALA A 1 405 ? 27.278 -18.011 -26.897 1.00 86.44 405 ALA A CA 1
ATOM 3113 C C . ALA A 1 405 ? 27.116 -19.398 -27.548 1.00 86.44 405 ALA A C 1
ATOM 3115 O O . ALA A 1 405 ? 27.650 -19.643 -28.631 1.00 86.44 405 ALA A O 1
ATOM 3116 N N . GLU A 1 406 ? 26.328 -20.289 -26.937 1.00 88.00 406 GLU A N 1
ATOM 3117 C CA . GLU A 1 406 ? 26.001 -21.595 -27.521 1.00 88.00 406 GLU A CA 1
ATOM 3118 C C . GLU A 1 406 ? 25.150 -21.418 -28.785 1.00 88.00 406 GLU A C 1
ATOM 3120 O O . GLU A 1 406 ? 25.406 -22.036 -29.818 1.00 88.00 406 GLU A O 1
ATOM 3125 N N . THR A 1 407 ? 24.166 -20.517 -28.742 1.00 89.00 407 THR A N 1
ATOM 3126 C CA . THR A 1 407 ? 23.340 -20.176 -29.904 1.00 89.00 407 THR A CA 1
ATOM 3127 C C . THR A 1 407 ? 24.178 -19.616 -31.053 1.00 89.00 407 THR A C 1
ATOM 3129 O O . THR A 1 407 ? 23.976 -20.023 -32.200 1.00 89.00 407 THR A O 1
ATOM 3132 N N . LEU A 1 408 ? 25.166 -18.764 -30.765 1.00 91.50 408 LEU A N 1
ATOM 3133 C CA . LEU A 1 408 ? 26.122 -18.286 -31.761 1.00 91.50 408 LEU A CA 1
ATOM 3134 C C . LEU A 1 408 ? 26.937 -19.444 -32.363 1.00 91.50 408 LEU A C 1
ATOM 3136 O O . LEU A 1 408 ? 27.075 -19.531 -33.584 1.00 91.50 408 LEU A O 1
ATOM 3140 N N . GLN A 1 409 ? 27.428 -20.370 -31.537 1.00 90.81 409 GLN A N 1
ATOM 3141 C CA . GLN A 1 409 ? 28.171 -21.543 -32.007 1.00 90.81 409 GLN A CA 1
ATOM 3142 C C . GLN A 1 409 ? 27.315 -22.457 -32.901 1.00 90.81 409 GLN A C 1
ATOM 3144 O O . GLN A 1 409 ? 27.792 -22.932 -33.935 1.00 90.81 409 GLN A O 1
ATOM 3149 N N . ARG A 1 410 ? 26.037 -22.665 -32.555 1.00 91.81 410 ARG A N 1
ATOM 3150 C CA . ARG A 1 410 ? 25.081 -23.407 -33.396 1.00 91.81 410 ARG A CA 1
ATOM 3151 C C . ARG A 1 410 ? 24.876 -22.730 -34.753 1.00 91.81 410 ARG A C 1
ATOM 3153 O O . ARG A 1 410 ? 24.903 -23.413 -35.776 1.00 91.81 410 ARG A O 1
ATOM 3160 N N . LEU A 1 411 ? 24.747 -21.400 -34.779 1.00 91.62 411 LEU A N 1
ATOM 3161 C CA . LEU A 1 411 ? 24.628 -20.620 -36.019 1.00 91.62 411 LEU A CA 1
ATOM 3162 C C . LEU A 1 411 ? 25.870 -20.757 -36.911 1.00 91.62 411 LEU A C 1
ATOM 3164 O O . LEU A 1 411 ? 25.717 -20.960 -38.116 1.00 91.62 411 LEU A O 1
ATOM 3168 N N . TYR A 1 412 ? 27.080 -20.720 -36.339 1.00 91.56 412 TYR A N 1
ATOM 3169 C CA . TYR A 1 412 ? 28.314 -21.006 -37.083 1.00 91.56 412 TYR A CA 1
ATOM 3170 C C . TYR A 1 412 ? 28.290 -22.402 -37.714 1.00 91.56 412 TYR A C 1
ATOM 3172 O O . TYR A 1 412 ? 28.635 -22.547 -38.887 1.00 91.56 412 TYR A O 1
ATOM 3180 N N . GLY A 1 413 ? 27.841 -23.412 -36.959 1.00 88.75 413 GLY A N 1
ATOM 3181 C CA . GLY A 1 413 ? 27.666 -24.776 -37.458 1.00 88.75 413 GLY A CA 1
ATOM 3182 C C . GLY A 1 413 ? 26.737 -24.825 -38.671 1.00 88.75 413 GLY A C 1
ATOM 3183 O O . GLY A 1 413 ? 27.141 -25.280 -39.736 1.00 88.75 413 GLY A O 1
ATOM 3184 N N . TRP A 1 414 ? 25.532 -24.265 -38.555 1.00 93.00 414 TRP A N 1
ATOM 3185 C CA . TRP A 1 414 ? 24.552 -24.245 -39.648 1.00 93.00 414 TRP A CA 1
ATOM 3186 C C . TRP A 1 414 ? 25.020 -23.452 -40.873 1.00 93.00 414 TRP A C 1
ATOM 3188 O O . TRP A 1 414 ? 24.705 -23.805 -42.008 1.00 93.00 414 TRP A O 1
ATOM 3198 N N . LEU A 1 415 ? 25.803 -22.388 -40.692 1.00 87.62 415 LEU A N 1
ATOM 3199 C CA . LEU A 1 415 ? 26.372 -21.643 -41.817 1.00 87.62 415 LEU A CA 1
ATOM 3200 C C . LEU A 1 415 ? 27.471 -22.411 -42.562 1.00 87.62 415 LEU A C 1
ATOM 3202 O O . LEU A 1 415 ? 27.770 -22.038 -43.697 1.00 87.62 415 LEU A O 1
ATOM 3206 N N . ALA A 1 416 ? 28.066 -23.445 -41.964 1.00 86.00 416 ALA A N 1
ATOM 3207 C CA . ALA A 1 416 ? 29.042 -24.323 -42.613 1.00 86.00 416 ALA A CA 1
ATOM 3208 C C . ALA A 1 416 ? 28.392 -25.496 -43.372 1.00 86.00 416 ALA A C 1
ATOM 3210 O O . ALA A 1 416 ? 29.054 -26.151 -44.177 1.00 86.00 416 ALA A O 1
ATOM 3211 N N . GLU A 1 417 ? 27.110 -25.760 -43.132 1.00 86.31 417 GLU A N 1
ATOM 3212 C CA . GLU A 1 417 ? 26.369 -26.841 -43.777 1.00 86.31 417 GLU A CA 1
ATOM 3213 C C . GLU A 1 417 ? 25.877 -26.466 -45.188 1.00 86.31 417 GLU A C 1
ATOM 3215 O O . GLU A 1 417 ? 25.833 -25.286 -45.533 1.00 86.31 417 GLU A O 1
ATOM 3220 N N . PRO A 1 418 ? 25.488 -27.443 -46.031 1.00 82.44 418 PRO A N 1
ATOM 3221 C CA . PRO A 1 418 ? 24.918 -27.166 -47.348 1.00 82.44 418 PRO A CA 1
ATOM 3222 C C . PRO A 1 418 ? 23.528 -26.518 -47.252 1.00 82.44 418 PRO A C 1
ATOM 3224 O O . PRO A 1 418 ? 22.623 -27.076 -46.625 1.00 82.44 418 PRO A O 1
ATOM 3227 N N . TRP A 1 419 ? 23.332 -25.384 -47.934 1.00 87.12 419 TRP A N 1
ATOM 3228 C CA . TRP A 1 419 ? 22.034 -24.700 -48.019 1.00 87.12 419 TRP A CA 1
ATOM 3229 C C . TRP A 1 419 ? 21.289 -25.038 -49.315 1.00 87.12 419 TRP A C 1
ATOM 3231 O O . TRP A 1 419 ? 21.880 -25.159 -50.394 1.00 87.12 419 TRP A O 1
ATOM 3241 N N . SER A 1 420 ? 19.968 -25.179 -49.230 1.00 80.19 420 SER A N 1
ATOM 3242 C CA . SER A 1 420 ? 19.109 -25.421 -50.389 1.00 80.19 420 SER A CA 1
ATOM 3243 C C . SER A 1 420 ? 19.165 -24.209 -51.330 1.00 80.19 420 SER A C 1
ATOM 3245 O O . SER A 1 420 ? 18.990 -23.068 -50.913 1.00 80.19 420 SER A O 1
ATOM 3247 N N . GLY A 1 421 ? 19.436 -24.448 -52.615 1.00 71.12 421 GLY A N 1
ATOM 3248 C CA . GLY A 1 421 ? 19.611 -23.388 -53.617 1.00 71.12 421 GLY A CA 1
ATOM 3249 C C . GLY A 1 421 ? 21.062 -22.945 -53.843 1.00 71.12 421 GLY A C 1
ATOM 3250 O O . GLY A 1 421 ? 21.318 -22.246 -54.824 1.00 71.12 421 GLY A O 1
ATOM 3251 N N . GLU A 1 422 ? 22.026 -23.401 -53.033 1.00 63.28 422 GLU A N 1
ATOM 3252 C CA . GLU A 1 422 ? 23.444 -23.248 -53.373 1.00 63.28 422 GLU A CA 1
ATOM 3253 C C . GLU A 1 422 ? 23.856 -24.258 -54.462 1.00 63.28 422 GLU A C 1
ATOM 3255 O O . GLU A 1 422 ? 23.496 -25.444 -54.395 1.00 63.28 422 GLU A O 1
ATOM 3260 N N . PRO A 1 423 ? 24.606 -23.827 -55.494 1.00 54.62 423 PRO A N 1
ATOM 3261 C CA . PRO A 1 423 ? 25.123 -24.746 -56.495 1.00 54.62 423 PRO A CA 1
ATOM 3262 C C . PRO A 1 423 ? 26.069 -25.745 -55.821 1.00 54.62 423 PRO A C 1
ATOM 3264 O O . PRO A 1 423 ? 27.134 -25.387 -55.335 1.00 54.62 423 PRO A O 1
ATOM 3267 N N . THR A 1 424 ? 25.678 -27.021 -55.818 1.00 53.53 424 THR A N 1
ATOM 3268 C CA . THR A 1 424 ? 26.392 -28.125 -55.145 1.00 53.53 424 THR A CA 1
ATOM 3269 C C . THR A 1 424 ? 27.701 -28.529 -55.845 1.00 53.53 424 THR A C 1
ATOM 3271 O O . THR A 1 424 ? 28.242 -29.585 -55.551 1.00 53.53 424 THR A O 1
ATOM 3274 N N . LEU A 1 425 ? 28.176 -27.757 -56.825 1.00 53.03 425 LEU A N 1
ATOM 3275 C CA . LEU A 1 425 ? 29.444 -28.008 -57.505 1.00 53.03 425 LEU A CA 1
ATOM 3276 C C . LEU A 1 425 ? 30.222 -26.706 -57.654 1.00 53.03 425 LEU A C 1
ATOM 3278 O O . LEU A 1 425 ? 29.759 -25.750 -58.281 1.00 53.03 425 LEU A O 1
ATOM 3282 N N . THR A 1 426 ? 31.435 -26.713 -57.126 1.00 54.72 426 THR A N 1
ATOM 3283 C CA . THR A 1 426 ? 32.451 -25.700 -57.394 1.00 54.72 426 THR A CA 1
ATOM 3284 C C . THR A 1 426 ? 33.132 -25.969 -58.739 1.00 54.72 426 THR A C 1
ATOM 3286 O O . THR A 1 426 ? 33.155 -27.092 -59.243 1.00 54.72 426 THR A O 1
ATOM 3289 N N . TYR A 1 427 ? 33.717 -24.935 -59.354 1.00 52.62 427 TYR A N 1
ATOM 3290 C CA . TYR A 1 427 ? 34.464 -25.087 -60.612 1.00 52.62 427 TYR A CA 1
ATOM 3291 C C . TYR A 1 427 ? 35.605 -26.116 -60.497 1.00 52.62 427 TYR A C 1
ATOM 3293 O O . TYR A 1 427 ? 35.874 -26.834 -61.455 1.00 52.62 427 TYR A O 1
ATOM 3301 N N . GLY A 1 428 ? 36.237 -26.230 -59.322 1.00 55.41 428 GLY A N 1
ATOM 3302 C CA . GLY A 1 428 ? 37.283 -27.225 -59.062 1.00 55.41 428 GLY A CA 1
ATOM 3303 C C . GLY A 1 428 ? 36.779 -28.663 -59.192 1.00 55.41 428 GLY A C 1
ATOM 3304 O O . GLY A 1 428 ? 37.404 -29.465 -59.877 1.00 55.41 428 GLY A O 1
ATOM 3305 N N . GLU A 1 429 ? 35.598 -28.959 -58.645 1.00 53.59 429 GLU A N 1
ATOM 3306 C CA . GLU A 1 429 ? 34.964 -30.283 -58.748 1.00 53.59 429 GLU A CA 1
ATOM 3307 C C . GLU A 1 429 ? 34.516 -30.613 -60.184 1.00 53.59 429 GLU A C 1
ATOM 3309 O O . GLU A 1 429 ? 34.507 -31.779 -60.577 1.00 53.59 429 GLU A O 1
ATOM 3314 N N . LEU A 1 430 ? 34.184 -29.590 -60.985 1.00 55.34 430 LEU A N 1
ATOM 3315 C CA . LEU A 1 430 ? 33.901 -29.713 -62.424 1.00 55.34 430 LEU A CA 1
ATOM 3316 C C . LEU A 1 430 ? 35.146 -29.911 -63.286 1.00 55.34 430 LEU A C 1
ATOM 3318 O O . LEU A 1 430 ? 35.054 -30.562 -64.329 1.00 55.34 430 LEU A O 1
ATOM 3322 N N . ALA A 1 431 ? 36.268 -29.311 -62.893 1.00 56.25 431 ALA A N 1
ATOM 3323 C CA . ALA A 1 431 ? 37.540 -29.390 -63.604 1.00 56.25 431 ALA A CA 1
ATOM 3324 C C . ALA A 1 431 ? 38.305 -30.689 -63.296 1.00 56.25 431 ALA A C 1
ATOM 3326 O O . ALA A 1 431 ? 39.204 -31.073 -64.047 1.00 56.25 431 ALA A O 1
ATOM 3327 N N . GLU A 1 432 ? 37.940 -31.388 -62.221 1.00 60.78 432 GLU A N 1
ATOM 3328 C CA . GLU A 1 432 ? 38.542 -32.654 -61.833 1.00 60.78 432 GLU A CA 1
ATOM 3329 C C . GLU A 1 432 ? 38.018 -33.809 -62.703 1.00 60.78 432 GLU A C 1
ATOM 3331 O O . GLU A 1 432 ? 36.945 -34.378 -62.493 1.00 60.78 432 GLU A O 1
ATOM 3336 N N . LEU A 1 433 ? 38.809 -34.162 -63.721 1.00 57.44 433 LEU A N 1
ATOM 3337 C CA . LEU A 1 433 ? 38.490 -35.195 -64.715 1.00 57.44 433 LEU A CA 1
ATOM 3338 C C . LEU A 1 433 ? 38.256 -36.590 -64.103 1.00 57.44 433 LEU A C 1
ATOM 3340 O O . LEU A 1 433 ? 37.581 -37.415 -64.716 1.00 57.44 433 LEU A O 1
ATOM 3344 N N . SER A 1 434 ? 38.755 -36.832 -62.888 1.00 58.34 434 SER A N 1
ATOM 3345 C CA . SER A 1 434 ? 38.533 -38.036 -62.074 1.00 58.34 434 SER A CA 1
ATOM 3346 C C . SER A 1 434 ? 37.053 -38.272 -61.744 1.00 58.34 434 SER A C 1
ATOM 3348 O O . SER A 1 434 ? 36.634 -39.417 -61.588 1.00 58.34 434 SER A O 1
ATOM 3350 N N . ASN A 1 435 ? 36.258 -37.198 -61.666 1.00 50.75 435 ASN A N 1
ATOM 3351 C CA . ASN A 1 435 ? 34.831 -37.243 -61.332 1.00 50.75 435 ASN A CA 1
ATOM 3352 C C . ASN A 1 435 ? 33.946 -37.614 -62.535 1.00 50.75 435 ASN A C 1
ATOM 3354 O O . ASN A 1 435 ? 32.739 -37.826 -62.389 1.00 50.75 435 ASN A O 1
ATOM 3358 N N . TYR A 1 436 ? 34.530 -37.726 -63.733 1.00 59.47 436 TYR A N 1
ATOM 3359 C CA . TYR A 1 436 ? 33.838 -38.188 -64.929 1.00 59.47 436 TYR A CA 1
ATOM 3360 C C . TYR A 1 436 ? 34.054 -39.696 -65.079 1.00 59.47 436 TYR A C 1
ATOM 3362 O O . TYR A 1 436 ? 35.169 -40.170 -65.287 1.00 59.47 436 TYR A O 1
ATOM 3370 N N . ALA A 1 437 ? 32.968 -40.465 -64.970 1.00 53.28 437 ALA A N 1
ATOM 3371 C CA . ALA A 1 437 ? 33.014 -41.923 -65.045 1.00 53.28 437 ALA A CA 1
ATOM 3372 C C . ALA A 1 437 ? 33.663 -42.429 -66.359 1.00 53.28 437 ALA A C 1
ATOM 3374 O O . ALA A 1 437 ? 33.503 -41.796 -67.411 1.00 53.28 437 ALA A O 1
ATOM 3375 N N . PRO A 1 438 ? 34.324 -43.607 -66.349 1.00 58.22 438 PRO A N 1
ATOM 3376 C CA . PRO A 1 438 ? 34.832 -44.239 -67.562 1.00 58.22 438 PRO A CA 1
ATOM 3377 C C . PRO A 1 438 ? 33.726 -44.369 -68.619 1.00 58.22 438 PRO A C 1
ATOM 3379 O O . PRO A 1 438 ? 32.599 -44.774 -68.318 1.00 58.22 438 PRO A O 1
ATOM 3382 N N . ARG A 1 439 ? 34.042 -44.048 -69.883 1.00 56.91 439 ARG A N 1
ATOM 3383 C CA . ARG A 1 439 ? 33.055 -44.019 -70.984 1.00 56.91 439 ARG A CA 1
ATOM 3384 C C . ARG A 1 439 ? 32.304 -45.347 -71.166 1.00 56.91 439 ARG A C 1
ATOM 3386 O O . ARG A 1 439 ? 31.150 -45.328 -71.592 1.00 56.91 439 ARG A O 1
ATOM 3393 N N . VAL A 1 440 ? 32.892 -46.479 -70.779 1.00 54.84 440 VAL A N 1
ATOM 3394 C CA . VAL A 1 440 ? 32.277 -47.811 -70.854 1.00 54.84 440 VAL A CA 1
ATOM 3395 C C . VAL A 1 440 ? 32.472 -48.524 -69.515 1.00 54.84 440 VAL A C 1
ATOM 3397 O O . VAL A 1 440 ? 33.602 -48.730 -69.093 1.00 54.84 440 VAL A O 1
ATOM 3400 N N . LEU A 1 441 ? 31.370 -48.887 -68.849 1.00 52.81 441 LEU A N 1
ATOM 3401 C CA . LEU A 1 441 ? 31.376 -49.613 -67.564 1.00 52.81 441 LEU A CA 1
ATOM 3402 C C . LEU A 1 441 ? 31.063 -51.117 -67.734 1.00 52.81 441 LEU A C 1
ATOM 3404 O O . LEU A 1 441 ? 31.063 -51.853 -66.757 1.00 52.81 441 LEU A O 1
ATOM 3408 N N . GLY A 1 442 ? 30.810 -51.580 -68.966 1.00 55.94 442 GLY A N 1
ATOM 3409 C CA . GLY A 1 442 ? 30.440 -52.964 -69.295 1.00 55.94 442 GLY A CA 1
ATOM 3410 C C . GLY A 1 442 ? 29.176 -53.054 -70.161 1.00 55.94 442 GLY A C 1
ATOM 3411 O O . GLY A 1 442 ? 28.559 -52.033 -70.469 1.00 55.94 442 GLY A O 1
ATOM 3412 N N . ILE A 1 443 ? 28.799 -54.275 -70.561 1.00 47.84 443 ILE A N 1
ATOM 3413 C CA . ILE A 1 443 ? 27.542 -54.584 -71.267 1.00 47.84 443 ILE A CA 1
ATOM 3414 C C . ILE A 1 443 ? 26.528 -55.078 -70.224 1.00 47.84 443 ILE A C 1
ATOM 3416 O O . ILE A 1 443 ? 26.751 -56.099 -69.581 1.00 47.84 443 ILE A O 1
ATOM 3420 N N . GLY A 1 444 ? 25.429 -54.345 -70.039 1.00 59.59 444 GLY A N 1
ATOM 3421 C CA . GLY A 1 444 ? 24.380 -54.627 -69.054 1.00 59.59 444 GLY A CA 1
ATOM 3422 C C . GLY A 1 444 ? 23.231 -53.616 -69.148 1.00 59.59 444 GLY A C 1
ATOM 3423 O O . GLY A 1 444 ? 23.261 -52.719 -69.993 1.00 59.59 444 GLY A O 1
ATOM 3424 N N . ALA A 1 445 ? 22.203 -53.759 -68.304 1.00 47.38 445 ALA A N 1
ATOM 3425 C CA . ALA A 1 445 ? 21.034 -52.876 -68.314 1.00 47.38 445 ALA A CA 1
ATOM 3426 C C . ALA A 1 445 ? 21.423 -51.401 -68.088 1.00 47.38 445 ALA A C 1
ATOM 3428 O O . ALA A 1 445 ? 22.211 -51.076 -67.199 1.00 47.38 445 ALA A O 1
ATOM 3429 N N . HIS A 1 446 ? 20.868 -50.507 -68.913 1.00 48.72 446 HIS A N 1
ATOM 3430 C CA . HIS A 1 446 ? 21.206 -49.084 -68.925 1.00 48.72 446 HIS A CA 1
ATOM 3431 C C . HIS A 1 446 ? 20.818 -48.403 -67.604 1.00 48.72 446 HIS A C 1
ATOM 3433 O O . HIS A 1 446 ? 19.639 -48.175 -67.337 1.00 48.72 446 HIS A O 1
ATOM 3439 N N . GLN A 1 447 ? 21.813 -48.016 -66.806 1.00 52.34 447 GLN A N 1
ATOM 3440 C CA . GLN A 1 447 ? 21.609 -47.125 -65.666 1.00 52.34 447 GLN A CA 1
ATOM 3441 C C . GLN A 1 447 ? 21.501 -45.672 -66.164 1.00 52.34 447 GLN A C 1
ATOM 3443 O O . GLN A 1 447 ? 22.346 -45.258 -66.963 1.00 52.34 447 GLN A O 1
ATOM 3448 N N . PRO A 1 448 ? 20.492 -44.887 -65.735 1.00 49.59 448 PRO A N 1
ATOM 3449 C CA . PRO A 1 448 ? 20.387 -43.486 -66.119 1.00 49.59 448 PRO A CA 1
ATOM 3450 C C . PRO A 1 448 ? 21.638 -42.729 -65.666 1.00 49.59 448 PRO A C 1
ATOM 3452 O O . PRO A 1 448 ? 21.936 -42.652 -64.475 1.00 49.59 448 PRO A O 1
ATOM 3455 N N . ARG A 1 449 ? 22.385 -42.182 -66.628 1.00 52.00 449 ARG A N 1
ATOM 3456 C CA . ARG A 1 449 ? 23.551 -41.338 -66.361 1.00 52.00 449 ARG A CA 1
ATOM 3457 C C . ARG A 1 449 ? 23.135 -39.876 -66.461 1.00 52.00 449 ARG A C 1
ATOM 3459 O O . ARG A 1 449 ? 22.528 -39.466 -67.451 1.00 52.00 449 ARG A O 1
ATOM 3466 N N . TYR A 1 450 ? 23.483 -39.102 -65.440 1.00 52.91 450 TYR A N 1
ATOM 3467 C CA . TYR A 1 450 ? 23.319 -37.653 -65.430 1.00 52.91 450 TYR A CA 1
ATOM 3468 C C . TYR A 1 450 ? 24.662 -37.024 -65.753 1.00 52.91 450 TYR A C 1
ATOM 3470 O O . TYR A 1 450 ? 25.633 -37.250 -65.032 1.00 52.91 450 TYR A O 1
ATOM 3478 N N . VAL A 1 451 ? 24.716 -36.249 -66.831 1.00 50.28 451 VAL A N 1
ATOM 3479 C CA . VAL A 1 451 ? 25.934 -35.528 -67.197 1.00 50.28 451 VAL A CA 1
ATOM 3480 C C . VAL A 1 451 ? 25.734 -34.065 -66.807 1.00 50.28 451 VAL A C 1
ATOM 3482 O O . VAL A 1 451 ? 24.725 -33.464 -67.200 1.00 50.28 451 VAL A O 1
ATOM 3485 N N . PRO A 1 452 ? 26.626 -33.491 -65.983 1.00 49.78 452 PRO A N 1
ATOM 3486 C CA . PRO A 1 452 ? 26.600 -32.062 -65.727 1.00 49.78 452 PRO A CA 1
ATOM 3487 C C . PRO A 1 452 ? 26.958 -31.323 -67.020 1.00 49.78 452 PRO A C 1
ATOM 3489 O O . PRO A 1 452 ? 27.912 -31.688 -67.706 1.00 49.78 452 PRO A O 1
ATOM 3492 N N . TYR A 1 453 ? 26.199 -30.283 -67.357 1.00 55.97 453 TYR A N 1
ATOM 3493 C CA . TYR A 1 453 ? 26.536 -29.370 -68.446 1.00 55.97 453 TYR A CA 1
ATOM 3494 C C . TYR A 1 453 ? 26.510 -27.920 -67.959 1.00 55.97 453 TYR A C 1
ATOM 3496 O O . TYR A 1 453 ? 25.773 -27.556 -67.036 1.00 55.97 453 TYR A O 1
ATOM 3504 N N . LEU A 1 454 ? 27.349 -27.095 -68.582 1.00 57.66 454 LEU A N 1
ATOM 3505 C CA . LEU A 1 454 ? 27.415 -25.658 -68.337 1.00 57.66 454 LEU A CA 1
ATOM 3506 C C . LEU A 1 454 ? 26.242 -24.981 -69.051 1.00 57.66 454 LEU A C 1
ATOM 3508 O O . LEU A 1 454 ? 26.161 -24.994 -70.280 1.00 57.66 454 LEU A O 1
ATOM 3512 N N . ALA A 1 455 ? 25.338 -24.391 -68.276 1.00 61.44 455 ALA A N 1
ATOM 3513 C CA . ALA A 1 455 ? 24.269 -23.539 -68.772 1.00 61.44 455 ALA A CA 1
ATOM 3514 C C . ALA A 1 455 ? 24.611 -22.075 -68.481 1.00 61.44 455 ALA A C 1
ATOM 3516 O O . ALA A 1 455 ? 25.174 -21.756 -67.430 1.00 61.44 455 ALA A O 1
ATOM 3517 N N . ARG A 1 456 ? 24.255 -21.173 -69.397 1.00 63.16 456 ARG A N 1
ATOM 3518 C CA . ARG A 1 456 ? 24.356 -19.737 -69.125 1.00 63.16 456 ARG A CA 1
ATOM 3519 C C . ARG A 1 456 ? 23.303 -19.346 -68.091 1.00 63.16 456 ARG A C 1
ATOM 3521 O O . ARG A 1 456 ? 22.200 -19.896 -68.090 1.00 63.16 456 ARG A O 1
ATOM 3528 N N . LYS A 1 457 ? 23.666 -18.445 -67.180 1.00 66.44 457 LYS A N 1
ATOM 3529 C CA . LYS A 1 457 ? 22.727 -17.844 -66.223 1.00 66.44 457 LYS A CA 1
ATOM 3530 C C . LYS A 1 457 ? 21.862 -16.789 -66.914 1.00 66.44 457 LYS A C 1
ATOM 3532 O O . LYS A 1 457 ? 20.674 -16.716 -66.623 1.00 66.44 457 LYS A O 1
ATOM 3537 N N . ASP A 1 458 ? 22.455 -16.044 -67.846 1.00 66.12 458 ASP A N 1
ATOM 3538 C CA . ASP A 1 458 ? 21.806 -15.040 -68.689 1.00 66.12 458 ASP A CA 1
ATOM 3539 C C . ASP A 1 458 ? 22.229 -15.230 -70.161 1.00 66.12 458 ASP A C 1
ATOM 3541 O O . ASP A 1 458 ? 23.423 -15.253 -70.483 1.00 66.12 458 ASP A O 1
ATOM 3545 N N . ASP A 1 459 ? 21.250 -15.374 -71.058 1.00 63.97 459 ASP A N 1
ATOM 3546 C CA . ASP A 1 459 ? 21.458 -15.600 -72.495 1.00 63.97 459 ASP A CA 1
ATOM 3547 C C . ASP A 1 459 ? 21.983 -14.355 -73.237 1.00 63.97 459 ASP A C 1
ATOM 3549 O O . ASP A 1 459 ? 22.542 -14.485 -74.331 1.00 63.97 459 ASP A O 1
ATOM 3553 N N . GLY A 1 460 ? 21.839 -13.162 -72.643 1.00 64.94 460 GLY A N 1
ATOM 3554 C CA . GLY A 1 460 ? 22.321 -11.886 -73.182 1.00 64.94 460 GLY A CA 1
ATOM 3555 C C . GLY A 1 460 ? 23.788 -11.577 -72.871 1.00 64.94 460 GLY A C 1
ATOM 3556 O O . GLY A 1 460 ? 24.365 -10.676 -73.482 1.00 64.94 460 GLY A O 1
ATOM 3557 N N . GLN A 1 461 ? 24.414 -12.326 -71.958 1.00 56.84 461 GLN A N 1
ATOM 3558 C CA . GLN A 1 461 ? 25.833 -12.191 -71.631 1.00 56.84 461 GLN A CA 1
ATOM 3559 C C . GLN A 1 461 ? 26.669 -13.303 -72.288 1.00 56.84 461 GLN A C 1
ATOM 3561 O O . GLN A 1 461 ? 26.222 -14.436 -72.488 1.00 56.84 461 GLN A O 1
ATOM 3566 N N . GLY A 1 462 ? 27.900 -12.957 -72.677 1.00 60.06 462 GLY A N 1
ATOM 3567 C CA . GLY A 1 462 ? 28.819 -13.859 -73.375 1.00 60.06 462 GLY A CA 1
ATOM 3568 C C . GLY A 1 462 ? 29.260 -15.064 -72.537 1.00 60.06 462 GLY A C 1
ATOM 3569 O O . GLY A 1 462 ? 28.880 -15.232 -71.377 1.00 60.06 462 GLY A O 1
ATOM 3570 N N . TRP A 1 463 ? 30.098 -15.911 -73.135 1.00 63.47 463 TRP A N 1
ATOM 3571 C CA . TRP A 1 463 ? 30.690 -17.071 -72.467 1.00 63.47 463 TRP A CA 1
ATOM 3572 C C . TRP A 1 463 ? 31.830 -16.637 -71.523 1.00 63.47 463 TRP A C 1
ATOM 3574 O O . TRP A 1 463 ? 32.999 -16.865 -71.823 1.00 63.47 463 TRP A O 1
ATOM 3584 N N . VAL A 1 464 ? 31.485 -15.992 -70.403 1.00 64.56 464 VAL A N 1
ATOM 3585 C CA . VAL A 1 464 ? 32.421 -15.575 -69.342 1.00 64.56 464 VAL A CA 1
ATOM 3586 C C . VAL A 1 464 ? 32.217 -16.403 -68.068 1.00 64.56 464 VAL A C 1
ATOM 3588 O O . VAL A 1 464 ? 31.075 -16.770 -67.779 1.00 64.56 464 VAL A O 1
ATOM 3591 N N . PRO A 1 465 ? 33.287 -16.717 -67.307 1.00 56.41 465 PRO A N 1
ATOM 3592 C CA . PRO A 1 465 ? 33.223 -17.605 -66.143 1.00 56.41 465 PRO A CA 1
ATOM 3593 C C . PRO A 1 465 ? 32.128 -17.248 -65.129 1.00 56.41 465 PRO A C 1
ATOM 3595 O O . PRO A 1 465 ? 31.496 -18.144 -64.568 1.00 56.41 465 PRO A O 1
ATOM 3598 N N . GLU A 1 466 ? 31.850 -15.957 -64.930 1.00 65.06 466 GLU A N 1
ATOM 3599 C CA . GLU A 1 466 ? 30.844 -15.487 -63.973 1.00 65.06 466 GLU A CA 1
ATOM 3600 C C . GLU A 1 466 ? 29.396 -15.808 -64.413 1.00 65.06 466 GLU A C 1
ATOM 3602 O O . GLU A 1 466 ? 28.504 -15.977 -63.570 1.00 65.06 466 GLU A O 1
ATOM 3607 N N . ASN A 1 467 ? 29.164 -15.970 -65.723 1.00 66.62 467 ASN A N 1
ATOM 3608 C CA . ASN A 1 467 ? 27.849 -16.176 -66.341 1.00 66.62 467 ASN A CA 1
ATOM 3609 C C . ASN A 1 467 ? 27.460 -17.664 -66.508 1.00 66.62 467 ASN A C 1
ATOM 3611 O O . ASN A 1 467 ? 26.474 -17.981 -67.175 1.00 66.62 467 ASN A O 1
ATOM 3615 N N . PHE A 1 468 ? 28.183 -18.608 -65.896 1.00 63.44 468 PHE A N 1
ATOM 3616 C CA . PHE A 1 468 ? 27.825 -20.032 -65.951 1.00 63.44 468 PHE A CA 1
ATOM 3617 C C . PHE A 1 468 ? 27.242 -20.561 -64.647 1.00 63.44 468 PHE A C 1
ATOM 3619 O O . PHE A 1 468 ? 27.686 -20.224 -63.550 1.00 63.44 468 PHE A O 1
ATOM 3626 N N . GLY A 1 469 ? 26.248 -21.435 -64.779 1.00 53.25 469 GLY A N 1
ATOM 3627 C CA . GLY A 1 469 ? 25.763 -22.324 -63.732 1.00 53.25 469 GLY A CA 1
ATOM 3628 C C . GLY A 1 469 ? 25.723 -23.756 -64.256 1.00 53.25 469 GLY A C 1
ATOM 3629 O O . GLY A 1 469 ? 25.536 -23.989 -65.449 1.00 53.25 469 GLY A O 1
ATOM 3630 N N . VAL A 1 470 ? 25.912 -24.737 -63.380 1.00 53.62 470 VAL A N 1
ATOM 3631 C CA . VAL A 1 470 ? 25.927 -26.147 -63.785 1.00 53.62 470 VAL A CA 1
ATOM 3632 C C . VAL A 1 470 ? 24.554 -26.755 -63.575 1.00 53.62 470 VAL A C 1
ATOM 3634 O O . VAL A 1 470 ? 23.994 -26.689 -62.484 1.00 53.62 470 VAL A O 1
ATOM 3637 N N . ARG A 1 471 ? 24.002 -27.344 -64.637 1.00 51.97 471 ARG A N 1
ATOM 3638 C CA . ARG A 1 471 ? 22.725 -28.066 -64.612 1.00 51.97 471 ARG A CA 1
ATOM 3639 C C . ARG A 1 471 ? 22.962 -29.534 -64.958 1.00 51.97 471 ARG A C 1
ATOM 3641 O O . ARG A 1 471 ? 23.940 -29.875 -65.617 1.00 51.97 471 ARG A O 1
ATOM 3648 N N . ARG A 1 472 ? 22.075 -30.421 -64.504 1.00 48.66 472 ARG A N 1
ATOM 3649 C CA . ARG A 1 472 ? 22.112 -31.852 -64.846 1.00 48.66 472 ARG A CA 1
ATOM 3650 C C . ARG A 1 472 ? 21.027 -32.155 -65.869 1.00 48.66 472 ARG A C 1
ATOM 3652 O O . ARG A 1 472 ? 19.877 -31.781 -65.657 1.00 48.66 472 ARG A O 1
ATOM 3659 N N . GLN A 1 473 ? 21.384 -32.862 -66.938 1.00 45.94 473 GLN A N 1
ATOM 3660 C CA . GLN A 1 473 ? 20.420 -33.407 -67.892 1.00 45.94 473 GLN A CA 1
ATOM 3661 C C . GLN A 1 473 ? 20.529 -34.940 -67.909 1.00 45.94 473 GLN A C 1
ATOM 3663 O O . GLN A 1 473 ? 21.648 -35.466 -67.912 1.00 45.94 473 GLN A O 1
ATOM 3668 N N . PRO A 1 474 ? 19.405 -35.679 -67.894 1.00 47.41 474 PRO A N 1
ATOM 3669 C CA . PRO A 1 474 ? 19.435 -37.121 -68.097 1.00 47.41 474 PRO A CA 1
ATOM 3670 C C . PRO A 1 474 ? 19.853 -37.438 -69.538 1.00 47.41 474 PRO A C 1
ATOM 3672 O O . PRO A 1 474 ? 19.279 -36.913 -70.494 1.00 47.41 474 PRO A O 1
ATOM 3675 N N . CYS A 1 475 ? 20.845 -38.312 -69.712 1.00 49.56 475 CYS A N 1
ATOM 3676 C CA . CYS A 1 475 ? 21.202 -38.820 -71.033 1.00 49.56 475 CYS A CA 1
ATOM 3677 C C . CYS A 1 475 ? 20.274 -39.979 -71.415 1.00 49.56 475 CYS A C 1
ATOM 3679 O O . CYS A 1 475 ? 20.296 -41.035 -70.781 1.00 49.56 475 CYS A O 1
ATOM 3681 N N . HIS A 1 476 ? 19.483 -39.803 -72.473 1.00 47.38 476 HIS A N 1
ATOM 3682 C CA . HIS A 1 476 ? 18.739 -40.901 -73.087 1.00 47.38 476 HIS A CA 1
ATOM 3683 C C . HIS A 1 476 ? 19.658 -41.673 -74.044 1.00 47.38 476 HIS A C 1
ATOM 3685 O O . HIS A 1 476 ? 20.208 -41.105 -74.987 1.00 47.38 476 HIS A O 1
ATOM 3691 N N . GLY A 1 477 ? 19.856 -42.968 -73.781 1.00 43.34 477 GLY A N 1
ATOM 3692 C CA . GLY A 1 477 ? 20.661 -43.850 -74.624 1.00 43.34 477 GLY A CA 1
ATOM 3693 C C . GLY A 1 477 ? 20.039 -44.056 -76.009 1.00 43.34 477 GLY A C 1
ATOM 3694 O O . GLY A 1 477 ? 18.857 -44.370 -76.133 1.00 43.34 477 GLY A O 1
ATOM 3695 N N . TYR A 1 478 ? 20.852 -43.899 -77.053 1.00 37.50 478 TYR A N 1
ATOM 3696 C CA . TYR A 1 478 ? 20.477 -44.126 -78.450 1.00 37.50 478 TYR A CA 1
ATOM 3697 C C . TYR A 1 478 ? 20.364 -45.640 -78.713 1.00 37.50 478 TYR A C 1
ATOM 3699 O O . TYR A 1 478 ? 21.370 -46.350 -78.673 1.00 37.50 478 TYR A O 1
ATOM 3707 N N . ARG A 1 479 ? 19.159 -46.162 -78.972 1.00 34.88 479 ARG A N 1
ATOM 3708 C CA . ARG A 1 479 ? 18.956 -47.561 -79.393 1.00 34.88 479 ARG A CA 1
ATOM 3709 C C . ARG A 1 479 ? 19.087 -47.608 -80.925 1.00 34.88 479 ARG A C 1
ATOM 3711 O O . ARG A 1 479 ? 18.249 -47.040 -81.618 1.00 34.88 479 ARG A O 1
ATOM 3718 N N . ARG A 1 480 ? 20.159 -48.210 -81.462 1.00 31.52 480 ARG A N 1
ATOM 3719 C CA . ARG A 1 480 ? 20.270 -48.484 -82.911 1.00 31.52 480 ARG A CA 1
ATOM 3720 C C . ARG A 1 480 ? 19.166 -49.471 -83.294 1.00 31.52 480 ARG A C 1
ATOM 3722 O O . ARG A 1 480 ? 19.034 -50.498 -82.641 1.00 31.52 480 ARG A O 1
ATOM 3729 N N . ALA A 1 481 ? 18.377 -49.131 -84.309 1.00 31.14 481 ALA A N 1
ATOM 3730 C CA . ALA A 1 481 ? 17.471 -50.068 -84.958 1.00 31.14 481 ALA A CA 1
ATOM 3731 C C . ALA A 1 481 ? 18.305 -51.067 -85.771 1.00 31.14 481 ALA A C 1
ATOM 3733 O O . ALA A 1 481 ? 19.174 -50.652 -86.542 1.00 31.14 481 ALA A O 1
ATOM 3734 N N . ASP A 1 482 ? 18.061 -52.359 -85.569 1.00 31.53 482 ASP A N 1
ATOM 3735 C CA . ASP A 1 482 ? 18.651 -53.423 -86.372 1.00 31.53 482 ASP A CA 1
ATOM 3736 C C . ASP A 1 482 ? 18.104 -53.328 -87.805 1.00 31.53 482 ASP A C 1
ATOM 3738 O O . ASP A 1 482 ? 16.895 -53.362 -88.034 1.00 31.53 482 ASP A O 1
ATOM 3742 N N . HIS A 1 483 ? 19.003 -53.147 -88.772 1.00 32.56 483 HIS A N 1
ATOM 3743 C CA . HIS A 1 483 ? 18.696 -53.275 -90.192 1.00 32.56 483 HIS A CA 1
ATOM 3744 C C . HIS A 1 483 ? 18.922 -54.734 -90.599 1.00 32.56 483 HIS A C 1
ATOM 3746 O O . HIS A 1 483 ? 20.055 -55.122 -90.882 1.00 32.56 483 HIS A O 1
ATOM 3752 N N . ASP A 1 484 ? 17.845 -55.518 -90.651 1.00 33.59 484 ASP A N 1
ATOM 3753 C CA . ASP A 1 484 ? 17.810 -56.740 -91.453 1.00 33.59 484 ASP A CA 1
ATOM 3754 C C . ASP A 1 484 ? 17.646 -56.367 -92.931 1.00 33.59 484 ASP A C 1
ATOM 3756 O O . ASP A 1 484 ? 16.822 -55.530 -93.311 1.00 33.59 484 ASP A O 1
ATOM 3760 N N . ALA A 1 485 ? 18.499 -56.959 -93.760 1.00 31.73 485 ALA A N 1
ATOM 3761 C CA . ALA A 1 485 ? 18.602 -56.700 -95.184 1.00 31.73 485 ALA A CA 1
ATOM 3762 C C . ALA A 1 485 ? 17.597 -57.537 -95.993 1.00 31.73 485 ALA A C 1
ATOM 3764 O O . ALA A 1 485 ? 17.569 -58.757 -95.867 1.00 31.73 485 ALA A O 1
ATOM 3765 N N . ASP A 1 486 ? 16.885 -56.893 -96.921 1.00 31.20 486 ASP A N 1
ATOM 3766 C CA . ASP A 1 486 ? 16.371 -57.522 -98.145 1.00 31.20 486 ASP A CA 1
ATOM 3767 C C . ASP A 1 486 ? 16.748 -56.635 -99.352 1.00 31.20 486 ASP A C 1
ATOM 3769 O O . ASP A 1 486 ? 16.408 -55.444 -99.373 1.00 31.20 486 ASP A O 1
ATOM 3773 N N . PRO A 1 487 ? 17.511 -57.143 -100.341 1.00 41.38 487 PRO A N 1
ATOM 3774 C CA . PRO A 1 487 ? 17.960 -56.366 -101.480 1.00 41.38 487 PRO A CA 1
ATOM 3775 C C . PRO A 1 487 ? 17.010 -56.550 -102.669 1.00 41.38 487 PRO A C 1
ATOM 3777 O O . PRO A 1 487 ? 17.199 -57.483 -103.452 1.00 41.38 487 PRO A O 1
ATOM 3780 N N . ARG A 1 488 ? 16.044 -55.633 -102.858 1.00 33.47 488 ARG A N 1
ATOM 3781 C CA . ARG A 1 488 ? 15.498 -55.202 -104.172 1.00 33.47 488 ARG A CA 1
ATOM 3782 C C . ARG A 1 488 ? 14.291 -54.250 -104.032 1.00 33.47 488 ARG A C 1
ATOM 3784 O O . ARG A 1 488 ? 13.308 -54.582 -103.390 1.00 33.47 488 ARG A O 1
ATOM 3791 N N . GLY A 1 489 ? 14.333 -53.130 -104.767 1.00 30.50 489 GLY A N 1
ATOM 3792 C CA . GLY A 1 489 ? 13.232 -52.158 -104.945 1.00 30.50 489 GLY A CA 1
ATOM 3793 C C . GLY A 1 489 ? 13.316 -51.000 -103.942 1.00 30.50 489 GLY A C 1
ATOM 3794 O O . GLY A 1 489 ? 13.481 -51.225 -102.759 1.00 30.50 489 GLY A O 1
ATOM 3795 N N . GLY A 1 490 ? 13.307 -49.717 -104.299 1.00 28.38 490 GLY A N 1
ATOM 3796 C CA . GLY A 1 490 ? 12.584 -49.033 -105.367 1.00 28.38 490 GLY A CA 1
ATOM 3797 C C . GLY A 1 490 ? 11.705 -47.964 -104.700 1.00 28.38 490 GLY A C 1
ATOM 3798 O O . GLY A 1 490 ? 10.768 -48.301 -103.993 1.00 28.38 490 GLY A O 1
ATOM 3799 N N . HIS A 1 491 ? 12.050 -46.685 -104.874 1.00 33.75 491 HIS A N 1
ATOM 3800 C CA . HIS A 1 491 ? 11.431 -45.514 -104.231 1.00 33.75 491 HIS A CA 1
ATOM 3801 C C . HIS A 1 491 ? 9.889 -45.499 -104.159 1.00 33.75 491 HIS A C 1
ATOM 3803 O O . HIS A 1 491 ? 9.227 -45.600 -105.194 1.00 33.75 491 HIS A O 1
ATOM 3809 N N . ARG A 1 492 ? 9.363 -45.182 -102.964 1.00 28.73 492 ARG A N 1
ATOM 3810 C CA . ARG A 1 492 ? 8.248 -44.256 -102.612 1.00 28.73 492 ARG A CA 1
ATOM 3811 C C . ARG A 1 492 ? 7.890 -44.542 -101.139 1.00 28.73 492 ARG A C 1
ATOM 3813 O O . ARG A 1 492 ? 7.840 -45.697 -100.761 1.00 28.73 492 ARG A O 1
ATOM 3820 N N . GLY A 1 493 ? 7.841 -43.581 -100.222 1.00 27.62 493 GLY A N 1
ATOM 3821 C CA . GLY A 1 493 ? 6.804 -42.559 -100.108 1.00 27.62 493 GLY A CA 1
ATOM 3822 C C . GLY A 1 493 ? 5.875 -42.910 -98.932 1.00 27.62 493 GLY A C 1
ATOM 3823 O O . GLY A 1 493 ? 5.345 -44.010 -98.899 1.00 27.62 493 GLY A O 1
ATOM 3824 N N . THR A 1 494 ? 5.698 -41.941 -98.025 1.00 25.94 494 THR A N 1
ATOM 3825 C CA . THR A 1 494 ? 4.579 -41.746 -97.073 1.00 25.94 494 THR A CA 1
ATOM 3826 C C . THR A 1 494 ? 4.386 -42.681 -95.863 1.00 25.94 494 THR A C 1
ATOM 3828 O O . THR A 1 494 ? 4.009 -43.835 -95.995 1.00 25.94 494 THR A O 1
ATOM 3831 N N . GLU A 1 495 ? 4.566 -42.053 -94.691 1.00 28.22 495 GLU A N 1
ATOM 3832 C CA . GLU A 1 495 ? 3.589 -41.870 -93.594 1.00 28.22 495 GLU A CA 1
ATOM 3833 C C . GLU A 1 495 ? 3.024 -43.059 -92.799 1.00 28.22 495 GLU A C 1
ATOM 3835 O O . GLU A 1 495 ? 2.447 -44.003 -93.326 1.00 28.22 495 GLU A O 1
ATOM 3840 N N . GLY A 1 496 ? 3.050 -42.860 -91.473 1.00 23.66 496 GLY A N 1
ATOM 3841 C CA . GLY A 1 496 ? 2.205 -43.523 -90.479 1.00 23.66 496 GLY A CA 1
ATOM 3842 C C . GLY A 1 496 ? 3.026 -44.090 -89.320 1.00 23.66 496 GLY A C 1
ATOM 3843 O O . GLY A 1 496 ? 3.988 -44.805 -89.555 1.00 23.66 496 GLY A O 1
ATOM 3844 N N . LEU A 1 497 ? 2.771 -43.856 -88.036 1.00 27.03 497 LEU A N 1
ATOM 3845 C CA . LEU A 1 497 ? 1.787 -43.100 -87.256 1.00 27.03 497 LEU A CA 1
ATOM 3846 C C . LEU A 1 497 ? 2.494 -42.876 -85.892 1.00 27.03 497 LEU A C 1
ATOM 3848 O O . LEU A 1 497 ? 3.158 -43.777 -85.392 1.00 27.03 497 LEU A O 1
ATOM 3852 N N . ALA A 1 498 ? 2.611 -41.654 -85.375 1.00 24.58 498 ALA A N 1
ATOM 3853 C CA . ALA A 1 498 ? 1.648 -40.991 -84.487 1.00 24.58 498 ALA A CA 1
ATOM 3854 C C . ALA A 1 498 ? 1.403 -41.687 -83.124 1.00 24.58 498 ALA A C 1
ATOM 3856 O O . ALA A 1 498 ? 0.650 -42.648 -83.036 1.00 24.58 498 ALA A O 1
ATOM 3857 N N . CYS A 1 499 ? 1.992 -41.093 -82.078 1.00 24.41 499 CYS A N 1
ATOM 3858 C CA . CYS A 1 499 ? 1.448 -40.829 -80.732 1.00 24.41 499 CYS A CA 1
ATOM 3859 C C . CYS A 1 499 ? 2.329 -39.678 -80.177 1.00 24.41 499 CYS A C 1
ATOM 3861 O O . CYS A 1 499 ? 3.492 -39.922 -79.873 1.00 24.41 499 CYS A O 1
ATOM 3863 N N . ASN A 1 500 ? 1.991 -38.376 -80.251 1.00 25.12 500 ASN A N 1
ATOM 3864 C CA . ASN A 1 500 ? 0.819 -37.645 -79.717 1.00 25.12 500 ASN A CA 1
ATOM 3865 C C . ASN A 1 500 ? 0.524 -38.063 -78.268 1.00 25.12 500 ASN A C 1
ATOM 3867 O O . ASN A 1 500 ? 0.355 -39.249 -78.027 1.00 25.12 500 ASN A O 1
ATOM 3871 N N . GLU A 1 501 ? 0.446 -37.215 -77.241 1.00 26.45 501 GLU A N 1
ATOM 3872 C CA . GLU A 1 501 ? 0.369 -35.756 -77.001 1.00 26.45 501 GLU A CA 1
ATOM 3873 C C . GLU A 1 501 ? 0.854 -35.553 -75.531 1.00 26.45 501 GLU A C 1
ATOM 3875 O O . GLU A 1 501 ? 0.955 -36.536 -74.804 1.00 26.45 501 GLU A O 1
ATOM 3880 N N . ALA A 1 502 ? 1.236 -34.399 -74.970 1.00 26.12 502 ALA A N 1
ATOM 3881 C CA . ALA A 1 502 ? 0.782 -33.007 -75.074 1.00 26.12 502 ALA A CA 1
ATOM 3882 C C . ALA A 1 502 ? 1.938 -32.078 -74.593 1.00 26.12 502 ALA A C 1
ATOM 3884 O O . ALA A 1 502 ? 2.656 -32.441 -73.665 1.00 26.12 502 ALA A O 1
ATOM 3885 N N . ARG A 1 503 ? 2.335 -31.022 -75.331 1.00 25.70 503 ARG A N 1
ATOM 3886 C CA . ARG A 1 503 ? 1.834 -29.616 -75.300 1.00 25.70 503 ARG A CA 1
ATOM 3887 C C . ARG A 1 503 ? 2.005 -28.975 -73.907 1.00 25.70 503 ARG A C 1
ATOM 3889 O O . ARG A 1 503 ? 1.491 -29.497 -72.939 1.00 25.70 503 ARG A O 1
ATOM 3896 N N . ASP A 1 504 ? 2.795 -27.911 -73.750 1.00 26.44 504 ASP A N 1
ATOM 3897 C CA . ASP A 1 504 ? 2.405 -26.574 -74.209 1.00 26.44 504 ASP A CA 1
ATOM 3898 C C . ASP A 1 504 ? 3.517 -25.665 -74.753 1.00 26.44 504 ASP A C 1
ATOM 3900 O O . ASP A 1 504 ? 4.713 -25.828 -74.522 1.00 26.44 504 ASP A O 1
ATOM 3904 N N . ARG A 1 505 ? 3.050 -24.720 -75.571 1.00 27.41 505 ARG A N 1
ATOM 3905 C CA . ARG A 1 505 ? 3.772 -23.963 -76.590 1.00 27.41 505 ARG A CA 1
ATOM 3906 C C . ARG A 1 505 ? 4.277 -22.610 -76.095 1.00 27.41 505 ARG A C 1
ATOM 3908 O O . ARG A 1 505 ? 3.535 -21.807 -75.542 1.00 27.41 505 ARG A O 1
ATOM 3915 N N . CYS A 1 506 ? 5.512 -22.329 -76.485 1.00 23.08 506 CYS A N 1
ATOM 3916 C CA . CYS A 1 506 ? 6.071 -21.005 -76.720 1.00 23.08 506 CYS A CA 1
ATOM 3917 C C . CYS A 1 506 ? 5.349 -20.309 -77.897 1.00 23.08 506 CYS A C 1
ATOM 3919 O O . CYS A 1 506 ? 5.165 -20.948 -78.939 1.00 23.08 506 CYS A O 1
ATOM 3921 N N . PRO A 1 507 ? 4.999 -19.013 -77.801 1.00 30.00 507 PRO A N 1
ATOM 3922 C CA . PRO A 1 507 ? 4.769 -18.185 -78.972 1.00 30.00 507 PRO A CA 1
ATOM 3923 C C . PRO A 1 507 ? 5.898 -17.158 -79.125 1.00 30.00 507 PRO A C 1
ATOM 3925 O O . PRO A 1 507 ? 5.984 -16.179 -78.389 1.00 30.00 507 PRO A O 1
ATOM 3928 N N . ILE A 1 508 ? 6.733 -17.360 -80.145 1.00 27.30 508 ILE A N 1
ATOM 3929 C CA . ILE A 1 508 ? 7.426 -16.271 -80.838 1.00 27.30 508 ILE A CA 1
ATOM 3930 C C . ILE A 1 508 ? 6.497 -15.860 -81.986 1.00 27.30 508 ILE A C 1
ATOM 3932 O O . ILE A 1 508 ? 6.264 -16.647 -82.902 1.00 27.30 508 ILE A O 1
ATOM 3936 N N . GLN A 1 509 ? 5.963 -14.639 -81.950 1.00 26.53 509 GLN A N 1
ATOM 3937 C CA . GLN A 1 509 ? 5.372 -13.989 -83.120 1.00 26.53 509 GLN A CA 1
ATOM 3938 C C . GLN A 1 509 ? 6.060 -12.647 -83.355 1.00 26.53 509 GLN A C 1
ATOM 3940 O O . GLN A 1 509 ? 6.082 -11.774 -82.492 1.00 26.53 509 GLN A O 1
ATOM 3945 N N . ALA A 1 510 ? 6.601 -12.500 -84.562 1.00 28.66 510 ALA A N 1
ATOM 3946 C CA . ALA A 1 510 ? 7.078 -11.251 -85.120 1.00 28.66 510 ALA A CA 1
ATOM 3947 C C . ALA A 1 510 ? 5.992 -10.622 -86.017 1.00 28.66 510 ALA A C 1
ATOM 3949 O O . ALA A 1 510 ? 5.470 -11.289 -86.907 1.00 28.66 510 ALA A O 1
ATOM 3950 N N . GLY A 1 511 ? 5.740 -9.321 -85.819 1.00 26.03 511 GLY A N 1
ATOM 3951 C CA . GLY A 1 511 ? 5.418 -8.343 -86.870 1.00 26.03 511 GLY A CA 1
ATOM 3952 C C . GLY A 1 511 ? 3.947 -8.058 -87.220 1.00 26.03 511 GLY A C 1
ATOM 3953 O O . GLY A 1 511 ? 3.285 -8.891 -87.830 1.00 26.03 511 GLY A O 1
ATOM 3954 N N . ARG A 1 512 ? 3.507 -6.799 -87.023 1.00 26.06 512 ARG A N 1
ATOM 3955 C CA . ARG A 1 512 ? 3.026 -5.900 -88.107 1.00 26.06 512 ARG A CA 1
ATOM 3956 C C . ARG A 1 512 ? 2.698 -4.474 -87.631 1.00 26.06 512 ARG A C 1
ATOM 3958 O O . ARG A 1 512 ? 2.151 -4.265 -86.558 1.00 26.06 512 ARG A O 1
ATOM 3965 N N . LEU A 1 513 ? 3.028 -3.523 -88.509 1.00 29.41 513 LEU A N 1
ATOM 3966 C CA . LEU A 1 513 ? 2.690 -2.095 -88.515 1.00 29.41 513 LEU A CA 1
ATOM 3967 C C . LEU A 1 513 ? 1.259 -1.844 -89.036 1.00 29.41 513 LEU A C 1
ATOM 3969 O O . LEU A 1 513 ? 0.885 -2.443 -90.042 1.00 29.41 513 LEU A O 1
ATOM 3973 N N . ALA A 1 514 ? 0.541 -0.906 -88.405 1.00 28.94 514 ALA A N 1
ATOM 3974 C CA . ALA A 1 514 ? -0.452 0.058 -88.935 1.00 28.94 514 ALA A CA 1
ATOM 3975 C C . ALA A 1 514 ? -1.067 0.762 -87.698 1.00 28.94 514 ALA A C 1
ATOM 3977 O O . ALA A 1 514 ? -1.544 0.078 -86.805 1.00 28.94 514 ALA A O 1
ATOM 3978 N N . GLY A 1 515 ? -0.931 2.069 -87.457 1.00 26.72 515 GLY A N 1
ATOM 3979 C CA . GLY A 1 515 ? -1.560 3.173 -88.184 1.00 26.72 515 GLY A CA 1
ATOM 3980 C C . GLY A 1 515 ? -2.651 3.799 -87.291 1.00 26.72 515 GLY A C 1
ATOM 3981 O O . GLY A 1 515 ? -3.670 3.163 -87.060 1.00 26.72 515 GLY A O 1
ATOM 3982 N N . GLY A 1 516 ? -2.444 5.018 -86.770 1.00 26.44 516 GLY A N 1
ATOM 3983 C CA . GLY A 1 516 ? -3.434 5.709 -85.925 1.00 26.44 516 GLY A CA 1
ATOM 3984 C C . GLY A 1 516 ? -2.915 6.992 -85.265 1.00 26.44 516 GLY A C 1
ATOM 3985 O O . GLY A 1 516 ? -2.201 6.943 -84.275 1.00 26.44 516 GLY A O 1
ATOM 3986 N N . SER A 1 517 ? -3.271 8.128 -85.861 1.00 26.12 517 SER A N 1
ATOM 3987 C CA . SER A 1 517 ? -2.984 9.523 -85.486 1.00 26.12 517 SER A CA 1
ATOM 3988 C C . SER A 1 517 ? -3.701 9.984 -84.199 1.00 26.12 517 SER A C 1
ATOM 3990 O O . SER A 1 517 ? -4.787 9.480 -83.927 1.00 26.12 517 SER A O 1
ATOM 3992 N N . VAL A 1 518 ? -3.140 10.982 -83.482 1.00 27.42 518 VAL A N 1
ATOM 3993 C CA . VAL A 1 518 ? -3.760 12.297 -83.123 1.00 27.42 518 VAL A CA 1
ATOM 3994 C C . VAL A 1 518 ? -3.121 12.919 -81.846 1.00 27.42 518 VAL A C 1
ATOM 3996 O O . VAL A 1 518 ? -3.332 12.427 -80.749 1.00 27.42 518 VAL A O 1
ATOM 3999 N N . VAL A 1 519 ? -2.421 14.061 -82.045 1.00 28.11 519 VAL A N 1
ATOM 4000 C CA . VAL A 1 519 ? -2.313 15.298 -81.202 1.00 28.11 519 VAL A CA 1
ATOM 4001 C C . VAL A 1 519 ? -1.607 15.207 -79.823 1.00 28.11 519 VAL A C 1
ATOM 4003 O O . VAL A 1 519 ? -1.937 14.370 -79.008 1.00 28.11 519 VAL A O 1
ATOM 4006 N N . GLY A 1 520 ? -0.667 16.080 -79.425 1.00 26.72 520 GLY A N 1
ATOM 4007 C CA . GLY A 1 520 ? -0.184 17.338 -79.994 1.00 26.72 520 GLY A CA 1
ATOM 4008 C C . GLY A 1 520 ? 1.022 17.942 -79.238 1.00 26.72 520 GLY A C 1
ATOM 4009 O O . GLY A 1 520 ? 1.439 17.439 -78.205 1.00 26.72 520 GLY A O 1
ATOM 4010 N N . ARG A 1 521 ? 1.565 19.004 -79.861 1.00 26.95 521 ARG A N 1
ATOM 4011 C CA . ARG A 1 521 ? 2.353 20.181 -79.399 1.00 26.95 521 ARG A CA 1
ATOM 4012 C C . ARG A 1 521 ? 2.855 20.189 -77.930 1.00 26.95 521 ARG A C 1
ATOM 4014 O O . ARG A 1 521 ? 2.084 19.927 -77.027 1.00 26.95 521 ARG A O 1
ATOM 4021 N N . GLY A 1 522 ? 4.068 20.640 -77.600 1.00 25.53 522 GLY A N 1
ATOM 4022 C CA . GLY A 1 522 ? 5.021 21.433 -78.373 1.00 25.53 522 GLY A CA 1
ATOM 4023 C C . GLY A 1 522 ? 6.358 21.669 -77.649 1.00 25.53 522 GLY A C 1
ATOM 4024 O O . GLY A 1 522 ? 6.544 21.316 -76.488 1.00 25.53 522 GLY A O 1
ATOM 4025 N N . CYS A 1 523 ? 7.286 22.246 -78.411 1.00 24.33 523 CYS A N 1
ATOM 4026 C CA . CYS A 1 523 ? 8.628 22.687 -78.038 1.00 24.33 523 CYS A CA 1
ATOM 4027 C C . CYS A 1 523 ? 8.636 23.968 -77.182 1.00 24.33 523 CYS A C 1
ATOM 4029 O O . CYS A 1 523 ? 7.744 24.795 -77.342 1.00 24.33 523 CYS A O 1
ATOM 4031 N N . CYS A 1 524 ? 9.697 24.136 -76.375 1.00 26.70 524 CYS A N 1
ATOM 4032 C CA . CYS A 1 524 ? 10.528 25.345 -76.135 1.00 26.70 524 CYS A CA 1
ATOM 4033 C C . CYS A 1 524 ? 11.483 25.014 -74.956 1.00 26.70 524 CYS A C 1
ATOM 4035 O O . CYS A 1 524 ? 11.007 24.635 -73.896 1.00 26.70 524 CYS A O 1
ATOM 4037 N N . ALA A 1 525 ? 12.804 24.853 -75.116 1.00 26.77 525 ALA A N 1
ATOM 4038 C CA . ALA A 1 525 ? 13.873 25.831 -75.399 1.00 26.77 525 ALA A CA 1
ATOM 4039 C C . ALA A 1 525 ? 14.326 26.677 -74.177 1.00 26.77 525 ALA A C 1
ATOM 4041 O O . ALA A 1 525 ? 13.504 27.334 -73.553 1.00 26.77 525 ALA A O 1
ATOM 4042 N N . GLY A 1 526 ? 15.652 26.712 -73.925 1.00 26.03 526 GLY A N 1
ATOM 4043 C CA . GLY A 1 526 ? 16.370 27.727 -73.116 1.00 26.03 526 GLY A CA 1
ATOM 4044 C C . GLY A 1 526 ? 17.093 27.183 -71.868 1.00 26.03 526 GLY A C 1
ATOM 4045 O O . GLY A 1 526 ? 16.458 26.952 -70.853 1.00 26.03 526 GLY A O 1
ATOM 4046 N N . GLN A 1 527 ? 18.366 26.768 -71.947 1.00 27.33 527 GLN A N 1
ATOM 4047 C CA . GLN A 1 527 ? 19.588 27.564 -71.666 1.00 27.33 527 GLN A CA 1
ATOM 4048 C C . GLN A 1 527 ? 19.720 28.113 -70.225 1.00 27.33 527 GLN A C 1
ATOM 4050 O O . GLN A 1 527 ? 19.041 29.071 -69.887 1.00 27.33 527 GLN A O 1
ATOM 4055 N N . HIS A 1 528 ? 20.671 27.596 -69.425 1.00 28.34 528 HIS A N 1
ATOM 4056 C CA . HIS A 1 528 ? 21.896 28.322 -69.017 1.00 28.34 528 HIS A CA 1
ATOM 4057 C C . HIS A 1 528 ? 22.749 27.568 -67.967 1.00 28.34 528 HIS A C 1
ATOM 4059 O O . HIS A 1 528 ? 22.275 27.177 -66.907 1.00 28.34 528 HIS A O 1
ATOM 4065 N N . LEU A 1 529 ? 24.045 27.429 -68.276 1.00 28.27 529 LEU A N 1
ATOM 4066 C CA . LEU A 1 529 ? 25.167 27.198 -67.348 1.00 28.27 529 LEU A CA 1
ATOM 4067 C C . LEU A 1 529 ? 25.501 28.478 -66.552 1.00 28.27 529 LEU A C 1
ATOM 4069 O O . LEU A 1 529 ? 25.268 29.577 -67.060 1.00 28.27 529 LEU A O 1
ATOM 4073 N N . PRO A 1 530 ? 26.179 28.340 -65.397 1.00 34.50 530 PRO A N 1
ATOM 4074 C CA . PRO A 1 530 ? 27.582 28.796 -65.258 1.00 34.50 530 PRO A CA 1
ATOM 4075 C C . PRO A 1 530 ? 28.435 27.719 -64.532 1.00 34.50 530 PRO A C 1
ATOM 4077 O O . PRO A 1 530 ? 27.943 27.058 -63.630 1.00 34.50 530 PRO A O 1
ATOM 4080 N N . ARG A 1 531 ? 29.634 27.276 -64.954 1.00 26.38 531 ARG A N 1
ATOM 4081 C CA . ARG A 1 531 ? 30.991 27.873 -65.088 1.00 26.38 531 ARG A CA 1
ATOM 4082 C C . ARG A 1 531 ? 31.592 28.569 -63.843 1.00 26.38 531 ARG A C 1
ATOM 4084 O O . ARG A 1 531 ? 31.185 29.672 -63.510 1.00 26.38 531 ARG A O 1
ATOM 4091 N N . GLY A 1 532 ? 32.683 27.964 -63.327 1.00 25.75 532 GLY A N 1
ATOM 4092 C CA . GLY A 1 532 ? 33.784 28.559 -62.526 1.00 25.75 532 GLY A CA 1
ATOM 4093 C C . GLY A 1 532 ? 33.974 27.900 -61.141 1.00 25.75 532 GLY A C 1
ATOM 4094 O O . GLY A 1 532 ? 33.201 28.228 -60.258 1.00 25.75 532 GLY A O 1
ATOM 4095 N N . ASN A 1 533 ? 34.805 26.865 -60.889 1.00 28.36 533 ASN A N 1
ATOM 4096 C CA . ASN A 1 533 ? 36.288 26.697 -60.961 1.00 28.36 533 ASN A CA 1
ATOM 4097 C C . ASN A 1 533 ? 37.063 27.570 -59.929 1.00 28.36 533 ASN A C 1
ATOM 4099 O O . ASN A 1 533 ? 36.567 28.659 -59.656 1.00 28.36 533 ASN A O 1
ATOM 4103 N N . PRO A 1 534 ? 38.326 27.300 -59.496 1.00 42.19 534 PRO A N 1
ATOM 4104 C CA . PRO A 1 534 ? 39.134 26.071 -59.266 1.00 42.19 534 PRO A CA 1
ATOM 4105 C C . PRO A 1 534 ? 39.876 26.052 -57.886 1.00 42.19 534 PRO A C 1
ATOM 4107 O O . PRO A 1 534 ? 39.934 27.068 -57.202 1.00 42.19 534 PRO A O 1
ATOM 4110 N N . ARG A 1 535 ? 40.560 24.932 -57.557 1.00 25.55 535 ARG A N 1
ATOM 4111 C CA . ARG A 1 535 ? 41.917 24.771 -56.922 1.00 25.55 535 ARG A CA 1
ATOM 4112 C C . ARG A 1 535 ? 41.930 23.463 -56.099 1.00 25.55 535 ARG A C 1
ATOM 4114 O O . ARG A 1 535 ? 41.223 23.390 -55.110 1.00 25.55 535 ARG A O 1
ATOM 4121 N N . ALA A 1 536 ? 42.504 22.329 -56.508 1.00 25.52 536 ALA A N 1
ATOM 4122 C CA . ALA A 1 536 ? 43.833 21.960 -57.026 1.00 25.52 536 ALA A CA 1
ATOM 4123 C C . ALA A 1 536 ? 44.910 21.711 -55.944 1.00 25.52 536 ALA A C 1
ATOM 4125 O O . ALA A 1 536 ? 45.248 22.621 -55.195 1.00 25.52 536 ALA A O 1
ATOM 4126 N N . TYR A 1 537 ? 45.498 20.501 -56.037 1.00 26.44 537 TYR A N 1
ATOM 4127 C CA . TYR A 1 537 ? 46.765 19.996 -55.466 1.00 26.44 537 TYR A CA 1
ATOM 4128 C C . TYR A 1 537 ? 46.806 19.772 -53.934 1.00 26.44 537 TYR A C 1
ATOM 4130 O O . TYR A 1 537 ? 46.245 20.550 -53.186 1.00 26.44 537 TYR A O 1
ATOM 4138 N N . CYS A 1 538 ? 47.447 18.740 -53.365 1.00 25.00 538 CYS A N 1
ATOM 4139 C CA . CYS A 1 538 ? 48.493 17.827 -53.841 1.00 25.00 538 CYS A CA 1
ATOM 4140 C C . CYS A 1 538 ? 48.664 16.637 -52.856 1.00 25.00 538 CYS A C 1
ATOM 4142 O O . CYS A 1 538 ? 48.606 16.867 -51.657 1.00 25.00 538 CYS A O 1
ATOM 4144 N N . ARG A 1 539 ? 49.000 15.449 -53.397 1.00 25.08 539 ARG A N 1
ATOM 4145 C CA . ARG A 1 539 ? 49.921 14.385 -52.896 1.00 25.08 539 ARG A CA 1
ATOM 4146 C C . ARG A 1 539 ? 49.684 13.741 -51.512 1.00 25.08 539 ARG A C 1
ATOM 4148 O O . ARG A 1 539 ? 49.683 14.411 -50.496 1.00 25.08 539 ARG A O 1
ATOM 4155 N N . PHE A 1 540 ? 49.423 12.428 -51.460 1.00 24.05 540 PHE A N 1
ATOM 4156 C CA . PHE A 1 540 ? 50.395 11.302 -51.448 1.00 24.05 540 PHE A CA 1
ATOM 4157 C C . PHE A 1 540 ? 51.429 11.361 -50.314 1.00 24.05 540 PHE A C 1
ATOM 4159 O O . PHE A 1 540 ? 52.335 12.188 -50.377 1.00 24.05 540 PHE A O 1
ATOM 4166 N N . ALA A 1 541 ? 51.355 10.406 -49.380 1.00 25.03 541 ALA A N 1
ATOM 4167 C CA . ALA A 1 541 ? 52.364 9.359 -49.140 1.00 25.03 541 ALA A CA 1
ATOM 4168 C C . ALA A 1 541 ? 52.152 8.721 -47.754 1.00 25.03 541 ALA A C 1
ATOM 4170 O O . ALA A 1 541 ? 51.928 9.445 -46.786 1.00 25.03 541 ALA A O 1
ATOM 4171 N N . GLY A 1 542 ? 52.279 7.394 -47.674 1.00 36.16 542 GLY A N 1
ATOM 4172 C CA . GLY A 1 542 ? 52.291 6.619 -46.431 1.00 36.16 542 GLY A CA 1
ATOM 4173 C C . GLY A 1 542 ? 51.492 5.345 -46.560 1.00 36.16 542 GLY A C 1
ATOM 4174 O O . GLY A 1 542 ? 50.360 5.353 -46.037 1.00 36.16 542 GLY A O 1
#

Foldseek 3Di:
DAPVCPPDDQAPEPAQKDWDWDFAQFAIKIFIDGVNHFDFQVVCLVCLSNHPLSVLSVVLNVCVVVPQWPGDGGIIGRGPVSVVVLCVDPRNPPCCVSSVNAAAAQKFKAWEWDDDLQDLPIAIDIWIAHPVRDTDDWDDGHQWTADPNDIHGYDPLVNVLVVLRVVVVVDDSVCSHSVNSLVSLQVSVVSNVVRVYHYPPQSVQEAEFEQQAWFWAWAWDQDPNKIKIAIQIHGPPDDRVQVRVQLLVDLADDQKTWGADPVRGIYIYGYDPLNRLLSRLLSVDVNSMDMHLRVVVCLVCVCVRSHDSCCRHPPPVSSVVNCVVNVNFEKEWDWDFDADPVRAGQWIWIWIDTPVDPPDTDPIDTGRDLVSLVVVLVQLVVCVVVVHQWGDDPPHTYGDDPCSVVRSVVSVVNSPTHHPPPQPDDVVNVPPPVNPDDPDPDDDDDDWDWDKDWDFCDPPDDPDPVRTGIDTDTDDDDDDDDDDDDDDDDDDDDDDDDDDDDDDDDDDDDDDDDDDDDDDDDDDDDDDDDDDDDDDDDDDDD

Sequence (542 aa):
MFSWLRGRKKPDTDGKVTLHEAFTEGGLEYRAAGDGVPVVAVDWLRTPESFAEWERVTLLAQIEEEGYAVAMDDALLLGWGEAYQLRESAEYRGCDALLGLPELAAVAPMLHASGSVGDPGFELSLGWLAPDARPVALERTGAVTVLGGVPRLLPAAAWRLVVAVRDFARRASEERTQAEQERAWAHIRQLATAAGARLDLYLERTVILTAAELDLALRHVDVSGTDVVEVAPLIAGAPPELWLDRFDAYADVQPHYDLTTAEGGRIRVIVEPDAAAVLREIKRMPGRRVSGRRAEAFLRNPYALLGESMGNVVPPERFEAARAQAGVRFYEFYCAAERDGDGRIVAVRVQIGIADDETAVLPALRLESRATAHAFMNALAAALDGSEPCFRWGRQTLELRGDAAETLQRLYGWLAEPWSGEPTLTYGELAELSNYAPRVLGIGAHQPRYVPYLARKDDGQGWVPENFGVRRQPCHGYRRADHDADPRGGHRGTEGLACNEARDRCPIQAGRLAGGSVVGRGCCAGQHLPRGNPRAYCRFAG

Secondary structure (DSSP, 8-state):
--GGGTTPPPP-----EEEEEEE-SSEEEEEEEETTEEE-HHHHHT-GGGBTTHHHHHHHHHHHHTTSEEE-SSEEEEEHHHHHHHHH-SSSTT-HHHHTPPPBP--EEEEEEES-TTSTT-EEEEEEE-TTS-EE--EEETTEEEETTEEEEPPHHHHHHHHHHHHHHH--STT-SHHHHHHHHHHHHHHHHHTT-EE-HHHHHEEEEEESS-EEEEEEEEETTEEEEEEEEE-TTS-HHHHHHHHHTSSS--SEEEEE-TTS-EEEEEEPHHHHHHHHHHHTSGGGEEETHHHHHHHH-HHHHH-TTHHHHS-HHHHHHHHHHTT---EEEEEEEEE-TTS-EEEEEEEEEETTEEEEEPPPEEE-SHHHHHHHHHHHHHHHHTT-SEEEETTEEEE--TTHHHHHHHHHHHHHSPBTTS-S--HHHHH-GGGS--S---SSS-PPPEEEEEEES-TTS-S-GGGEEEEEEEPPP--PPP------------------------------------------------------------

pLDDT: mean 78.19, std 22.47, range [23.08, 97.88]

Organism: NCBI:txid1133106